Protein 6IZL (pdb70)

Radius of gyration: 31.41 Å; Cα contacts (8 Å, |Δi|>4): 1385; chains: 3; bounding box: 107×88×83 Å

B-factor: mean 23.92, std 6.85, range [1.0, 30.0]

Structure (mmCIF, N/CA/C/O backbone):
data_6IZL
#
_entry.id   6IZL
#
loop_
_atom_site.group_PDB
_atom_site.id
_atom_site.type_symbol
_atom_site.label_atom_id
_atom_site.label_alt_id
_atom_site.label_comp_id
_atom_site.label_asym_id
_atom_site.label_entity_id
_atom_site.label_seq_id
_atom_site.pdbx_PDB_ins_code
_atom_site.Cartn_x
_atom_site.Cartn_y
_atom_site.Cartn_z
_atom_site.occupancy
_atom_site.B_iso_or_equiv
_atom_site.auth_seq_id
_atom_site.auth_comp_id
_atom_site.auth_asym_id
_atom_site.auth_atom_id
_atom_site.pdbx_PDB_model_num
ATOM 1 N N . ASN A 1 51 ? 339.459 256.727 240.517 1.00 30.00 51 ASN A N 1
ATOM 2 C CA . ASN A 1 51 ? 339.992 256.603 241.867 1.00 30.00 51 ASN A CA 1
ATOM 3 C C . ASN A 1 51 ? 338.937 256.803 242.943 1.00 30.00 51 ASN A C 1
ATOM 4 O O . ASN A 1 51 ? 338.871 257.854 243.580 1.00 30.00 51 ASN A O 1
ATOM 9 N N . MET A 1 52 ? 338.110 255.785 243.140 1.00 30.00 52 MET A N 1
ATOM 10 C CA . MET A 1 52 ? 337.085 255.828 244.170 1.00 30.00 52 MET A CA 1
ATOM 11 C C . MET A 1 52 ? 337.646 255.396 245.518 1.00 30.00 52 MET A C 1
ATOM 12 O O . MET A 1 52 ? 337.298 254.335 246.030 1.00 30.00 52 MET A O 1
ATOM 17 N N . ARG A 1 53 ? 338.522 256.220 246.079 1.00 30.00 53 ARG A N 1
ATOM 18 C CA . ARG A 1 53 ? 339.036 256.001 247.423 1.00 30.00 53 ARG A CA 1
ATOM 19 C C . ARG A 1 53 ? 337.867 256.054 248.406 1.00 30.00 53 ARG A C 1
ATOM 20 O O . ARG A 1 53 ? 337.174 257.060 248.496 1.00 30.00 53 ARG A O 1
ATOM 28 N N . GLN A 1 54 ? 337.649 254.965 249.133 1.00 30.00 54 GLN A N 1
ATOM 29 C CA . GLN A 1 54 ? 336.403 254.785 249.876 1.00 30.00 54 GLN A CA 1
ATOM 30 C C . GLN A 1 54 ? 336.492 255.134 251.358 1.00 30.00 54 GLN A C 1
ATOM 31 O O . GLN A 1 54 ? 337.511 254.908 252.005 1.00 30.00 54 GLN A O 1
ATOM 37 N N . MET A 1 55 ? 335.413 255.706 251.875 1.00 30.00 55 MET A N 1
ATOM 38 C CA . MET A 1 55 ? 335.290 256.014 253.292 1.00 30.00 55 MET A CA 1
ATOM 39 C C . MET A 1 55 ? 334.799 254.800 254.082 1.00 30.00 55 MET A C 1
ATOM 40 O O . MET A 1 55 ? 334.067 253.970 253.553 1.00 30.00 55 MET A O 1
ATOM 45 N N . HIS A 1 56 ? 335.188 254.712 255.352 1.00 30.00 56 HIS A N 1
ATOM 46 C CA . HIS A 1 56 ? 334.685 253.673 256.245 1.00 30.00 56 HIS A CA 1
ATOM 47 C C . HIS A 1 56 ? 334.441 254.226 257.641 1.00 30.00 56 HIS A C 1
ATOM 48 O O . HIS A 1 56 ? 335.221 255.031 258.144 1.00 30.00 56 HIS A O 1
ATOM 55 N N . ASN A 1 57 ? 333.365 253.785 258.279 1.00 30.00 57 ASN A N 1
ATOM 56 C CA . ASN A 1 57 ? 333.013 254.324 259.582 1.00 30.00 57 ASN A CA 1
ATOM 57 C C . ASN A 1 57 ? 332.659 253.275 260.634 1.00 30.00 57 ASN A C 1
ATOM 58 O O . ASN A 1 57 ? 332.165 253.613 261.706 1.00 30.00 57 ASN A O 1
ATOM 63 N N . GLY A 1 58 ? 332.910 252.007 260.333 1.00 30.00 58 GLY A N 1
ATOM 64 C CA . GLY A 1 58 ? 332.601 250.941 261.269 1.00 30.00 58 GLY A CA 1
ATOM 65 C C . GLY A 1 58 ? 333.568 250.773 262.429 1.00 30.00 58 GLY A C 1
ATOM 66 O O . GLY A 1 58 ? 334.718 251.193 262.362 1.00 30.00 58 GLY A O 1
ATOM 67 N N . MET A 1 59 ? 333.111 250.064 263.461 1.00 30.00 59 MET A N 1
ATOM 68 C CA . MET A 1 59 ? 333.918 249.733 264.639 1.00 30.00 59 MET A CA 1
ATOM 69 C C . MET A 1 59 ? 334.543 248.344 264.436 1.00 30.00 59 MET A C 1
ATOM 70 O O . MET A 1 59 ? 333.915 247.465 263.846 1.00 30.00 59 MET A O 1
ATOM 75 N N . THR A 1 60 ? 335.776 248.145 264.907 1.00 30.00 60 THR A N 1
ATOM 76 C CA . THR A 1 60 ? 336.472 246.872 264.725 1.00 30.00 60 THR A CA 1
ATOM 77 C C . THR A 1 60 ? 336.782 246.182 266.045 1.00 30.00 60 THR A C 1
ATOM 78 O O . THR A 1 60 ? 337.613 246.645 266.813 1.00 30.00 60 THR A O 1
ATOM 82 N N . ARG A 1 61 ? 336.101 245.073 266.296 1.00 30.00 61 ARG A N 1
ATOM 83 C CA . ARG A 1 61 ? 336.337 244.250 267.476 1.00 30.00 61 ARG A CA 1
ATOM 84 C C . ARG A 1 61 ? 337.696 243.553 267.405 1.00 30.00 61 ARG A C 1
ATOM 85 O O . ARG A 1 61 ? 338.075 243.056 266.351 1.00 30.00 61 ARG A O 1
ATOM 93 N N . VAL A 1 62 ? 338.418 243.499 268.524 1.00 30.00 62 VAL A N 1
ATOM 94 C CA . VAL A 1 62 ? 339.731 242.844 268.596 1.00 30.00 62 VAL A CA 1
ATOM 95 C C . VAL A 1 62 ? 339.963 242.235 269.975 1.00 30.00 62 VAL A C 1
ATOM 96 O O . VAL A 1 62 ? 339.618 242.836 270.982 1.00 30.00 62 VAL A O 1
ATOM 100 N N . VAL A 1 63 ? 340.568 241.051 270.020 1.00 30.00 63 VAL A N 1
ATOM 101 C CA . VAL A 1 63 ? 340.800 240.345 271.274 1.00 30.00 63 VAL A CA 1
ATOM 102 C C . VAL A 1 63 ? 342.278 240.008 271.447 1.00 30.00 63 VAL A C 1
ATOM 103 O O . VAL A 1 63 ? 342.956 239.695 270.477 1.00 30.00 63 VAL A O 1
ATOM 107 N N . GLY A 1 64 ? 342.777 240.071 272.679 1.00 30.00 64 GLY A N 1
ATOM 108 C CA . GLY A 1 64 ? 344.161 239.732 272.957 1.00 30.00 64 GLY A CA 1
ATOM 109 C C . GLY A 1 64 ? 344.524 239.696 274.429 1.00 30.00 64 GLY A C 1
ATOM 110 O O . GLY A 1 64 ? 343.662 239.835 275.288 1.00 30.00 64 GLY A O 1
ATOM 111 N N . SER A 1 65 ? 345.810 239.498 274.714 1.00 30.00 65 SER A N 1
ATOM 112 C CA . SER A 1 65 ? 346.327 239.523 276.083 1.00 30.00 65 SER A CA 1
ATOM 113 C C . SER A 1 65 ? 347.839 239.736 276.111 1.00 30.00 65 SER A C 1
ATOM 114 O O . SER A 1 65 ? 348.537 239.275 275.220 1.00 30.00 65 SER A O 1
ATOM 117 N N . ASP A 1 66 ? 348.342 240.397 277.153 1.00 30.00 66 ASP A N 1
ATOM 118 C CA . ASP A 1 66 ? 349.746 240.823 277.209 1.00 30.00 66 ASP A CA 1
ATOM 119 C C . ASP A 1 66 ? 350.343 240.878 278.619 1.00 30.00 66 ASP A C 1
ATOM 120 O O . ASP A 1 66 ? 349.623 240.903 279.609 1.00 30.00 66 ASP A O 1
ATOM 125 N N . TYR A 1 67 ? 351.672 240.910 278.682 1.00 30.00 67 TYR A N 1
ATOM 126 C CA . TYR A 1 67 ? 352.439 240.842 279.930 1.00 30.00 67 TYR A CA 1
ATOM 127 C C . TYR A 1 67 ? 352.837 242.202 280.502 1.00 30.00 67 TYR A C 1
ATOM 128 O O . TYR A 1 67 ? 353.683 242.887 279.946 1.00 30.00 67 TYR A O 1
ATOM 137 N N . LEU A 1 68 ? 352.231 242.583 281.622 1.00 30.00 68 LEU A N 1
ATOM 138 C CA . LEU A 1 68 ? 352.482 243.890 282.233 1.00 30.00 68 LEU A CA 1
ATOM 139 C C . LEU A 1 68 ? 353.688 243.989 283.169 1.00 30.00 68 LEU A C 1
ATOM 140 O O . LEU A 1 68 ? 354.092 245.092 283.524 1.00 30.00 68 LEU A O 1
ATOM 145 N N . GLY A 1 69 ? 354.264 242.865 283.577 1.00 30.00 69 GLY A N 1
ATOM 146 C CA . GLY A 1 69 ? 355.465 242.916 284.395 1.00 30.00 69 GLY A CA 1
ATOM 147 C C . GLY A 1 69 ? 355.407 242.448 285.843 1.00 30.00 69 GLY A C 1
ATOM 148 O O . GLY A 1 69 ? 354.372 241.999 286.340 1.00 30.00 69 GLY A O 1
ATOM 149 N N . VAL A 1 70 ? 356.559 242.565 286.500 1.00 30.00 70 VAL A N 1
ATOM 150 C CA . VAL A 1 70 ? 356.824 242.061 287.850 1.00 30.00 70 VAL A CA 1
ATOM 151 C C . VAL A 1 70 ? 356.222 242.901 288.980 1.00 30.00 70 VAL A C 1
ATOM 152 O O . VAL A 1 70 ? 356.053 244.108 288.839 1.00 30.00 70 VAL A O 1
ATOM 156 N N . VAL A 1 71 ? 355.902 242.252 290.101 1.00 30.00 71 VAL A N 1
ATOM 157 C CA . VAL A 1 71 ? 355.428 242.937 291.297 1.00 30.00 71 VAL A CA 1
ATOM 158 C C . VAL A 1 71 ? 356.235 242.514 292.534 1.00 30.00 71 VAL A C 1
ATOM 159 O O . VAL A 1 71 ? 356.568 241.342 292.684 1.00 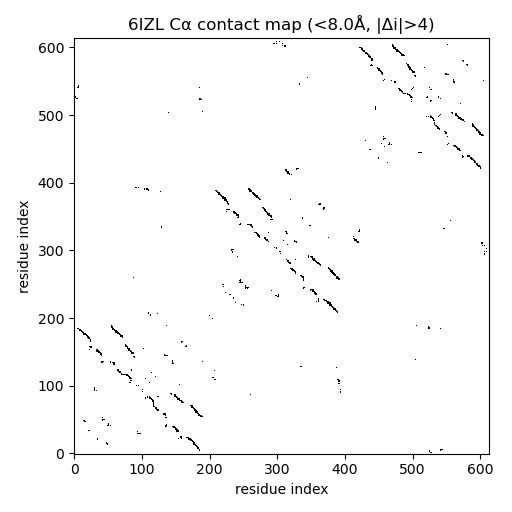30.00 71 VAL A O 1
ATOM 163 N N . SER A 1 72 ? 356.527 243.457 293.426 1.00 30.00 72 SER A N 1
ATOM 164 C CA . SER A 1 72 ? 357.377 243.188 294.591 1.00 30.00 72 SER A CA 1
ATOM 165 C C . SER A 1 72 ? 356.770 243.727 295.884 1.00 30.00 72 SER A C 1
ATOM 166 O O . SER A 1 72 ? 355.862 244.541 295.843 1.00 30.00 72 SER A O 1
ATOM 169 N N . VAL A 1 73 ? 357.260 243.261 297.033 1.00 30.00 73 VAL A N 1
ATOM 170 C CA . VAL A 1 73 ? 356.690 243.656 298.323 1.00 30.00 73 VAL A CA 1
ATOM 171 C C . VAL A 1 73 ? 357.707 243.844 299.444 1.00 30.00 73 VAL A C 1
ATOM 172 O O . VAL A 1 73 ? 358.468 242.934 299.751 1.00 30.00 73 VAL A O 1
ATOM 176 N N . ALA A 1 74 ? 357.713 245.027 300.056 1.00 30.00 74 A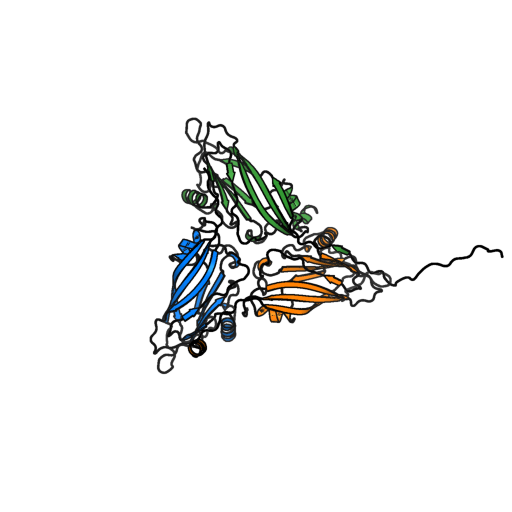LA A N 1
ATOM 177 C CA . ALA A 1 74 ? 358.508 245.285 301.259 1.00 30.00 74 ALA A CA 1
ATOM 178 C C . ALA A 1 74 ? 357.897 244.648 302.499 1.00 30.00 74 ALA A C 1
ATOM 179 O O . ALA A 1 74 ? 356.679 244.568 302.628 1.00 30.00 74 ALA A O 1
ATOM 181 N N . GLY A 1 75 ? 358.754 244.216 303.419 1.00 30.00 75 GLY A N 1
ATOM 182 C CA . GLY A 1 75 ? 358.306 243.507 304.603 1.00 30.00 75 GLY A CA 1
ATOM 183 C C . GLY A 1 75 ? 357.647 244.323 305.696 1.00 30.00 75 GLY A C 1
ATOM 184 O O . GLY A 1 75 ? 356.742 243.836 306.369 1.00 30.00 75 GLY A O 1
ATOM 185 N N . ASN A 1 76 ? 358.107 245.554 305.893 1.00 30.00 76 ASN A N 1
ATOM 186 C CA . ASN A 1 76 ? 357.528 246.428 306.910 1.00 30.00 76 ASN A CA 1
ATOM 187 C C . ASN A 1 76 ? 357.324 247.869 306.443 1.00 30.00 76 ASN A C 1
ATOM 188 O O . ASN A 1 76 ? 358.073 248.761 306.828 1.00 30.00 76 ASN A O 1
ATOM 193 N N . PRO A 1 77 ? 356.309 248.105 305.604 1.00 30.00 77 PRO A N 1
ATOM 194 C CA . PRO A 1 77 ? 356.032 249.471 305.146 1.00 30.00 77 PRO A CA 1
ATOM 195 C C . PRO A 1 77 ? 355.694 250.410 306.301 1.00 30.00 77 PRO A C 1
ATOM 196 O O . PRO A 1 77 ? 355.020 249.992 307.241 1.00 30.00 77 PRO A O 1
ATOM 200 N N . ALA A 1 78 ? 356.138 251.660 306.228 1.00 30.00 78 ALA A N 1
ATOM 201 C CA . ALA A 1 78 ? 355.878 252.609 307.309 1.00 30.00 78 ALA A CA 1
ATOM 202 C C . ALA A 1 78 ? 355.682 254.029 306.800 1.00 30.00 78 ALA A C 1
ATOM 203 O O . ALA A 1 78 ? 355.216 254.901 307.532 1.00 30.00 78 ALA A O 1
ATOM 205 N N . ASP A 1 79 ? 356.027 254.256 305.539 1.00 30.00 79 ASP A N 1
ATOM 206 C CA . ASP A 1 79 ? 355.968 255.589 304.963 1.00 30.00 79 ASP A CA 1
ATOM 207 C C . ASP A 1 79 ? 354.552 255.941 304.533 1.00 30.00 79 ASP A C 1
ATOM 208 O O . ASP A 1 79 ? 354.302 257.054 304.067 1.00 30.00 79 ASP A O 1
ATOM 213 N N . ALA A 1 80 ? 353.644 254.977 304.665 1.00 30.00 80 ALA A N 1
ATOM 214 C CA . ALA A 1 80 ? 352.237 255.127 304.290 1.00 30.00 80 ALA A CA 1
ATOM 215 C C . ALA A 1 80 ? 352.071 255.304 302.783 1.00 30.00 80 ALA A C 1
ATOM 216 O O . ALA A 1 80 ? 351.238 254.649 302.162 1.00 30.00 80 ALA A O 1
ATOM 218 N N . ALA A 1 81 ? 352.865 256.191 302.201 1.00 30.00 81 ALA A N 1
ATOM 219 C CA . ALA A 1 81 ? 352.902 256.341 300.757 1.00 30.00 81 ALA A CA 1
ATOM 220 C C . ALA A 1 81 ? 353.788 255.266 300.135 1.00 30.00 81 ALA A C 1
ATOM 221 O O . ALA A 1 81 ? 353.894 255.165 298.919 1.00 30.00 81 ALA A O 1
ATOM 223 N N . ALA A 1 82 ? 354.470 254.496 300.976 1.00 30.00 82 ALA A N 1
ATOM 224 C CA . ALA A 1 82 ? 355.236 253.358 300.490 1.00 30.00 82 ALA A CA 1
ATOM 225 C C . ALA A 1 82 ? 354.357 252.125 300.320 1.00 30.00 82 ALA A C 1
ATOM 226 O O . ALA A 1 82 ? 354.718 251.198 299.601 1.00 30.00 82 ALA A O 1
ATOM 228 N N . LYS A 1 83 ? 353.213 252.108 300.991 1.00 30.00 83 LYS A N 1
ATOM 229 C CA . LYS A 1 83 ? 352.315 250.966 300.888 1.00 30.00 83 LYS A CA 1
ATOM 230 C C . LYS A 1 83 ? 351.714 250.825 299.503 1.00 30.00 83 LYS A C 1
ATOM 231 O O . LYS A 1 83 ? 351.439 249.713 299.062 1.00 30.00 83 LYS A O 1
ATOM 237 N N . VAL A 1 84 ? 351.504 251.937 298.813 1.00 30.00 84 VAL A N 1
ATOM 238 C CA . VAL A 1 84 ? 351.151 251.842 297.410 1.00 30.00 84 VAL A CA 1
ATOM 239 C C . VAL A 1 84 ? 352.389 251.287 296.738 1.00 30.00 84 VAL A C 1
ATOM 240 O O . VAL A 1 84 ? 353.506 251.694 297.042 1.00 30.00 84 VAL A O 1
ATOM 244 N N . ARG A 1 85 ? 352.200 250.332 295.843 1.00 30.00 85 ARG A N 1
ATOM 245 C CA . ARG A 1 85 ? 353.327 249.532 295.407 1.00 30.00 85 ARG A CA 1
ATOM 246 C C . ARG A 1 85 ? 353.565 249.613 293.916 1.00 30.00 85 ARG A C 1
ATOM 247 O O . ARG A 1 85 ? 354.705 249.673 293.471 1.00 30.00 85 ARG A O 1
ATOM 255 N N . LYS A 1 86 ? 352.492 249.622 293.140 1.00 30.00 86 LYS A N 1
ATOM 256 C CA . LYS A 1 86 ? 352.661 249.694 291.699 1.00 30.00 86 LYS A CA 1
ATOM 257 C C . LYS A 1 86 ? 351.521 250.473 291.068 1.00 30.00 86 LYS A C 1
ATOM 258 O O . LYS A 1 86 ? 350.392 250.430 291.553 1.00 30.00 86 LYS A O 1
ATOM 264 N N . VAL A 1 87 ? 351.823 251.188 289.989 1.00 30.00 87 VAL A N 1
ATOM 265 C CA . VAL A 1 87 ? 350.832 252.015 289.314 1.00 30.00 87 VAL A CA 1
ATOM 266 C C . VAL A 1 87 ? 350.984 251.966 287.799 1.00 30.00 87 VAL A C 1
ATOM 267 O O . VAL A 1 87 ? 352.081 252.143 287.271 1.00 30.00 87 VAL A O 1
ATOM 271 N N . LEU A 1 88 ? 349.884 251.704 287.096 1.00 30.00 88 LEU A N 1
ATOM 272 C CA . LEU A 1 88 ? 349.933 251.578 285.640 1.00 30.00 88 LEU A CA 1
ATOM 273 C C . LEU A 1 88 ? 348.781 252.278 284.945 1.00 30.00 88 LEU A C 1
ATOM 274 O O . LEU A 1 88 ? 347.664 252.263 285.423 1.00 30.00 88 LEU A O 1
ATOM 279 N N . SER A 1 89 ? 349.056 252.897 283.806 1.00 30.00 89 SER A N 1
ATOM 280 C CA . SER A 1 89 ? 347.994 253.509 283.026 1.00 30.00 89 SER A CA 1
ATOM 281 C C . SER A 1 89 ? 347.105 252.462 282.374 1.00 30.00 89 SER A C 1
ATOM 282 O O . SER A 1 89 ? 347.587 251.445 281.899 1.00 30.00 89 SER A O 1
ATOM 285 N N . VAL A 1 90 ? 345.802 252.714 282.342 1.00 30.00 90 VAL A N 1
ATOM 286 C CA . VAL A 1 90 ? 344.901 251.885 281.558 1.00 30.00 90 VAL A CA 1
ATOM 287 C C . VAL A 1 90 ? 344.684 252.548 280.213 1.00 30.00 90 VAL A C 1
ATOM 288 O O . VAL A 1 90 ? 343.782 253.366 280.047 1.00 30.00 90 VAL A O 1
ATOM 292 N N . SER A 1 91 ? 345.546 252.218 279.261 1.00 30.00 91 SER A N 1
ATOM 293 C CA . SER A 1 91 ? 345.456 252.770 277.923 1.00 30.00 91 SER A CA 1
ATOM 294 C C . SER A 1 91 ? 346.279 251.961 276.952 1.00 30.00 91 SER A C 1
ATOM 295 O O . SER A 1 91 ? 347.337 251.452 277.302 1.00 30.00 91 SER A O 1
ATOM 298 N N . PRO A 1 92 ? 345.800 251.848 275.715 1.00 30.00 92 PRO A N 1
ATOM 299 C CA . PRO A 1 92 ? 346.632 251.358 274.630 1.00 30.00 92 PRO A CA 1
ATOM 300 C C . PRO A 1 92 ? 347.753 252.340 274.389 1.00 30.00 92 PRO A C 1
ATOM 301 O O . PRO A 1 92 ? 347.565 253.519 274.671 1.00 30.00 92 PRO A O 1
ATOM 305 N N . SER A 1 93 ? 348.894 251.863 273.909 1.00 30.00 93 SER A N 1
ATOM 306 C CA . SER A 1 93 ? 350.047 252.719 273.669 1.00 30.00 93 SER A CA 1
ATOM 307 C C . SER A 1 93 ? 350.583 253.333 274.947 1.00 30.00 93 SER A C 1
ATOM 308 O O . SER A 1 93 ? 350.837 254.531 275.008 1.00 30.00 93 SER A O 1
ATOM 311 N N . SER A 1 94 ? 350.750 252.501 275.964 1.00 30.00 94 SER A N 1
ATOM 312 C CA . SER A 1 94 ? 351.395 252.929 277.192 1.00 30.00 94 SER A CA 1
ATOM 313 C C . SER A 1 94 ? 352.410 251.900 277.679 1.00 30.00 94 SER A C 1
ATOM 314 O O . SER A 1 94 ? 352.887 251.984 278.808 1.00 30.00 94 SER A O 1
ATOM 317 N N . PHE A 1 95 ? 352.742 250.939 276.822 1.00 30.00 95 PHE A N 1
ATOM 318 C CA . PHE A 1 95 ? 353.671 249.869 277.181 1.00 30.00 95 PHE A CA 1
ATOM 319 C C . PHE A 1 95 ? 354.730 249.635 276.106 1.00 30.00 95 PHE A C 1
ATOM 320 O O . PHE A 1 95 ? 354.523 249.955 274.940 1.00 30.00 95 PHE A O 1
ATOM 328 N N . PRO A 1 96 ? 355.886 249.092 276.501 1.00 30.00 96 PRO A N 1
ATOM 329 C CA . PRO A 1 96 ? 356.907 248.718 275.517 1.00 30.00 96 PRO A CA 1
ATOM 330 C C . PRO A 1 96 ? 356.748 247.305 274.958 1.00 30.00 96 PRO A C 1
ATOM 331 O O . PRO A 1 96 ? 356.754 246.339 275.714 1.00 30.00 96 PRO A O 1
ATOM 335 N N . GLY A 1 97 ? 356.590 247.192 273.644 1.00 30.00 97 GLY A N 1
ATOM 336 C CA . GLY A 1 97 ? 356.760 245.920 272.966 1.00 30.00 97 GLY A CA 1
ATOM 337 C C . GLY A 1 97 ? 355.586 244.964 272.957 1.00 30.00 97 GLY A C 1
ATOM 338 O O . GLY A 1 97 ? 355.673 243.884 272.378 1.00 30.00 97 GLY A O 1
ATOM 339 N N . THR A 1 98 ? 354.485 245.345 273.588 1.00 30.00 98 THR A N 1
ATOM 340 C CA . THR A 1 98 ? 353.299 244.501 273.582 1.00 30.00 98 THR A CA 1
ATOM 341 C C . THR A 1 98 ? 352.590 244.553 272.242 1.00 30.00 98 THR A C 1
ATOM 342 O O . THR A 1 98 ? 352.764 245.492 271.470 1.00 30.00 98 THR A O 1
ATOM 346 N N . ARG A 1 99 ? 351.812 243.517 271.956 1.00 1.00 99 ARG A N 1
ATOM 347 C CA . ARG A 1 99 ? 350.986 243.469 270.761 1.00 1.00 99 ARG A CA 1
ATOM 348 C C . ARG A 1 99 ? 349.971 244.609 270.757 1.00 1.00 99 ARG A C 1
ATOM 349 O O . ARG A 1 99 ? 349.632 245.173 269.713 1.00 1.00 99 ARG A O 1
ATOM 357 N N . LEU A 1 100 ? 349.515 244.971 271.949 1.00 1.00 100 LEU A N 1
ATOM 358 C CA . LEU A 1 100 ? 348.471 245.970 272.087 1.00 1.00 100 LEU A CA 1
ATOM 359 C C . LEU A 1 100 ? 348.921 247.380 271.743 1.00 1.00 100 LEU A C 1
ATOM 360 O O . LEU A 1 100 ? 348.183 248.122 271.099 1.00 1.00 100 LEU A O 1
ATOM 365 N N . THR A 1 101 ? 350.117 247.767 272.172 1.00 1.00 101 THR A N 1
ATOM 366 C CA . THR A 1 101 ? 350.591 249.104 271.856 1.00 1.00 101 THR A CA 1
ATOM 367 C C . THR A 1 101 ? 350.837 249.247 270.371 1.00 1.00 101 THR A C 1
ATOM 368 O O . THR A 1 101 ? 350.646 250.318 269.805 1.00 1.00 101 THR A O 1
ATOM 372 N N . GLN A 1 102 ? 351.262 248.165 269.735 1.00 1.00 102 GLN A N 1
ATOM 373 C CA . GLN A 1 102 ? 351.444 248.205 268.300 1.00 1.00 102 GLN A CA 1
ATOM 374 C C . GLN A 1 102 ? 350.103 248.340 267.614 1.00 1.00 102 GLN A C 1
ATOM 375 O O . GLN A 1 102 ? 349.976 249.075 266.641 1.00 1.00 102 GLN A O 1
ATOM 381 N N . MET A 1 103 ? 349.090 247.659 268.137 1.00 1.00 103 MET A N 1
ATOM 382 C CA . MET A 1 103 ? 347.753 247.785 267.567 1.00 1.00 103 MET A CA 1
ATOM 383 C C . MET A 1 103 ? 347.216 249.198 267.740 1.00 1.00 103 MET A C 1
ATOM 384 O O . MET A 1 103 ? 346.468 249.696 266.909 1.00 1.00 103 MET A O 1
ATOM 389 N N . SER A 1 104 ? 347.628 249.843 268.822 1.00 1.00 104 SER A N 1
ATOM 390 C CA . SER A 1 104 ? 347.038 251.101 269.254 1.00 1.00 104 SER A CA 1
ATOM 391 C C . SER A 1 104 ? 347.199 252.257 268.285 1.00 1.00 104 SER A C 1
ATOM 392 O O . SER A 1 104 ? 346.326 253.109 268.184 1.00 1.00 104 SER A O 1
ATOM 395 N N . ASP A 1 105 ? 348.308 252.289 267.563 1.00 1.00 105 ASP A N 1
ATOM 396 C CA . ASP A 1 105 ? 348.655 253.469 266.786 1.00 1.00 105 ASP A CA 1
ATOM 397 C C . ASP A 1 105 ? 347.895 253.573 265.479 1.00 1.00 105 ASP A C 1
ATOM 398 O O . ASP A 1 105 ? 347.980 254.576 264.787 1.00 1.00 105 ASP A O 1
ATOM 403 N N . LEU A 1 106 ? 347.146 252.536 265.150 1.00 1.00 106 LEU A N 1
ATOM 404 C CA . LEU A 1 106 ? 346.609 252.394 263.815 1.00 1.00 106 LEU A CA 1
ATOM 405 C C . LEU A 1 106 ? 345.143 252.806 263.721 1.00 1.00 106 LEU A C 1
ATOM 406 O O . LEU A 1 106 ? 344.491 252.557 262.716 1.00 1.00 106 LEU A O 1
ATOM 411 N N . TRP A 1 107 ? 344.630 253.440 264.772 1.00 30.00 107 TRP A N 1
ATOM 412 C CA . TRP A 1 107 ? 343.259 253.949 264.777 1.00 30.00 107 TRP A CA 1
ATOM 413 C C . TRP A 1 107 ? 343.150 255.252 265.570 1.00 30.00 107 TRP A C 1
ATOM 414 O O . TRP A 1 107 ? 344.040 255.573 266.348 1.00 30.00 107 TRP A O 1
ATOM 425 N N . GLU A 1 108 ? 342.085 256.018 265.359 1.00 30.00 108 GLU A N 1
ATOM 426 C CA . GLU A 1 108 ? 341.870 257.244 266.133 1.00 30.00 108 GLU A CA 1
ATOM 427 C C . GLU A 1 108 ? 341.416 257.073 267.569 1.00 30.00 108 GLU A C 1
ATOM 428 O O . GLU A 1 108 ? 341.945 257.719 268.463 1.00 30.00 108 GLU A O 1
ATOM 434 N N . ARG A 1 109 ? 340.431 256.214 267.790 1.00 30.00 109 ARG A N 1
ATOM 435 C CA . ARG A 1 109 ? 339.786 256.129 269.092 1.00 30.00 109 ARG A CA 1
ATOM 436 C C . ARG A 1 109 ? 339.544 254.695 269.518 1.00 30.00 109 ARG A C 1
ATOM 437 O O . ARG A 1 109 ? 339.582 253.795 268.696 1.00 30.00 109 ARG A O 1
ATOM 445 N N . TYR A 1 110 ? 339.303 254.480 270.807 1.00 30.00 110 TYR A N 1
ATOM 446 C CA . TYR A 1 110 ? 339.126 253.130 271.325 1.00 30.00 110 TYR A CA 1
ATOM 447 C C . TYR A 1 110 ? 338.194 253.081 272.510 1.00 30.00 110 TYR A C 1
ATOM 448 O O . TYR A 1 110 ? 338.007 254.080 273.194 1.00 30.00 110 TYR A O 1
ATOM 457 N N . VAL A 1 111 ? 337.629 251.906 272.766 1.00 30.00 111 VAL A N 1
ATOM 458 C CA . VAL A 1 111 ? 336.952 251.622 274.033 1.00 30.00 111 VAL A CA 1
ATOM 459 C C . VAL A 1 111 ? 337.162 250.177 274.447 1.00 30.00 111 VAL A C 1
ATOM 460 O O . VAL A 1 111 ? 336.872 249.275 273.673 1.00 30.00 111 VAL A O 1
ATOM 464 N N . PHE A 1 112 ? 337.662 249.947 275.657 1.00 30.00 112 PHE A N 1
ATOM 465 C CA . PHE A 1 112 ? 337.683 248.597 276.203 1.00 30.00 112 PHE A CA 1
ATOM 466 C C . PHE A 1 112 ? 336.288 248.081 276.530 1.00 30.00 112 PHE A C 1
ATOM 467 O O . PHE A 1 112 ? 335.471 248.792 277.097 1.00 30.00 112 PHE A O 1
ATOM 475 N N . ARG A 1 113 ? 336.028 246.826 276.186 1.00 30.00 113 ARG A N 1
ATOM 476 C CA . ARG A 1 113 ? 334.777 246.177 276.542 1.00 30.00 113 ARG A CA 1
ATOM 477 C C . ARG A 1 113 ? 334.938 245.300 277.768 1.00 30.00 113 ARG A C 1
ATOM 478 O O . ARG A 1 113 ? 333.985 245.079 278.508 1.00 30.00 113 ARG A O 1
ATOM 486 N N . GLN A 1 114 ? 336.147 244.790 277.966 1.00 30.00 114 GLN A N 1
ATOM 487 C CA . GLN A 1 114 ? 336.546 244.240 279.248 1.00 30.00 114 GLN A CA 1
ATOM 488 C C . GLN A 1 114 ? 338.051 244.355 279.326 1.00 30.00 114 GLN A C 1
ATOM 489 O O . GLN A 1 114 ? 338.721 244.422 278.309 1.00 30.00 114 GLN A O 1
ATOM 495 N N . PHE A 1 115 ? 338.579 244.379 280.540 1.00 30.00 115 PHE A N 1
ATOM 496 C CA . PHE A 1 115 ? 339.997 244.609 280.745 1.00 30.00 115 PHE A CA 1
ATOM 497 C C . PHE A 1 115 ? 340.379 243.998 282.082 1.00 30.00 115 PHE A C 1
ATOM 498 O O . PHE A 1 115 ? 340.614 244.719 283.043 1.00 30.00 115 PHE A O 1
ATOM 506 N N . ARG A 1 116 ? 340.404 242.674 282.173 1.00 30.00 116 ARG A N 1
ATOM 507 C CA . ARG A 1 116 ? 340.598 242.061 283.480 1.00 30.00 116 ARG A CA 1
ATOM 508 C C . ARG A 1 116 ? 342.061 241.780 283.809 1.00 30.00 116 ARG A C 1
ATOM 509 O O . ARG A 1 116 ? 342.731 241.009 283.133 1.00 30.00 116 ARG A O 1
ATOM 517 N N . VAL A 1 117 ? 342.559 242.450 284.842 1.00 30.00 117 VAL A N 1
ATOM 518 C CA . VAL A 1 117 ? 343.898 242.196 285.350 1.00 30.00 117 VAL A CA 1
ATOM 519 C C . VAL A 1 117 ? 343.943 240.849 286.054 1.00 30.00 117 VAL A C 1
ATOM 520 O O . VAL A 1 117 ? 343.010 240.486 286.763 1.00 30.00 117 VAL A O 1
ATOM 524 N N . ARG A 1 118 ? 345.035 240.114 285.874 1.00 30.00 118 ARG A N 1
ATOM 525 C CA . ARG A 1 118 ? 345.152 238.777 286.435 1.00 30.00 118 ARG A CA 1
ATOM 526 C C . ARG A 1 118 ? 346.477 238.574 287.146 1.00 30.00 118 ARG A C 1
ATOM 527 O O . ARG A 1 118 ? 347.535 238.716 286.551 1.00 30.00 118 ARG A O 1
ATOM 535 N N . TYR A 1 119 ? 346.409 238.247 288.430 1.00 30.00 119 TYR A N 1
ATOM 536 C CA . TYR A 1 119 ? 347.599 238.059 289.246 1.00 30.00 119 TYR A CA 1
ATOM 537 C C . TYR A 1 119 ? 347.976 236.600 289.386 1.00 30.00 119 TYR A C 1
ATOM 538 O O . TYR A 1 119 ? 347.153 235.777 289.797 1.00 30.00 119 TYR A O 1
ATOM 547 N N . VAL A 1 120 ? 349.234 236.314 289.067 1.00 30.00 120 VAL A N 1
ATOM 548 C CA . VAL A 1 120 ? 349.825 234.987 289.191 1.00 30.00 120 VAL A CA 1
ATOM 549 C C . VAL A 1 120 ? 350.953 234.964 290.221 1.00 30.00 120 VAL A C 1
ATOM 550 O O . VAL A 1 120 ? 351.982 235.590 290.023 1.00 30.00 120 VAL A O 1
ATOM 554 N N . PRO A 1 121 ? 350.749 234.249 291.336 1.00 30.00 121 PRO A N 1
ATOM 555 C CA . PRO A 1 121 ? 351.708 234.124 292.436 1.00 30.00 121 PRO A CA 1
ATOM 556 C C . PRO A 1 121 ? 353.009 233.446 292.043 1.00 30.00 121 PRO A C 1
ATOM 557 O O . PRO A 1 121 ? 353.014 232.573 291.182 1.00 30.00 121 PRO A O 1
ATOM 561 N N . SER A 1 122 ? 354.103 233.858 292.665 1.00 30.00 122 SER A N 1
ATOM 562 C CA . SER A 1 122 ? 355.384 233.195 292.474 1.00 30.00 122 SER A CA 1
ATOM 563 C C . SER A 1 122 ? 356.092 232.985 293.801 1.00 30.00 122 SER A C 1
ATOM 564 O O . SER A 1 122 ? 357.299 233.175 293.905 1.00 30.00 122 SER A O 1
ATOM 567 N N . VAL A 1 123 ? 355.326 232.600 294.815 1.00 30.00 123 VAL A N 1
ATOM 568 C CA . VAL A 1 123 ? 355.842 232.458 296.165 1.00 30.00 123 VAL A CA 1
ATOM 569 C C . VAL A 1 123 ? 355.369 231.150 296.807 1.00 30.00 123 VAL A C 1
ATOM 570 O O . VAL A 1 123 ? 354.245 230.719 296.571 1.00 30.00 123 VAL A O 1
ATOM 574 N N . PRO A 1 124 ? 356.228 230.512 297.622 1.00 30.00 124 PRO A N 1
ATOM 575 C CA . PRO A 1 124 ? 355.881 229.325 298.411 1.00 30.00 124 PRO A CA 1
ATOM 576 C C . PRO A 1 124 ? 354.797 229.574 299.453 1.00 30.00 124 PRO A C 1
ATOM 577 O O . PRO A 1 124 ? 354.692 230.676 299.975 1.00 30.00 124 PRO A O 1
ATOM 581 N N . ASN A 1 125 ? 354.001 228.551 299.741 1.00 30.00 125 ASN A N 1
ATOM 582 C CA . ASN A 1 125 ? 352.896 228.675 300.684 1.00 30.00 125 ASN A CA 1
ATOM 583 C C . ASN A 1 125 ? 353.321 229.055 302.096 1.00 30.00 125 ASN A C 1
ATOM 584 O O . ASN A 1 125 ? 352.516 229.571 302.865 1.00 30.00 125 ASN A O 1
ATOM 589 N N . THR A 1 126 ? 354.572 228.790 302.447 1.00 30.00 126 THR A N 1
ATOM 590 C CA . THR A 1 126 ? 355.066 229.128 303.776 1.00 30.00 126 THR A CA 1
ATOM 591 C C . THR A 1 126 ? 355.053 230.631 304.059 1.00 30.00 126 THR A C 1
ATOM 592 O O . THR A 1 126 ? 354.845 231.045 305.193 1.00 30.00 126 THR A O 1
ATOM 596 N N . LEU A 1 127 ? 355.277 231.439 303.029 1.00 30.00 127 LEU A N 1
ATOM 597 C CA . LEU A 1 127 ? 355.206 232.895 303.146 1.00 30.00 127 LEU A CA 1
ATOM 598 C C . LEU A 1 127 ? 353.772 233.412 303.051 1.00 30.00 127 LEU A C 1
ATOM 599 O O . LEU A 1 127 ? 352.929 232.768 302.436 1.00 30.00 127 LEU A O 1
ATOM 604 N N . ALA A 1 128 ? 353.499 234.574 303.639 1.00 30.00 128 ALA A N 1
ATOM 605 C CA . ALA A 1 128 ? 352.167 235.167 303.533 1.00 30.00 128 ALA A CA 1
ATOM 606 C C . ALA A 1 128 ? 352.126 236.681 303.750 1.00 30.00 128 ALA A C 1
ATOM 607 O O . ALA A 1 128 ? 352.920 237.242 304.502 1.00 30.00 128 ALA A O 1
ATOM 609 N N . CYS A 1 129 ? 351.183 237.321 303.068 1.00 30.00 129 CYS A N 1
ATOM 610 C CA . CYS A 1 129 ? 350.870 238.739 303.217 1.00 30.00 129 CYS A CA 1
ATOM 611 C C . CYS A 1 129 ? 349.560 239.055 302.514 1.00 30.00 129 CYS A C 1
ATOM 612 O O . CYS A 1 129 ? 349.192 238.387 301.555 1.00 30.00 129 CYS A O 1
ATOM 615 N N . GLN A 1 130 ? 348.864 240.077 302.983 1.00 30.00 130 GLN A N 1
ATOM 616 C CA . GLN A 1 130 ? 347.625 240.497 302.350 1.00 30.00 130 GLN A CA 1
ATOM 617 C C . GLN A 1 130 ? 347.863 241.679 301.426 1.00 30.00 130 GLN A C 1
ATOM 618 O O . GLN A 1 130 ? 348.619 242.588 301.754 1.00 30.00 130 GLN A O 1
ATOM 624 N N . VAL A 1 131 ? 347.200 241.673 300.273 1.00 30.00 131 VAL A N 1
ATOM 625 C CA . VAL A 1 131 ? 347.350 242.746 299.302 1.00 30.00 131 VAL A CA 1
ATOM 626 C C . VAL A 1 131 ? 346.038 243.085 298.629 1.00 30.00 131 VAL A C 1
ATOM 627 O O . VAL A 1 131 ? 345.072 242.325 298.698 1.00 30.00 131 VAL A O 1
ATOM 631 N N . MET A 1 132 ? 346.018 244.237 297.971 1.00 30.00 132 MET A N 1
ATOM 632 C CA . MET A 1 132 ? 344.812 244.785 297.374 1.00 30.00 132 MET A CA 1
ATOM 633 C C . MET A 1 132 ? 345.111 245.333 295.992 1.00 30.00 132 MET A C 1
ATOM 634 O O . MET A 1 132 ? 346.206 245.828 295.748 1.00 30.00 132 MET A O 1
ATOM 639 N N . VAL A 1 133 ? 344.145 245.250 295.084 1.00 30.00 133 VAL A N 1
ATOM 640 C CA . VAL A 1 133 ? 344.299 245.886 293.778 1.00 30.00 133 VAL A CA 1
ATOM 641 C C . VAL A 1 133 ? 343.012 246.550 293.345 1.00 30.00 133 VAL A C 1
ATOM 642 O O . VAL A 1 133 ? 341.922 246.004 293.565 1.00 30.00 133 VAL A O 1
ATOM 646 N N . TYR A 1 134 ? 343.127 247.727 292.727 1.00 30.00 134 TYR A N 1
ATOM 647 C CA . TYR A 1 134 ? 341.924 248.369 292.204 1.00 30.00 134 TYR A CA 1
ATOM 648 C C . TYR A 1 134 ? 342.198 249.233 290.982 1.00 30.00 134 TYR A C 1
ATOM 649 O O . TYR A 1 134 ? 343.323 249.657 290.737 1.00 30.00 134 TYR A O 1
ATOM 658 N N . GLN A 1 135 ? 341.141 249.480 290.222 1.00 30.00 135 GLN A N 1
ATOM 659 C CA . GLN A 1 135 ? 341.226 250.204 288.965 1.00 30.00 135 GLN A CA 1
ATOM 660 C C . GLN A 1 135 ? 340.397 251.478 288.993 1.00 30.00 135 GLN A C 1
ATOM 661 O O . GLN A 1 135 ? 339.215 251.441 288.689 1.00 30.00 135 GLN A O 1
ATOM 667 N N . ASP A 1 136 ? 341.006 252.600 289.356 1.00 30.00 136 ASP A N 1
ATOM 668 C CA . ASP A 1 136 ? 340.275 253.862 289.377 1.00 30.00 136 ASP A CA 1
ATOM 669 C C . ASP A 1 136 ? 339.944 254.284 287.954 1.00 30.00 136 ASP A C 1
ATOM 670 O O . ASP A 1 136 ? 340.776 254.170 287.073 1.00 30.00 136 ASP A O 1
ATOM 675 N N . THR A 1 137 ? 338.729 254.764 287.723 1.00 30.00 137 THR A N 1
ATOM 676 C CA . THR A 1 137 ? 338.345 255.188 286.382 1.00 30.00 137 THR A CA 1
ATOM 677 C C . THR A 1 137 ? 338.625 256.666 286.122 1.00 30.00 137 THR A C 1
ATOM 678 O O . THR A 1 137 ? 338.364 257.162 285.034 1.00 30.00 137 THR A O 1
ATOM 682 N N . ASP A 1 138 ? 339.144 257.370 287.121 1.00 30.00 138 ASP A N 1
ATOM 683 C CA . ASP A 1 138 ? 339.517 258.771 286.958 1.00 30.00 138 ASP A CA 1
ATOM 684 C C . ASP A 1 138 ? 341.022 258.923 287.112 1.00 30.00 138 ASP A C 1
ATOM 685 O O . ASP A 1 138 ? 341.550 258.793 288.208 1.00 30.00 138 ASP A O 1
ATOM 690 N N . PRO A 1 139 ? 341.716 259.211 286.008 1.00 30.00 139 PRO A N 1
ATOM 691 C CA . PRO A 1 139 ? 343.174 259.315 285.958 1.00 30.00 139 PRO A CA 1
ATOM 692 C C . PRO A 1 139 ? 343.765 260.371 286.889 1.00 30.00 139 PRO A C 1
ATOM 693 O O . PRO A 1 139 ? 344.892 260.202 287.346 1.00 30.00 139 PRO A O 1
ATOM 697 N N . GLN A 1 140 ? 343.042 261.450 287.150 1.00 30.00 140 GLN A N 1
ATOM 698 C CA . GLN A 1 140 ? 343.603 262.536 287.942 1.00 30.00 140 GLN A CA 1
ATOM 699 C C . GLN A 1 140 ? 343.413 262.477 289.459 1.00 30.00 140 GLN A C 1
ATOM 700 O O . GLN A 1 140 ? 343.844 263.390 290.158 1.00 30.00 140 GLN A O 1
ATOM 706 N N . ASP A 1 141 ? 342.767 261.437 289.979 1.00 30.00 141 ASP A N 1
ATOM 707 C CA . ASP A 1 141 ? 342.520 261.379 291.421 1.00 30.00 141 ASP A CA 1
ATOM 708 C C . ASP A 1 141 ? 343.768 261.253 292.315 1.00 30.00 141 ASP A C 1
ATOM 709 O O . ASP A 1 141 ? 343.791 261.818 293.403 1.00 30.00 141 ASP A O 1
ATOM 714 N N . ASP A 1 142 ? 344.794 260.535 291.861 1.00 30.00 142 ASP A N 1
ATOM 715 C CA . ASP A 1 142 ? 346.098 260.478 292.547 1.00 30.00 142 ASP A CA 1
ATOM 716 C C . ASP A 1 142 ? 346.078 260.199 294.060 1.00 30.00 142 ASP A C 1
ATOM 717 O O . ASP A 1 142 ? 346.073 261.124 294.865 1.00 30.00 142 ASP A O 1
ATOM 722 N N . PRO A 1 143 ? 346.104 258.917 294.444 1.00 30.00 143 PRO A N 1
ATOM 723 C CA . PRO A 1 143 ? 346.055 258.404 295.819 1.00 30.00 143 PRO A CA 1
ATOM 724 C C . PRO A 1 143 ? 347.182 258.878 296.732 1.00 30.00 143 PRO A C 1
ATOM 725 O O . PRO A 1 143 ? 346.974 258.991 297.939 1.00 30.00 143 PRO A O 1
ATOM 729 N N . THR A 1 144 ? 348.358 259.129 296.173 1.00 30.00 144 THR A N 1
ATOM 730 C CA . THR A 1 144 ? 349.567 259.348 296.965 1.00 30.00 144 THR A CA 1
ATOM 731 C C . THR A 1 144 ? 349.488 260.552 297.902 1.00 30.00 144 THR A C 1
ATOM 732 O O . THR A 1 144 ? 350.219 260.623 298.889 1.00 30.00 144 THR A O 1
ATOM 736 N N . ALA A 1 145 ? 348.612 261.498 297.586 1.00 30.00 145 ALA A N 1
ATOM 737 C CA . ALA A 1 145 ? 348.512 262.740 298.345 1.00 30.00 145 ALA A CA 1
ATOM 738 C C . ALA A 1 145 ? 348.103 262.515 299.802 1.00 30.00 145 ALA A C 1
ATOM 739 O O . ALA A 1 145 ? 348.398 263.335 300.669 1.00 30.00 145 ALA A O 1
ATOM 741 N N . ILE A 1 146 ? 347.420 261.405 300.061 1.00 30.00 146 ILE A N 1
ATOM 742 C CA . ILE A 1 146 ? 346.965 261.076 301.406 1.00 30.00 146 ILE A CA 1
ATOM 743 C C . ILE A 1 146 ? 348.126 260.864 302.373 1.00 30.00 146 ILE A C 1
ATOM 744 O O . ILE A 1 146 ? 349.099 260.191 302.045 1.00 30.00 146 ILE A O 1
ATOM 749 N N . LYS A 1 147 ? 348.017 261.437 303.567 1.00 30.00 147 LYS A N 1
ATOM 750 C CA . LYS A 1 147 ? 349.071 261.322 304.568 1.00 30.00 147 LYS A CA 1
ATOM 751 C C . LYS A 1 147 ? 348.936 260.106 305.480 1.00 30.00 147 LYS A C 1
ATOM 752 O O . LYS A 1 147 ? 349.810 259.857 306.309 1.00 30.00 147 LYS A O 1
ATOM 758 N N . ASP A 1 148 ? 347.847 259.353 305.346 1.00 30.00 148 ASP A N 1
ATOM 759 C CA . ASP A 1 148 ? 347.572 258.260 306.280 1.00 30.00 148 ASP A CA 1
ATOM 760 C C . ASP A 1 148 ? 347.314 256.928 305.586 1.00 30.00 148 ASP A C 1
ATOM 761 O O . ASP A 1 148 ? 346.654 256.875 304.549 1.00 30.00 148 ASP A O 1
ATOM 766 N N . ALA A 1 149 ? 347.832 255.850 306.165 1.00 30.00 149 ALA A N 1
ATOM 767 C CA . ALA A 1 149 ? 347.658 254.518 305.593 1.00 30.00 149 ALA A CA 1
ATOM 768 C C . ALA A 1 149 ? 346.198 254.088 305.605 1.00 30.00 149 ALA A C 1
ATOM 769 O O . ALA A 1 149 ? 345.716 253.408 304.691 1.00 30.00 149 ALA A O 1
ATOM 771 N N . ASP A 1 150 ? 345.489 254.524 306.638 1.00 30.00 150 ASP A N 1
ATOM 772 C CA . ASP A 1 150 ? 344.143 254.047 306.891 1.00 30.00 150 ASP A CA 1
ATOM 773 C C . ASP A 1 150 ? 343.166 254.580 305.857 1.00 30.00 150 ASP A C 1
ATOM 774 O O . ASP A 1 150 ? 342.381 253.830 305.277 1.00 30.00 150 ASP A O 1
ATOM 779 N N . ALA A 1 151 ? 343.249 255.881 305.608 1.00 30.00 151 ALA A N 1
ATOM 780 C CA . ALA A 1 151 ? 342.387 256.526 304.633 1.00 30.00 151 ALA A CA 1
ATOM 781 C C . ALA A 1 151 ? 342.663 255.952 303.260 1.00 30.00 151 ALA A C 1
ATOM 782 O O . ALA A 1 151 ? 341.775 255.865 302.410 1.00 30.00 151 ALA A O 1
ATOM 784 N N . LEU A 1 152 ? 343.910 255.550 303.062 1.00 1.00 152 LEU A N 1
ATOM 785 C CA . LEU A 1 152 ? 344.322 254.952 301.811 1.00 1.00 152 LEU A CA 1
ATOM 786 C C . LEU A 1 152 ? 343.626 253.618 301.623 1.00 1.00 152 LEU A C 1
ATOM 787 O O . LEU A 1 152 ? 343.061 253.352 300.563 1.00 1.00 152 LEU A O 1
ATOM 792 N N . LEU A 1 153 ? 343.659 252.785 302.656 1.00 1.00 153 LEU A N 1
ATOM 793 C CA . LEU A 1 153 ? 343.023 251.479 302.559 1.00 1.00 153 LEU A CA 1
ATOM 794 C C . LEU A 1 153 ? 341.514 251.594 302.399 1.00 1.00 153 LEU A C 1
ATOM 795 O O . LEU A 1 153 ? 340.893 250.806 301.688 1.00 1.00 153 LEU A O 1
ATOM 800 N N . ARG A 1 154 ? 340.926 252.591 303.045 1.00 1.00 154 ARG A N 1
ATOM 801 C CA . ARG A 1 154 ? 339.482 252.755 302.985 1.00 1.00 154 ARG A CA 1
ATOM 802 C C . ARG A 1 154 ? 339.059 253.220 301.604 1.00 1.00 154 ARG A C 1
ATOM 803 O O . ARG A 1 154 ? 338.108 252.692 301.015 1.00 1.00 154 ARG A O 1
ATOM 811 N N . GLN A 1 155 ? 339.786 254.200 301.081 1.00 1.00 155 GLN A N 1
ATOM 812 C CA . GLN A 1 155 ? 339.506 254.697 299.749 1.00 1.00 155 GLN A CA 1
ATOM 813 C C . GLN A 1 155 ? 339.662 253.608 298.721 1.00 1.00 155 GLN A C 1
ATOM 814 O O . GLN A 1 155 ? 338.818 253.449 297.843 1.00 1.00 155 GLN A O 1
ATOM 820 N N . ALA A 1 156 ? 340.740 252.848 298.845 1.00 1.00 156 ALA A N 1
ATOM 821 C CA . ALA A 1 156 ? 341.013 251.785 297.898 1.00 1.00 156 ALA A CA 1
ATOM 822 C C . ALA A 1 156 ? 339.955 250.705 297.981 1.00 1.00 156 ALA A C 1
ATOM 823 O O . ALA A 1 156 ? 339.633 250.070 296.984 1.00 1.00 156 ALA A O 1
ATOM 825 N N . THR A 1 157 ? 339.410 250.489 299.170 1.00 1.00 157 THR A N 1
ATOM 826 C CA . THR A 1 157 ? 338.397 249.458 299.332 1.00 1.00 157 THR A CA 1
ATOM 827 C C . THR A 1 157 ? 337.051 249.893 298.769 1.00 1.00 157 THR A C 1
ATOM 828 O O . THR A 1 157 ? 336.290 249.076 298.259 1.00 1.00 157 THR A O 1
ATOM 832 N N . ALA A 1 158 ? 336.759 251.187 298.851 1.00 30.00 158 ALA A N 1
ATOM 833 C CA . ALA A 1 158 ? 335.437 251.685 298.470 1.00 30.00 158 ALA A CA 1
ATOM 834 C C . ALA A 1 158 ? 335.112 251.519 296.981 1.00 30.00 158 ALA A C 1
ATOM 835 O O . ALA A 1 158 ? 333.953 251.393 296.613 1.00 30.00 158 ALA A O 1
ATOM 837 N N . GLN A 1 159 ? 336.135 251.523 296.133 1.00 30.00 159 GLN A N 1
ATOM 838 C CA . GLN A 1 159 ? 335.975 251.360 294.686 1.00 30.00 159 GLN A CA 1
ATOM 839 C C . GLN A 1 159 ? 335.343 250.027 294.312 1.00 30.00 159 GLN A C 1
ATOM 840 O O . GLN A 1 159 ? 335.686 249.004 294.891 1.00 30.00 159 GLN A O 1
ATOM 846 N N . THR A 1 160 ? 334.434 250.027 293.342 1.00 1.00 160 THR A N 1
ATOM 847 C CA . THR A 1 160 ? 333.864 248.769 292.868 1.00 1.00 160 THR A CA 1
ATOM 848 C C . THR A 1 160 ? 334.892 247.906 292.181 1.00 1.00 160 THR A C 1
ATOM 849 O O . THR A 1 160 ? 335.739 248.401 291.450 1.00 1.00 160 THR A O 1
ATOM 853 N N . GLY A 1 161 ? 334.813 246.607 292.429 1.00 30.00 161 GLY A N 1
ATOM 854 C CA . GLY A 1 161 ? 335.621 245.639 291.721 1.00 30.00 161 GLY A CA 1
ATOM 855 C C . GLY A 1 161 ? 337.012 245.483 292.291 1.00 30.00 161 GLY A C 1
ATOM 856 O O . GLY A 1 161 ? 337.794 244.672 291.811 1.00 30.00 161 GLY A O 1
ATOM 857 N N . SER A 1 162 ? 337.325 246.262 293.318 1.00 30.00 162 SER A N 1
ATOM 858 C CA . SER A 1 162 ? 338.613 246.173 293.987 1.00 30.00 162 SER A CA 1
ATOM 859 C C . SER A 1 162 ? 338.688 244.893 294.780 1.00 30.00 162 SER A C 1
ATOM 860 O O . SER A 1 162 ? 337.680 244.448 295.298 1.00 30.00 162 SER A O 1
ATOM 863 N N . GLN A 1 163 ? 339.862 244.286 294.900 1.00 30.00 163 GLN A N 1
ATOM 864 C CA . GLN A 1 163 ? 339.903 243.016 295.620 1.00 30.00 163 GLN A CA 1
ATOM 865 C C . GLN A 1 163 ? 341.120 242.804 296.502 1.00 30.00 163 GLN A C 1
ATOM 866 O O . GLN A 1 163 ? 342.151 243.458 296.339 1.00 30.00 163 GLN A O 1
ATOM 872 N N . GLN A 1 164 ? 340.962 241.876 297.446 1.00 30.00 164 GLN A N 1
ATOM 873 C CA . GLN A 1 164 ? 341.907 241.654 298.535 1.00 30.00 164 GLN A CA 1
ATOM 874 C C . GLN A 1 164 ? 342.231 240.178 298.671 1.00 30.00 164 GLN A C 1
ATOM 875 O O . GLN A 1 164 ? 341.324 239.357 298.722 1.00 30.00 164 GLN A O 1
ATOM 881 N N . TRP A 1 165 ? 343.513 239.831 298.760 1.00 30.00 165 TRP A N 1
ATOM 882 C CA . TRP A 1 165 ? 343.864 238.421 298.892 1.00 30.00 165 TRP A CA 1
ATOM 883 C C . TRP A 1 165 ? 345.297 238.198 299.367 1.00 30.00 165 TRP A C 1
ATOM 884 O O . TRP A 1 165 ? 346.096 239.126 299.391 1.00 30.00 165 TRP A O 1
ATOM 895 N N . ASN A 1 166 ? 345.600 236.972 299.794 1.00 30.00 166 ASN A N 1
ATOM 896 C CA . ASN A 1 166 ? 346.982 236.557 300.023 1.00 30.00 166 ASN A CA 1
ATOM 897 C C . ASN A 1 166 ? 347.730 236.402 298.717 1.00 30.00 166 ASN A C 1
ATOM 898 O O . ASN A 1 166 ? 347.204 235.837 297.770 1.00 30.00 166 ASN A O 1
ATOM 903 N N . PHE A 1 167 ? 348.989 236.808 298.679 1.00 30.00 167 PHE A N 1
ATOM 904 C CA . PHE A 1 167 ? 349.700 236.804 297.417 1.00 30.00 167 PHE A CA 1
ATOM 905 C C . PHE A 1 167 ? 350.226 235.401 297.131 1.00 30.00 167 PHE A C 1
ATOM 906 O O . PHE A 1 167 ? 350.992 235.193 296.194 1.00 30.00 167 PHE A O 1
ATOM 914 N N . ASN A 1 168 ? 349.813 234.445 297.953 1.00 30.00 168 ASN A N 1
ATOM 915 C CA . ASN A 1 168 ? 350.077 233.036 297.701 1.00 30.00 168 ASN A CA 1
ATOM 916 C C . ASN A 1 168 ? 349.382 232.499 296.463 1.00 30.00 168 ASN A C 1
ATOM 917 O O . ASN A 1 168 ? 349.834 231.521 295.879 1.00 30.00 168 ASN A O 1
ATOM 922 N N . SER A 1 169 ? 348.281 233.129 296.067 1.00 30.00 169 SER A N 1
ATOM 923 C CA . SER A 1 169 ? 347.405 232.548 295.055 1.00 30.00 169 SER A CA 1
ATOM 924 C C . SER A 1 169 ? 346.934 233.536 293.988 1.00 30.00 169 SER A C 1
ATOM 925 O O . SER A 1 169 ? 347.113 234.742 294.115 1.00 30.00 169 SER A O 1
ATOM 928 N N . ALA A 1 170 ? 346.352 232.996 292.921 1.00 30.00 170 ALA A N 1
ATOM 929 C CA . ALA A 1 170 ? 345.915 233.775 291.763 1.00 30.00 170 ALA A CA 1
ATOM 930 C C . ALA A 1 170 ? 344.642 234.587 291.980 1.00 30.00 170 ALA A C 1
ATOM 931 O O . ALA A 1 170 ? 343.806 234.212 292.790 1.00 30.00 170 ALA A O 1
ATOM 933 N N . LYS A 1 171 ? 344.497 235.688 291.238 1.00 30.00 171 LYS A N 1
ATOM 934 C CA . LYS A 1 171 ? 343.235 236.460 291.215 1.00 30.00 171 LYS A CA 1
ATOM 935 C C . LYS A 1 171 ? 342.913 237.132 289.884 1.00 30.00 171 LYS A C 1
ATOM 936 O O . LYS A 1 171 ? 343.760 237.229 289.007 1.00 30.00 171 LYS A O 1
ATOM 942 N N . VAL A 1 172 ? 341.674 237.600 289.757 1.00 30.00 172 VAL A N 1
ATOM 943 C CA . VAL A 1 172 ? 341.190 238.272 288.552 1.00 30.00 172 VAL A CA 1
ATOM 944 C C . VAL A 1 172 ? 340.333 239.485 288.921 1.00 30.00 172 VAL A C 1
ATOM 945 O O . VAL A 1 172 ? 339.542 239.416 289.852 1.00 30.00 172 VAL A O 1
ATOM 949 N N . ILE A 1 173 ? 340.480 240.592 288.191 1.00 30.00 173 ILE A N 1
ATOM 950 C CA . ILE A 1 173 ? 339.828 241.850 288.552 1.00 30.00 173 ILE A CA 1
ATOM 951 C C . ILE A 1 173 ? 339.345 242.644 287.335 1.00 30.00 173 ILE A C 1
ATOM 952 O O . ILE A 1 173 ? 340.084 242.791 286.374 1.00 30.00 173 ILE A O 1
ATOM 957 N N . HIS A 1 174 ? 338.126 243.183 287.397 1.00 30.00 174 HIS A N 1
ATOM 958 C CA . HIS A 1 174 ? 337.496 243.871 286.262 1.00 30.00 174 HIS A CA 1
ATOM 959 C C . HIS A 1 174 ? 337.410 245.397 286.332 1.00 30.00 174 HIS A C 1
ATOM 960 O O . HIS A 1 174 ? 337.479 245.980 287.409 1.00 30.00 174 HIS A O 1
ATOM 967 N N . LEU A 1 175 ? 337.264 246.037 285.171 1.00 30.00 175 LEU A N 1
ATOM 968 C CA . LEU A 1 175 ? 336.821 247.435 285.074 1.00 30.00 175 LEU A CA 1
ATOM 969 C C . LEU A 1 175 ? 335.329 247.680 285.213 1.00 30.00 175 LEU A C 1
ATOM 970 O O . LEU A 1 175 ? 334.511 246.813 284.925 1.00 30.00 175 LEU A O 1
ATOM 975 N N . ALA A 1 176 ? 334.990 248.889 285.646 1.00 30.00 176 ALA A N 1
ATOM 976 C CA . ALA A 1 176 ? 333.621 249.371 285.595 1.00 30.00 176 ALA A CA 1
ATOM 977 C C . ALA A 1 176 ? 333.242 249.822 284.192 1.00 30.00 176 ALA A C 1
ATOM 978 O O . ALA A 1 176 ? 334.094 250.235 283.412 1.00 30.00 176 ALA A O 1
ATOM 980 N N . LYS A 1 177 ? 331.957 249.738 283.874 1.00 30.00 177 LYS A N 1
ATOM 981 C CA . LYS A 1 177 ? 331.443 250.223 282.600 1.00 30.00 177 LYS A CA 1
ATOM 982 C C . LYS A 1 177 ? 330.856 251.622 282.710 1.00 30.00 177 LYS A C 1
ATOM 983 O O . LYS A 1 177 ? 330.652 252.141 283.798 1.00 30.00 177 LYS A O 1
ATOM 989 N N . ARG A 1 178 ? 330.576 252.226 281.561 1.00 30.00 178 ARG A N 1
ATOM 990 C CA . ARG A 1 178 ? 330.109 253.602 281.500 1.00 30.00 178 ARG A CA 1
ATOM 991 C C . ARG A 1 178 ? 328.971 253.722 280.489 1.00 30.00 178 ARG A C 1
ATOM 992 O O . ARG A 1 178 ? 329.008 253.087 279.441 1.00 30.00 178 ARG A O 1
ATOM 1000 N N . SER A 1 179 ? 327.950 254.514 280.802 1.00 30.00 179 SER A N 1
ATOM 1001 C CA . SER A 1 179 ? 326.777 254.608 279.932 1.00 30.00 179 SER A CA 1
ATOM 1002 C C . SER A 1 179 ? 326.907 255.610 278.785 1.00 30.00 179 SER A C 1
ATOM 1003 O O . SER A 1 179 ? 326.069 255.631 277.889 1.00 30.00 179 SER A O 1
ATOM 1006 N N . ASP A 1 180 ? 327.940 256.446 278.807 1.00 30.00 180 ASP A N 1
ATOM 1007 C CA . ASP A 1 180 ? 328.137 257.411 277.726 1.00 30.00 180 ASP A CA 1
ATOM 1008 C C . ASP A 1 180 ? 328.423 256.760 276.391 1.00 30.00 180 ASP A C 1
ATOM 1009 O O . ASP A 1 180 ? 328.094 257.311 275.344 1.00 30.00 180 ASP A O 1
ATOM 1014 N N . ASN A 1 181 ? 329.048 255.593 276.445 1.00 30.00 181 ASN A N 1
ATOM 1015 C CA . ASN A 1 181 ? 329.666 254.989 275.277 1.00 30.00 181 ASN A CA 1
ATOM 1016 C C . ASN A 1 181 ? 330.680 255.956 274.673 1.00 30.00 181 ASN A C 1
ATOM 1017 O O . ASN A 1 181 ? 330.886 255.984 273.464 1.00 30.00 181 ASN A O 1
ATOM 1022 N N . GLN A 1 182 ? 331.314 256.745 275.538 1.00 30.00 182 GLN A N 1
ATOM 1023 C CA . GLN A 1 182 ? 332.289 257.745 275.132 1.00 30.00 182 GLN A CA 1
ATOM 1024 C C . GLN A 1 182 ? 333.522 257.085 274.538 1.00 30.00 182 GLN A C 1
ATOM 1025 O O . GLN A 1 182 ? 333.935 256.031 274.996 1.00 30.00 182 GLN A O 1
ATOM 1031 N N . LEU A 1 183 ? 334.101 257.699 273.513 1.00 30.00 183 LEU A N 1
ATOM 1032 C CA . LEU A 1 183 ? 335.314 257.182 272.899 1.00 30.00 183 LEU A CA 1
ATOM 1033 C C . LEU A 1 183 ? 336.543 257.925 273.399 1.00 30.00 183 LEU A C 1
ATOM 1034 O O . LEU A 1 183 ? 336.482 259.112 273.693 1.00 30.00 183 LEU A O 1
ATOM 1039 N N . TYR A 1 184 ? 337.661 257.224 273.486 1.00 30.00 184 TYR A N 1
ATOM 1040 C CA . TYR A 1 184 ? 338.893 257.809 273.983 1.00 30.00 184 TYR A CA 1
ATOM 1041 C C . TYR A 1 184 ? 339.948 257.896 272.900 1.00 30.00 184 TYR A C 1
ATOM 1042 O O . TYR A 1 184 ? 340.072 256.995 272.086 1.00 30.00 184 TYR A O 1
ATOM 1051 N N . TYR A 1 185 ? 340.719 258.975 272.893 1.00 30.00 185 TYR A N 1
ATOM 1052 C CA . TYR A 1 185 ? 341.831 259.096 271.962 1.00 30.00 185 TYR A CA 1
ATOM 1053 C C . TYR A 1 185 ? 342.989 258.172 272.289 1.00 30.00 185 TYR A C 1
ATOM 1054 O O . TYR A 1 185 ? 343.354 258.009 273.442 1.00 30.00 185 TYR A O 1
ATOM 1063 N N . THR A 1 186 ? 343.577 257.585 271.255 1.00 30.00 186 THR A N 1
ATOM 1064 C CA . THR A 1 186 ? 344.736 256.714 271.405 1.00 30.00 186 THR A CA 1
ATOM 1065 C C . THR A 1 186 ? 346.028 257.509 271.540 1.00 30.00 186 THR A C 1
ATOM 1066 O O . THR A 1 186 ? 346.094 258.667 271.144 1.00 30.00 186 THR A O 1
ATOM 1070 N N . GLY A 1 187 ? 347.052 256.882 272.101 1.00 30.00 187 GLY A N 1
ATOM 1071 C CA . GLY A 1 187 ? 348.361 257.502 272.196 1.00 30.00 187 GLY A CA 1
ATOM 1072 C C . GLY A 1 187 ? 348.620 258.298 273.458 1.00 30.00 187 GLY A C 1
ATOM 1073 O O . GLY A 1 187 ? 347.752 258.419 274.313 1.00 30.00 187 GLY A O 1
ATOM 1074 N N . PRO A 1 188 ? 349.834 258.850 273.572 1.00 30.00 188 PRO A N 1
ATOM 1075 C CA . PRO A 1 188 ? 350.407 259.554 274.723 1.00 30.00 188 PRO A CA 1
ATOM 1076 C C . PRO A 1 188 ? 349.674 260.836 275.100 1.00 30.00 188 PRO A C 1
ATOM 1077 O O . PRO A 1 188 ? 349.106 261.486 274.232 1.00 30.00 188 PRO A O 1
ATOM 1081 N N . VAL A 1 189 ? 349.680 261.171 276.387 1.00 30.00 189 VAL A N 1
ATOM 1082 C CA . VAL A 1 189 ? 349.068 262.399 276.879 1.00 30.00 189 VAL A CA 1
ATOM 1083 C C . VAL A 1 189 ? 349.678 263.628 276.227 1.00 30.00 189 VAL A C 1
ATOM 1084 O O . VAL A 1 189 ? 350.889 263.710 276.066 1.00 30.00 189 VAL A O 1
ATOM 1088 N N . LYS A 1 190 ? 348.834 264.577 275.847 1.00 30.00 190 LYS A N 1
ATOM 1089 C CA . LYS A 1 190 ? 349.304 265.830 275.279 1.00 30.00 190 LYS A CA 1
ATOM 1090 C C . LYS A 1 190 ? 348.860 266.973 276.182 1.00 30.00 190 LYS A C 1
ATOM 1091 O O . LYS A 1 190 ? 349.668 267.799 276.594 1.00 30.00 190 LYS A O 1
ATOM 1097 N N . GLU A 1 191 ? 347.569 266.997 276.490 1.00 30.00 191 GLU A N 1
ATOM 1098 C CA . GLU A 1 191 ? 347.027 267.775 277.602 1.00 30.00 191 GLU A CA 1
ATOM 1099 C C . GLU A 1 191 ? 345.877 266.975 278.192 1.00 30.00 191 GLU A C 1
ATOM 1100 O O . GLU A 1 191 ? 345.064 266.433 277.446 1.00 30.00 191 GLU A O 1
ATOM 1106 N N . ASN A 1 192 ? 345.801 266.916 279.517 1.00 30.00 192 ASN A N 1
ATOM 1107 C CA . ASN A 1 192 ? 344.837 266.066 280.216 1.00 30.00 192 ASN A CA 1
ATOM 1108 C C . ASN A 1 192 ? 344.907 264.587 279.909 1.00 30.00 192 ASN A C 1
ATOM 1109 O O . ASN A 1 192 ? 344.723 264.164 278.772 1.00 30.00 192 ASN A O 1
ATOM 1114 N N . PRO A 1 193 ? 345.146 263.788 280.947 1.00 30.00 193 PRO A N 1
ATOM 1115 C CA . PRO A 1 193 ? 344.946 262.348 280.886 1.00 30.00 193 PRO A CA 1
ATOM 1116 C C . PRO A 1 193 ? 343.506 261.988 280.547 1.00 30.00 193 PRO A C 1
ATOM 1117 O O . PRO A 1 193 ? 343.284 260.970 279.905 1.00 30.00 193 PRO A O 1
ATOM 1121 N N . ARG A 1 194 ? 342.547 262.811 280.948 1.00 30.00 194 ARG A N 1
ATOM 1122 C CA . ARG A 1 194 ? 341.138 262.447 280.826 1.00 30.00 194 ARG A CA 1
ATOM 1123 C C . ARG A 1 194 ? 340.640 262.247 279.398 1.00 30.00 194 ARG A C 1
ATOM 1124 O O 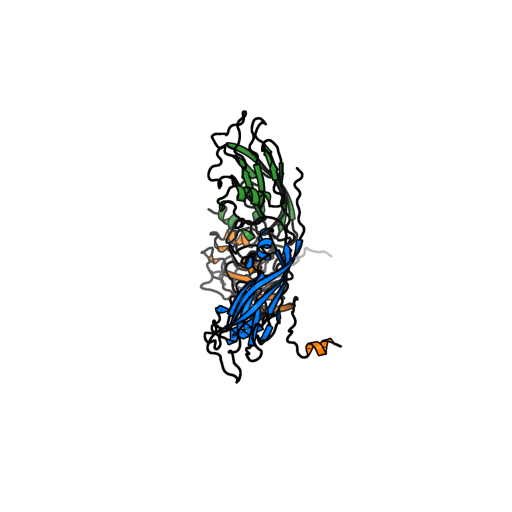. ARG A 1 194 ? 339.621 261.602 279.200 1.00 30.00 194 ARG A O 1
ATOM 1132 N N . PHE A 1 195 ? 341.318 262.808 278.404 1.00 30.00 195 PHE A N 1
ATOM 1133 C CA . PHE A 1 195 ? 340.982 262.471 277.020 1.00 30.00 195 PHE A CA 1
ATOM 1134 C C . PHE A 1 195 ? 341.544 261.140 276.550 1.00 30.00 195 PHE A C 1
ATOM 1135 O O . PHE A 1 195 ? 341.172 260.659 275.488 1.00 30.00 195 PHE A O 1
ATOM 1143 N N . ASN A 1 196 ? 342.437 260.541 277.324 1.00 30.00 196 ASN A N 1
ATOM 1144 C CA . ASN A 1 196 ? 343.107 259.330 276.874 1.00 30.00 196 ASN A CA 1
ATOM 1145 C C . ASN A 1 196 ? 342.730 258.103 277.663 1.00 30.00 196 ASN A C 1
ATOM 1146 O O . ASN A 1 196 ? 341.988 257.245 277.204 1.00 30.00 196 ASN A O 1
ATOM 1151 N N . GLN A 1 197 ? 343.279 258.039 278.863 1.00 30.00 197 GLN A N 1
ATOM 1152 C CA . GLN A 1 197 ? 343.179 256.891 279.732 1.00 30.00 197 GLN A CA 1
ATOM 1153 C C . GLN A 1 197 ? 341.756 256.626 280.184 1.00 30.00 197 GLN A C 1
ATOM 1154 O O . GLN A 1 197 ? 341.026 257.562 280.484 1.00 30.00 197 GLN A O 1
ATOM 1160 N N . GLN A 1 198 ? 341.349 255.362 280.233 1.00 30.00 198 GLN A N 1
ATOM 1161 C CA . GLN A 1 198 ? 340.090 255.042 280.884 1.00 30.00 198 GLN A CA 1
ATOM 1162 C C . GLN A 1 198 ? 340.275 254.974 282.382 1.00 30.00 198 GLN A C 1
ATOM 1163 O O . GLN A 1 198 ? 339.306 254.917 283.124 1.00 30.00 198 GLN A O 1
ATOM 1169 N N . GLY A 1 199 ? 341.523 254.975 282.831 1.00 30.00 199 GLY A N 1
ATOM 1170 C CA . GLY A 1 199 ? 341.789 254.910 284.251 1.00 30.00 199 GLY A CA 1
ATOM 1171 C C . GLY A 1 199 ? 343.199 254.505 284.606 1.00 30.00 199 GLY A C 1
ATOM 1172 O O . GLY A 1 199 ? 344.100 254.555 283.781 1.00 30.00 199 GLY A O 1
ATOM 1173 N N . VAL A 1 200 ? 343.383 254.117 285.862 1.00 30.00 200 VAL A N 1
ATOM 1174 C CA . VAL A 1 200 ? 344.686 253.769 286.393 1.00 30.00 200 VAL A CA 1
ATOM 1175 C C . VAL A 1 200 ? 344.548 252.529 287.273 1.00 30.00 200 VAL A C 1
ATOM 1176 O O . VAL A 1 200 ? 343.529 252.346 287.933 1.00 30.00 200 VAL A O 1
ATOM 1180 N N . VAL A 1 201 ? 345.564 251.674 287.257 1.00 30.00 201 VAL A N 1
ATOM 1181 C CA . VAL A 1 201 ? 345.610 250.483 288.090 1.00 30.00 201 VAL A CA 1
ATOM 1182 C C . VAL A 1 201 ? 346.604 250.623 289.232 1.00 30.00 201 VAL A C 1
ATOM 1183 O O . VAL A 1 201 ? 347.760 250.987 289.018 1.00 30.00 201 VAL A O 1
ATOM 1187 N N . TYR A 1 202 ? 346.145 250.301 290.438 1.00 30.00 202 TYR A N 1
ATOM 1188 C CA . TYR A 1 202 ? 346.987 250.358 291.625 1.00 30.00 202 TYR A CA 1
ATOM 1189 C C . TYR A 1 202 ? 347.093 249.023 292.342 1.00 30.00 202 TYR A C 1
ATOM 1190 O O . TYR A 1 202 ? 346.076 248.388 292.666 1.00 30.00 202 TYR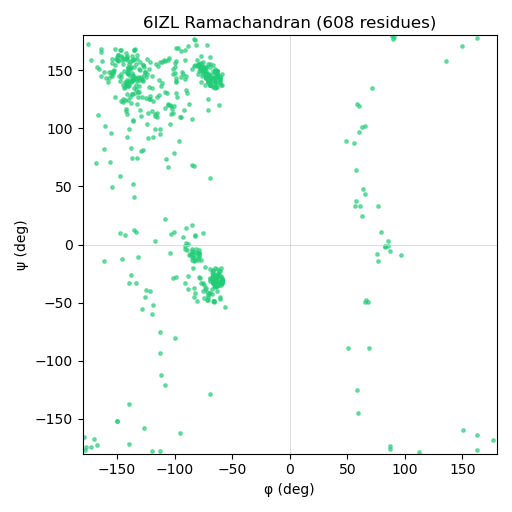 A O 1
ATOM 1199 N N . PHE A 1 203 ? 348.341 248.626 292.582 1.00 30.00 203 PHE A N 1
ATOM 1200 C CA . PHE A 1 203 ? 348.686 247.479 293.411 1.00 30.00 203 PHE A CA 1
ATOM 1201 C C . PHE A 1 203 ? 349.167 248.012 294.749 1.00 30.00 203 PHE A C 1
ATOM 1202 O O . PHE A 1 203 ? 350.174 248.724 294.801 1.00 30.00 203 PHE A O 1
ATOM 1210 N N . ILE A 1 204 ? 348.468 247.648 295.821 1.00 30.00 204 ILE A N 1
ATOM 1211 C CA . ILE A 1 204 ? 348.711 248.224 297.140 1.00 30.00 204 ILE A CA 1
ATOM 1212 C C . ILE A 1 204 ? 348.829 247.173 298.242 1.00 30.00 204 ILE A C 1
ATOM 1213 O O . ILE A 1 204 ? 347.952 246.337 298.401 1.00 30.00 204 ILE A O 1
ATOM 1218 N N . GLN A 1 205 ? 349.919 247.225 298.996 1.00 30.00 205 GLN A N 1
ATOM 1219 C CA . GLN A 1 205 ? 350.123 246.322 300.121 1.00 30.00 205 GLN A CA 1
ATOM 1220 C C . GLN A 1 205 ? 349.263 246.715 301.317 1.00 30.00 205 GLN A C 1
ATOM 1221 O O . GLN A 1 205 ? 348.955 247.889 301.502 1.00 30.00 205 GLN A O 1
ATOM 1227 N N . VAL A 1 206 ? 348.881 245.737 302.130 1.00 30.00 206 VAL A N 1
ATOM 1228 C CA . VAL A 1 206 ? 348.103 246.009 303.331 1.00 30.00 206 VAL A CA 1
ATOM 1229 C C . VAL A 1 206 ? 348.829 245.571 304.597 1.00 30.00 206 VAL A C 1
ATOM 1230 O O . VAL A 1 206 ? 349.104 246.376 305.477 1.00 30.00 206 VAL A O 1
ATOM 1234 N N . SER A 1 207 ? 349.129 244.282 304.675 1.00 30.00 207 SER A N 1
ATOM 1235 C CA . SER A 1 207 ? 349.782 243.698 305.838 1.00 30.00 207 SER A CA 1
ATOM 1236 C C . SER A 1 207 ? 351.286 243.892 305.773 1.00 30.00 207 SER A C 1
ATOM 1237 O O . SER A 1 207 ? 351.800 244.447 304.807 1.00 30.00 207 SER A O 1
ATOM 1240 N N . GLN A 1 208 ? 351.991 243.456 306.811 1.00 30.00 208 GLN A N 1
ATOM 1241 C CA . GLN A 1 208 ? 353.449 243.417 306.758 1.00 30.00 208 GLN A CA 1
ATOM 1242 C C . GLN A 1 208 ? 353.904 242.335 305.782 1.00 30.00 208 GLN A C 1
ATOM 1243 O O . GLN A 1 208 ? 353.466 242.310 304.642 1.00 30.00 208 GLN A O 1
ATOM 1249 N N . ALA A 1 209 ? 354.793 241.450 306.220 1.00 30.00 209 ALA A N 1
ATOM 1250 C CA . ALA A 1 209 ? 355.198 240.318 305.389 1.00 30.00 209 ALA A CA 1
ATOM 1251 C C . ALA A 1 209 ? 355.835 239.241 306.242 1.00 30.00 209 ALA A C 1
ATOM 1252 O O . ALA A 1 209 ? 357.056 239.145 306.345 1.00 30.00 209 ALA A O 1
ATOM 1254 N N . LEU A 1 210 ? 354.987 238.432 306.857 1.00 30.00 210 LEU A N 1
ATOM 1255 C CA . LEU A 1 210 ? 355.431 237.421 307.791 1.00 30.00 210 LEU A CA 1
ATOM 1256 C C . LEU A 1 210 ? 356.063 236.226 307.091 1.00 30.00 210 LEU A C 1
ATOM 1257 O O . LEU A 1 210 ? 355.729 235.912 305.951 1.00 30.00 210 LEU A O 1
ATOM 1262 N N . ASP A 1 211 ? 356.991 235.574 307.782 1.00 30.00 211 ASP A N 1
ATOM 1263 C CA . ASP A 1 211 ? 357.565 234.322 307.319 1.00 30.00 211 ASP A CA 1
ATOM 1264 C C . ASP A 1 211 ? 356.811 233.174 307.961 1.00 30.00 211 ASP A C 1
ATOM 1265 O O . ASP A 1 211 ? 355.704 233.358 308.459 1.00 30.00 211 ASP A O 1
ATOM 1270 N N . MET A 1 212 ? 357.404 231.988 307.950 1.00 30.00 212 MET A N 1
ATOM 1271 C CA . MET A 1 212 ? 356.936 230.935 308.834 1.00 30.00 212 MET A CA 1
ATOM 1272 C C . MET A 1 212 ? 357.318 231.375 310.237 1.00 30.00 212 MET A C 1
ATOM 1273 O O . MET A 1 212 ? 358.252 232.164 310.407 1.00 30.00 212 MET A O 1
ATOM 1278 N N . ASN A 1 213 ? 356.586 230.881 311.228 1.00 30.00 213 ASN A N 1
ATOM 1279 C CA . ASN A 1 213 ? 356.705 231.327 312.612 1.00 30.00 213 ASN A CA 1
ATOM 1280 C C . ASN A 1 213 ? 356.335 232.796 312.778 1.00 30.00 213 ASN A C 1
ATOM 1281 O O . ASN A 1 213 ? 356.792 233.458 313.708 1.00 30.00 213 ASN A O 1
ATOM 1286 N N . GLY A 1 214 ? 355.515 233.303 311.864 1.00 30.00 214 GLY A N 1
ATOM 1287 C CA . GLY A 1 214 ? 354.872 234.594 312.030 1.00 30.00 214 GLY A CA 1
ATOM 1288 C C . GLY A 1 214 ? 355.768 235.810 312.158 1.00 30.00 214 GLY A C 1
ATOM 1289 O O . GLY A 1 214 ? 355.417 236.755 312.858 1.00 30.00 214 GLY A O 1
ATOM 1290 N N . LYS A 1 215 ? 356.915 235.815 311.487 1.00 30.00 215 LYS A N 1
ATOM 1291 C CA . LYS A 1 215 ? 357.820 236.951 311.618 1.00 30.00 215 LYS A CA 1
ATOM 1292 C C . LYS A 1 215 ? 358.165 237.603 310.279 1.00 30.00 215 LYS A C 1
ATOM 1293 O O . LYS A 1 215 ? 358.268 236.926 309.263 1.00 30.00 215 LYS A O 1
ATOM 1299 N N . PRO A 1 216 ? 358.360 238.931 310.292 1.00 30.00 216 PRO A N 1
ATOM 1300 C CA . PRO A 1 216 ? 358.668 239.763 309.123 1.00 30.00 216 PRO A CA 1
ATOM 1301 C C . PRO A 1 216 ? 359.994 239.406 308.466 1.00 30.00 216 PRO A C 1
ATOM 1302 O O . PRO A 1 216 ? 360.932 239.035 309.167 1.00 30.00 216 PRO A O 1
ATOM 1306 N N . LEU A 1 217 ? 360.069 239.513 307.144 1.00 30.00 217 LEU A N 1
ATOM 1307 C CA . LEU A 1 217 ? 361.315 239.218 306.454 1.00 30.00 217 LEU A CA 1
ATOM 1308 C C . LEU A 1 217 ? 362.141 240.489 306.250 1.00 30.00 217 LEU A C 1
ATOM 1309 O O . LEU A 1 217 ? 361.594 241.576 306.082 1.00 30.00 217 LEU A O 1
ATOM 1314 N N . THR A 1 218 ? 363.460 240.334 306.256 1.00 30.00 218 THR A N 1
ATOM 1315 C CA . THR A 1 218 ? 364.382 241.468 306.265 1.00 30.00 218 THR A CA 1
ATOM 1316 C C . THR A 1 218 ? 364.347 242.345 305.013 1.00 30.00 218 THR A C 1
ATOM 1317 O O . THR A 1 218 ? 364.622 243.543 305.089 1.00 30.00 218 THR A O 1
ATOM 1321 N N . ALA A 1 219 ? 364.006 241.768 303.866 1.00 30.00 219 ALA A N 1
ATOM 1322 C CA . ALA A 1 219 ? 364.114 242.503 302.611 1.00 30.00 219 ALA A CA 1
ATOM 1323 C C . ALA A 1 219 ? 362.940 242.267 301.663 1.00 30.00 219 ALA A C 1
ATOM 1324 O O . ALA A 1 219 ? 362.306 241.215 301.686 1.00 30.00 219 ALA A O 1
ATOM 1326 N N . ASP A 1 220 ? 362.660 243.260 300.827 1.00 30.00 220 ASP A N 1
ATOM 1327 C CA . ASP A 1 220 ? 361.600 243.156 299.834 1.00 30.00 220 ASP A CA 1
ATOM 1328 C C . ASP A 1 220 ? 361.956 242.170 298.732 1.00 30.00 220 ASP A C 1
ATOM 1329 O O . ASP A 1 220 ? 363.132 241.938 298.452 1.00 30.00 220 ASP A O 1
ATOM 1334 N N . MET A 1 221 ? 360.940 241.580 298.115 1.00 30.00 221 MET A N 1
ATOM 1335 C CA . MET A 1 221 ? 361.172 240.530 297.136 1.00 30.00 221 MET A CA 1
ATOM 1336 C C . MET A 1 221 ? 360.097 240.483 296.063 1.00 30.00 221 MET A C 1
ATOM 1337 O O . MET A 1 221 ? 359.000 241.005 296.238 1.00 30.00 221 MET A O 1
ATOM 1342 N N . GLU A 1 222 ? 360.433 239.839 294.951 1.00 30.00 222 GLU A N 1
ATOM 1343 C CA . GLU A 1 222 ? 359.485 239.554 293.885 1.00 30.00 222 GLU A CA 1
ATOM 1344 C C . GLU A 1 222 ? 358.401 238.595 294.365 1.00 30.00 222 GLU A C 1
ATOM 1345 O O . GLU A 1 222 ? 358.670 237.684 295.142 1.00 30.00 222 GLU A O 1
ATOM 1351 N N . CYS A 1 223 ? 357.175 238.804 293.902 1.00 30.00 223 CYS A N 1
ATOM 1352 C CA . CYS A 1 223 ? 356.051 237.976 294.318 1.00 30.00 223 CYS A CA 1
ATOM 1353 C C . CYS A 1 223 ? 355.022 237.810 293.210 1.00 30.00 223 CYS A C 1
ATOM 1354 O O . CYS A 1 223 ? 353.857 238.153 293.381 1.00 30.00 223 CYS A O 1
ATOM 1357 N N . GLY A 1 224 ? 355.449 237.257 292.083 1.00 30.00 224 GLY A N 1
ATOM 1358 C CA . GLY A 1 224 ? 354.556 237.059 290.960 1.00 30.00 224 GLY A CA 1
ATOM 1359 C C . GLY A 1 224 ? 354.467 238.246 290.032 1.00 30.00 224 GLY A C 1
ATOM 1360 O O . GLY A 1 224 ? 355.191 239.224 290.182 1.00 30.00 224 GLY A O 1
ATOM 1361 N N . SER A 1 225 ? 353.562 238.163 289.064 1.00 30.00 225 SER A N 1
ATOM 1362 C CA . SER A 1 225 ? 353.523 239.133 287.984 1.00 30.00 225 SER A CA 1
ATOM 1363 C C . SER A 1 225 ? 352.115 239.350 287.462 1.00 30.00 225 SER A C 1
ATOM 1364 O O . SER A 1 225 ? 351.222 238.550 287.716 1.00 30.00 225 SER A O 1
ATOM 1367 N N . LEU A 1 226 ? 351.925 240.444 286.736 1.00 30.00 226 LEU A N 1
ATOM 1368 C CA . LEU A 1 226 ? 350.607 240.817 286.242 1.00 30.00 226 LEU A CA 1
ATOM 1369 C C . LEU A 1 226 ? 350.394 240.476 284.770 1.00 30.00 226 LEU A C 1
ATOM 1370 O O . LEU A 1 226 ? 351.335 240.464 283.985 1.00 30.00 226 LEU A O 1
ATOM 1375 N N . TYR A 1 227 ? 349.145 240.217 284.400 1.00 30.00 227 TYR A N 1
ATOM 1376 C CA . TYR A 1 227 ? 348.781 239.952 283.014 1.00 30.00 227 TYR A CA 1
ATOM 1377 C C . TYR A 1 227 ? 347.446 240.615 282.734 1.00 30.00 227 TYR A C 1
ATOM 1378 O O . TYR A 1 227 ? 346.734 240.964 283.664 1.00 30.00 227 TYR A O 1
ATOM 1387 N N . VAL A 1 228 ? 347.104 240.801 281.464 1.00 30.00 228 VAL A N 1
ATOM 1388 C CA . VAL A 1 228 ? 345.834 241.423 281.110 1.00 30.00 228 VAL A CA 1
ATOM 1389 C C . VAL A 1 228 ? 345.156 240.809 279.902 1.00 30.00 228 VAL A C 1
ATOM 1390 O O . VAL A 1 228 ? 345.660 240.905 278.794 1.00 30.00 228 VAL A O 1
ATOM 1394 N N . ASP A 1 229 ? 344.021 240.160 280.120 1.00 30.00 229 ASP A N 1
ATOM 1395 C CA . ASP A 1 229 ? 343.115 239.841 279.032 1.00 30.00 229 ASP A CA 1
ATOM 1396 C C . ASP A 1 229 ? 342.356 241.097 278.623 1.00 30.00 229 ASP A C 1
ATOM 1397 O O . ASP A 1 229 ? 342.009 241.899 279.479 1.00 30.00 229 ASP A O 1
ATOM 1402 N N . TRP A 1 230 ? 342.059 241.263 277.338 1.00 30.00 230 TRP A N 1
ATOM 1403 C CA . TRP A 1 230 ? 341.366 242.472 276.899 1.00 30.00 230 TRP A CA 1
ATOM 1404 C C . TRP A 1 230 ? 340.546 242.348 275.621 1.00 30.00 230 TRP A C 1
ATOM 1405 O O . TRP A 1 230 ? 340.740 241.436 274.823 1.00 30.00 230 TRP A O 1
ATOM 1416 N N . VAL A 1 231 ? 339.603 243.275 275.465 1.00 30.00 231 VAL A N 1
ATOM 1417 C CA . VAL A 1 231 ? 338.749 243.376 274.286 1.00 30.00 231 VAL A CA 1
ATOM 1418 C C . VAL A 1 231 ? 338.541 244.857 273.968 1.00 30.00 231 VAL A C 1
ATOM 1419 O O . VAL A 1 231 ? 338.302 245.643 274.870 1.00 30.00 231 VAL A O 1
ATOM 1423 N N . ILE A 1 232 ? 338.613 245.244 272.698 1.00 30.00 232 ILE A N 1
ATOM 1424 C CA . ILE A 1 232 ? 338.620 246.665 272.339 1.00 30.00 232 ILE A CA 1
ATOM 1425 C C . ILE A 1 232 ? 337.801 246.952 271.089 1.00 30.00 232 ILE A C 1
ATOM 1426 O O . ILE A 1 232 ? 337.691 246.106 270.215 1.00 30.00 232 ILE A O 1
ATOM 1431 N N . ASP A 1 233 ? 337.217 248.141 271.010 1.00 30.00 233 ASP A N 1
ATOM 1432 C CA . ASP A 1 233 ? 336.702 248.640 269.746 1.00 30.00 233 ASP A CA 1
ATOM 1433 C C . ASP A 1 233 ? 337.520 249.829 269.276 1.00 30.00 233 ASP A C 1
ATOM 1434 O O . ASP A 1 233 ? 337.847 250.697 270.075 1.00 30.00 233 ASP A O 1
ATOM 1439 N N . PHE A 1 234 ? 337.843 249.866 267.986 1.00 30.00 234 PHE A N 1
ATOM 1440 C CA . PHE A 1 234 ? 338.530 250.997 267.377 1.00 30.00 234 PHE A CA 1
ATOM 1441 C C . PHE A 1 234 ? 337.658 251.683 266.328 1.00 30.00 234 PHE A C 1
ATOM 1442 O O . PHE A 1 234 ? 336.782 251.050 265.756 1.00 30.00 234 PHE A O 1
ATOM 1450 N N . GLN A 1 235 ? 337.898 252.965 266.062 1.00 30.00 235 GLN A N 1
ATOM 1451 C CA . GLN A 1 235 ? 337.315 253.580 264.866 1.00 30.00 235 GLN A CA 1
ATOM 1452 C C . GLN A 1 235 ? 338.289 253.885 263.749 1.00 30.00 235 GLN A C 1
ATOM 1453 O O . GLN A 1 235 ? 338.900 252.988 263.202 1.00 30.00 235 GLN A O 1
ATOM 1459 N N . THR A 1 236 ? 338.393 255.148 263.365 1.00 30.00 236 THR A N 1
ATOM 1460 C CA . THR A 1 236 ? 338.987 255.474 262.077 1.00 30.00 236 THR A CA 1
ATOM 1461 C C . THR A 1 236 ? 340.490 255.246 262.009 1.00 30.00 236 THR A C 1
ATOM 1462 O O . THR A 1 236 ? 341.239 255.788 262.816 1.00 30.00 236 THR A O 1
ATOM 1466 N N . PRO A 1 237 ? 340.929 254.449 261.023 1.00 30.00 237 PRO A N 1
ATOM 1467 C CA . PRO A 1 237 ? 342.325 254.086 260.790 1.00 30.00 237 PRO A CA 1
ATOM 1468 C C . PRO A 1 237 ? 343.216 255.268 260.453 1.00 30.00 237 PRO A C 1
ATOM 1469 O O . PRO A 1 237 ? 342.790 256.219 259.814 1.00 30.00 237 PRO A O 1
ATOM 1473 N N . GLN A 1 238 ? 344.453 255.190 260.921 1.00 30.00 238 GLN A N 1
ATOM 1474 C CA . GLN A 1 238 ? 345.441 256.225 260.723 1.00 30.00 238 GLN A CA 1
ATOM 1475 C C . GLN A 1 238 ? 346.797 255.723 261.151 1.00 30.00 238 GLN A C 1
ATOM 1476 O O . GLN A 1 238 ? 346.984 254.538 261.383 1.00 30.00 238 GLN A O 1
ATOM 1482 N N . VAL A 1 239 ? 347.735 256.656 261.271 1.00 30.00 239 VAL A N 1
ATOM 1483 C CA . VAL A 1 239 ? 348.988 256.430 261.969 1.00 30.00 239 VAL A CA 1
ATOM 1484 C C . VAL A 1 239 ? 349.357 257.678 262.757 1.00 30.00 239 VAL A C 1
ATOM 1485 O O . VAL A 1 239 ? 349.451 258.761 262.192 1.00 30.00 239 VAL A O 1
ATOM 1489 N N . ASN A 1 240 ? 349.566 257.533 264.060 1.00 30.00 240 ASN A N 1
ATOM 1490 C CA . ASN A 1 240 ? 349.928 258.673 264.895 1.00 30.00 240 ASN A CA 1
ATOM 1491 C C . ASN A 1 240 ? 351.322 259.199 264.588 1.00 30.00 240 ASN A C 1
ATOM 1492 O O . ASN A 1 240 ? 352.229 258.426 264.294 1.00 30.00 240 ASN A O 1
ATOM 1497 N N . PRO A 1 241 ? 351.493 260.524 264.649 1.00 30.00 241 PRO A N 1
ATOM 1498 C CA . PRO A 1 241 ? 352.747 261.189 264.288 1.00 30.00 241 PRO A CA 1
ATOM 1499 C C . PRO A 1 241 ? 353.954 260.735 265.099 1.00 30.00 241 PRO A C 1
ATOM 1500 O O . PRO A 1 241 ? 355.063 260.713 264.572 1.00 30.00 241 PRO A O 1
ATOM 1504 N N . SER A 1 242 ? 353.744 260.389 266.362 1.00 30.00 242 SER A N 1
ATOM 1505 C CA . SER A 1 242 ? 354.839 259.938 267.208 1.00 30.00 242 SER A CA 1
ATOM 1506 C C . SER A 1 242 ? 355.378 258.604 266.720 1.00 30.00 242 SER A C 1
ATOM 1507 O O . SER A 1 242 ? 356.540 258.273 266.937 1.00 30.00 242 SER A O 1
ATOM 1510 N N . ALA A 1 243 ? 354.516 257.838 266.064 1.00 30.00 243 ALA A N 1
ATOM 1511 C CA . ALA A 1 243 ? 354.903 256.537 265.544 1.00 30.00 243 ALA A CA 1
ATOM 1512 C C . ALA A 1 243 ? 355.703 256.695 264.257 1.00 30.00 243 ALA A C 1
ATOM 1513 O O . ALA A 1 243 ? 356.865 257.094 264.288 1.00 30.00 243 ALA A O 1
ATOM 1515 N N . GLY B 1 41 ? 320.868 225.878 295.206 1.00 30.00 41 GLY B N 1
ATOM 1516 C CA . GLY B 1 41 ? 321.550 225.648 293.948 1.00 30.00 41 GLY B CA 1
ATOM 1517 C C . GLY B 1 41 ? 323.048 225.628 294.142 1.00 30.00 41 GLY B C 1
ATOM 1518 O O . GLY B 1 41 ? 323.527 225.714 295.269 1.00 30.00 41 GLY B O 1
ATOM 1519 N N . PRO B 1 42 ? 323.799 225.455 293.053 1.00 1.00 42 PRO B N 1
ATOM 1520 C CA . PRO B 1 42 ? 325.259 225.512 293.129 1.00 1.00 42 PRO B CA 1
ATOM 1521 C C . PRO B 1 42 ? 325.771 226.846 293.649 1.00 1.00 42 PRO B C 1
ATOM 1522 O O . PRO B 1 42 ? 326.779 226.895 294.358 1.00 1.00 42 PRO B O 1
ATOM 1526 N N . VAL B 1 43 ? 325.074 227.919 293.299 1.00 1.00 43 VAL B N 1
ATOM 1527 C CA . VAL B 1 43 ? 325.597 229.256 293.555 1.00 1.00 43 VAL B CA 1
ATOM 1528 C C . VAL B 1 43 ? 325.849 229.603 295.038 1.00 1.00 43 VAL B C 1
ATOM 1529 O O . VAL B 1 43 ? 326.902 230.150 295.337 1.00 1.00 43 VAL B O 1
ATOM 1533 N N . PRO B 1 44 ? 324.910 229.320 295.968 1.00 1.00 44 PRO B N 1
ATOM 1534 C CA . PRO B 1 44 ? 325.304 229.623 297.348 1.00 1.00 44 PRO B CA 1
ATOM 1535 C C . PRO B 1 44 ? 326.552 228.875 297.800 1.00 1.00 44 PRO B C 1
ATOM 1536 O O . PRO B 1 44 ? 327.326 229.406 298.587 1.00 1.00 44 PRO B O 1
ATOM 1540 N N . LEU B 1 45 ? 326.738 227.657 297.302 1.00 1.00 45 LEU B N 1
ATOM 1541 C CA . LEU B 1 45 ? 327.882 226.848 297.697 1.00 1.00 45 LEU B CA 1
ATOM 1542 C C . LEU B 1 45 ? 329.173 227.391 297.123 1.00 1.00 45 LEU B C 1
ATOM 1543 O O . LEU B 1 45 ? 330.187 227.451 297.813 1.00 1.00 45 LEU B O 1
ATOM 1548 N N . LEU B 1 46 ? 329.147 227.780 295.855 1.00 1.00 46 LEU B N 1
ATOM 1549 C CA . LEU B 1 46 ? 330.322 228.385 295.249 1.00 1.00 46 LEU B CA 1
ATOM 1550 C C . LEU B 1 46 ? 330.641 229.722 295.901 1.00 1.00 46 LEU B C 1
ATOM 1551 O O . LEU B 1 46 ? 331.797 230.118 295.998 1.00 1.00 46 LEU B O 1
ATOM 1556 N N . GLU B 1 47 ? 329.604 230.406 296.364 1.00 1.00 47 GLU B N 1
ATOM 1557 C CA . GLU B 1 47 ? 329.754 231.680 297.053 1.00 1.00 47 GLU B CA 1
ATOM 1558 C C . GLU B 1 47 ? 330.452 231.537 298.394 1.00 1.00 47 GLU B C 1
ATOM 1559 O O . GLU B 1 47 ? 331.115 232.459 298.859 1.00 1.00 47 GLU B O 1
ATOM 1565 N N . SER B 1 48 ? 330.324 230.364 299.001 1.00 30.00 48 SER B N 1
ATOM 1566 C CA . SER B 1 48 ? 330.590 230.204 300.425 1.00 30.00 48 SER B CA 1
ATOM 1567 C C . SER B 1 48 ? 332.025 230.484 300.864 1.00 30.00 48 SER B C 1
ATOM 1568 O O . SER B 1 48 ? 332.257 230.866 302.003 1.00 30.00 48 SER B O 1
ATOM 1571 N N . ASN B 1 49 ? 332.986 230.296 299.974 1.00 30.00 49 ASN B N 1
ATOM 1572 C CA . ASN B 1 49 ? 334.375 230.523 300.347 1.00 30.00 49 ASN B CA 1
ATOM 1573 C C . ASN B 1 49 ? 335.259 230.866 299.165 1.00 30.00 49 ASN B C 1
ATOM 1574 O O . ASN B 1 49 ? 336.327 230.294 298.977 1.00 30.00 49 ASN B O 1
ATOM 1579 N N . SER B 1 50 ? 334.791 231.823 298.376 1.00 30.00 50 SER B N 1
ATOM 1580 C CA . SER B 1 50 ? 335.578 232.447 297.330 1.00 30.00 50 SER B CA 1
ATOM 1581 C C . SER B 1 50 ? 335.425 233.955 297.485 1.00 30.00 50 SER B C 1
ATOM 1582 O O . SER B 1 50 ? 334.323 234.443 297.719 1.00 30.00 50 SER B O 1
ATOM 1585 N N . ASN B 1 51 ? 336.517 234.700 297.377 1.00 30.00 51 ASN B N 1
ATOM 1586 C CA . ASN B 1 51 ? 336.454 236.139 297.584 1.00 30.00 51 ASN B CA 1
ATOM 1587 C C . ASN B 1 51 ? 336.006 236.914 296.366 1.00 30.00 51 ASN B C 1
ATOM 1588 O O . ASN B 1 51 ? 336.790 237.672 295.805 1.00 30.00 51 ASN B O 1
ATOM 1593 N N . MET B 1 52 ? 334.759 236.760 295.951 1.00 15.95 52 MET B N 1
ATOM 1594 C CA . MET B 1 52 ? 334.322 237.527 294.799 1.00 16.77 52 MET B CA 1
ATOM 1595 C C . MET B 1 52 ? 333.277 238.558 295.165 1.00 17.33 52 MET B C 1
ATOM 1596 O O . MET B 1 52 ? 332.094 238.240 295.242 1.00 18.06 52 MET B O 1
ATOM 1601 N N . ARG B 1 53 ? 333.702 239.790 295.413 1.00 30.00 53 ARG B N 1
ATOM 1602 C CA . ARG B 1 53 ? 332.732 240.866 295.517 1.00 30.00 53 ARG B CA 1
ATOM 1603 C C . ARG B 1 53 ? 332.195 241.189 294.133 1.00 30.00 53 ARG B C 1
ATOM 1604 O O . ARG B 1 53 ? 332.923 241.152 293.149 1.00 30.00 53 ARG B O 1
ATOM 1612 N N . GLN B 1 54 ? 330.911 241.509 294.067 1.00 30.00 54 GLN B N 1
ATOM 1613 C CA . GLN B 1 54 ? 330.261 241.770 292.795 1.00 30.00 54 GLN B CA 1
ATOM 1614 C C . GLN B 1 54 ? 330.581 243.144 292.226 1.00 30.00 54 GLN B C 1
ATOM 1615 O O . GLN B 1 54 ? 330.819 244.095 292.964 1.00 30.00 54 GLN B O 1
ATOM 1621 N N . MET B 1 55 ? 330.594 243.233 290.902 1.00 30.00 55 MET B N 1
ATOM 1622 C CA . MET B 1 55 ? 330.622 244.507 290.203 1.00 30.00 55 MET B CA 1
ATOM 1623 C C . MET B 1 55 ? 329.242 245.139 290.269 1.00 30.00 55 MET B C 1
ATOM 1624 O O . MET B 1 55 ? 328.244 244.428 290.311 1.00 30.00 55 MET B O 1
ATOM 1629 N N . HIS B 1 56 ? 329.166 246.464 290.274 1.00 30.00 56 HIS B N 1
ATOM 1630 C CA . HIS B 1 56 ? 327.864 247.119 290.280 1.00 30.00 56 HIS B CA 1
ATOM 1631 C C . HIS B 1 56 ? 327.775 248.308 289.350 1.00 30.00 56 HIS B C 1
ATOM 1632 O O . HIS B 1 56 ? 327.923 249.453 289.763 1.00 30.00 56 HIS B O 1
ATOM 1639 N N . ASN B 1 57 ? 327.522 248.010 288.083 1.00 30.00 57 ASN B N 1
ATOM 1640 C CA . ASN B 1 57 ? 327.190 249.017 287.095 1.00 30.00 57 ASN B CA 1
ATOM 1641 C C . ASN B 1 57 ? 325.764 249.488 287.305 1.00 30.00 57 ASN B C 1
ATOM 1642 O O . ASN B 1 57 ? 324.939 248.745 287.828 1.00 30.00 57 ASN B O 1
ATOM 1647 N N . GLY B 1 58 ? 325.462 250.712 286.901 1.00 30.00 58 GLY B N 1
ATOM 1648 C CA . GLY B 1 58 ? 324.082 251.157 286.912 1.00 30.00 58 GLY B CA 1
ATOM 1649 C C . GLY B 1 58 ? 323.846 252.546 287.456 1.00 30.00 58 GLY B C 1
ATOM 1650 O O . GLY B 1 58 ? 324.650 253.076 288.219 1.00 30.00 58 GLY B O 1
ATOM 1651 N N . MET B 1 59 ? 322.716 253.122 287.064 1.00 30.00 59 MET B N 1
ATOM 1652 C CA . MET B 1 59 ? 322.353 254.480 287.431 1.00 30.00 59 MET B CA 1
ATOM 1653 C C . MET B 1 59 ? 321.750 254.523 288.821 1.00 30.00 59 MET B C 1
ATOM 1654 O O . MET B 1 59 ? 321.495 253.485 289.421 1.00 30.00 59 MET B O 1
ATOM 1659 N N . THR B 1 60 ? 321.530 255.729 289.330 1.00 30.00 60 THR B N 1
ATOM 1660 C CA . THR B 1 60 ? 320.901 255.913 290.630 1.00 30.00 60 THR B CA 1
ATOM 1661 C C . THR B 1 60 ? 320.331 257.315 290.788 1.00 30.00 60 THR B C 1
ATOM 1662 O O . THR B 1 60 ? 321.083 258.254 291.019 1.00 30.00 60 THR B O 1
ATOM 1666 N N . ARG B 1 61 ? 319.016 257.472 290.651 1.00 30.00 61 ARG B N 1
ATOM 1667 C CA . ARG B 1 61 ? 318.398 258.764 290.945 1.00 30.00 61 ARG B CA 1
ATOM 1668 C C . ARG B 1 61 ? 318.334 259.073 292.423 1.00 30.00 61 ARG B C 1
ATOM 1669 O O . ARG B 1 61 ? 318.089 258.198 293.242 1.00 30.00 61 ARG B O 1
ATOM 1677 N N . VAL B 1 62 ? 318.534 260.344 292.741 1.00 30.00 62 VAL B N 1
ATOM 1678 C CA . VAL B 1 62 ? 318.385 260.859 294.090 1.00 30.00 62 VAL B CA 1
ATOM 1679 C C . VAL B 1 62 ? 317.722 262.226 293.969 1.00 30.00 62 VAL B C 1
ATOM 1680 O O . VAL B 1 62 ? 317.945 262.936 292.999 1.00 30.00 62 VAL B O 1
ATOM 1684 N N . VAL B 1 63 ? 316.897 262.590 294.944 1.00 30.00 63 VAL B N 1
ATOM 1685 C CA . VAL B 1 63 ? 316.146 263.832 294.883 1.00 30.00 63 VAL B CA 1
ATOM 1686 C C . VAL B 1 63 ? 316.394 264.638 296.155 1.00 30.00 63 VAL B C 1
ATOM 1687 O O . VAL B 1 63 ? 316.579 264.058 297.219 1.00 30.00 63 VAL B O 1
ATOM 1691 N N . GLY B 1 64 ? 316.417 265.964 296.057 1.00 30.00 64 GLY B N 1
ATOM 1692 C CA . GLY B 1 64 ? 316.630 266.793 297.231 1.00 30.00 64 GLY B CA 1
ATOM 1693 C C . GLY B 1 64 ? 316.555 268.286 296.988 1.00 30.00 64 GLY B C 1
ATOM 1694 O O . GLY B 1 64 ? 316.218 268.724 295.895 1.00 30.00 64 GLY B O 1
ATOM 1695 N N . SER B 1 65 ? 316.866 269.068 298.017 1.00 30.00 65 SER B N 1
ATOM 1696 C CA . SER B 1 65 ? 316.879 270.525 297.924 1.00 30.00 65 SER B CA 1
ATOM 1697 C C . SER B 1 65 ? 317.837 271.114 298.948 1.00 30.00 65 SER B C 1
ATOM 1698 O O . SER B 1 65 ? 317.983 270.555 300.022 1.00 30.00 65 SER B O 1
ATOM 1701 N N . ASP B 1 66 ? 318.462 272.246 298.633 1.00 30.00 66 ASP B N 1
ATOM 1702 C CA . ASP B 1 66 ? 319.498 272.810 299.499 1.00 30.00 66 ASP B CA 1
ATOM 1703 C C . ASP B 1 66 ? 319.544 274.335 299.547 1.00 30.00 66 ASP B C 1
ATOM 1704 O O . ASP B 1 66 ? 319.114 275.014 298.625 1.00 30.00 66 ASP B O 1
ATOM 1709 N N . TYR B 1 67 ? 320.077 274.849 300.651 1.00 30.00 67 TYR B N 1
ATOM 1710 C CA . TYR B 1 67 ? 320.228 276.274 300.911 1.00 30.00 67 TYR B CA 1
ATOM 1711 C C . TYR B 1 67 ? 321.608 276.756 300.499 1.00 30.00 67 TYR B C 1
ATOM 1712 O O . TYR B 1 67 ? 322.597 276.419 301.140 1.00 30.00 67 TYR B O 1
ATOM 1721 N N . LEU B 1 68 ? 321.683 277.550 299.436 1.00 30.00 68 LEU B N 1
ATOM 1722 C CA . LEU B 1 68 ? 322.978 277.915 298.878 1.00 30.00 68 LEU B CA 1
ATOM 1723 C C . LEU B 1 68 ? 323.656 279.081 299.581 1.00 30.00 68 LEU B C 1
ATOM 1724 O O . LEU B 1 68 ? 324.853 279.032 299.847 1.00 30.00 68 LEU B O 1
ATOM 1729 N N . GLY B 1 69 ? 322.902 280.138 299.864 1.00 30.00 69 GLY B N 1
ATOM 1730 C CA . GLY B 1 69 ? 323.480 281.304 300.505 1.00 30.00 69 GLY B CA 1
ATOM 1731 C C . GLY B 1 69 ? 322.675 282.584 300.425 1.00 30.00 69 GLY B C 1
ATOM 1732 O O . GLY B 1 69 ? 321.606 282.639 299.819 1.00 30.00 69 GLY B O 1
ATOM 1733 N N . VAL B 1 70 ? 323.209 283.616 301.071 1.00 30.00 70 VAL B N 1
ATOM 1734 C CA . VAL B 1 70 ? 322.605 284.942 301.131 1.00 30.00 70 VAL B CA 1
ATOM 1735 C C . VAL B 1 70 ? 323.137 285.787 299.972 1.00 30.00 70 VAL B C 1
ATOM 1736 O O . VAL B 1 70 ? 324.187 285.473 299.421 1.00 30.00 70 VAL B O 1
ATOM 1740 N N . VAL B 1 71 ? 322.413 286.839 299.592 1.00 30.00 71 VAL B N 1
ATOM 1741 C CA . VAL B 1 71 ? 322.802 287.681 298.460 1.00 30.00 71 VAL B CA 1
ATOM 1742 C C . VAL B 1 71 ? 322.705 289.180 298.767 1.00 30.00 71 VAL B C 1
ATOM 1743 O O . VAL B 1 71 ? 321.706 289.637 299.308 1.00 30.00 71 VAL B O 1
ATOM 1747 N N . SER B 1 72 ? 323.733 289.946 298.412 1.00 30.00 72 SER B N 1
ATOM 1748 C CA . SER B 1 72 ? 323.771 291.374 298.734 1.00 30.00 72 SER B CA 1
ATOM 1749 C C . SER B 1 72 ? 323.495 292.267 297.535 1.00 30.00 72 SER B C 1
ATOM 1750 O O . SER B 1 72 ? 323.622 291.832 296.401 1.00 30.00 72 SER B O 1
ATOM 1753 N N . VAL B 1 73 ? 323.121 293.519 297.791 1.00 30.00 73 VAL B N 1
ATOM 1754 C CA . VAL B 1 73 ? 322.921 294.506 296.728 1.00 30.00 73 VAL B CA 1
ATOM 1755 C C . VAL B 1 73 ? 323.388 295.912 297.118 1.00 30.00 73 VAL B C 1
ATOM 1756 O O . VAL B 1 73 ? 322.861 296.511 298.048 1.00 30.00 73 VAL B O 1
ATOM 1760 N N . ALA B 1 74 ? 324.387 296.419 296.401 1.00 30.00 74 ALA B N 1
ATOM 1761 C CA . ALA B 1 74 ? 324.948 297.745 296.655 1.00 30.00 74 ALA B CA 1
ATOM 1762 C C . ALA B 1 74 ? 324.068 298.882 296.151 1.00 30.00 74 ALA B C 1
ATOM 1763 O O . ALA B 1 74 ? 323.336 298.734 295.178 1.00 30.00 74 ALA B O 1
ATOM 1765 N N . GLY B 1 75 ? 324.157 300.026 296.819 1.00 30.00 75 GLY B N 1
ATOM 1766 C CA . GLY B 1 75 ? 323.374 301.187 296.449 1.00 30.00 75 GLY B CA 1
ATOM 1767 C C . GLY B 1 75 ? 323.867 301.953 295.238 1.00 30.00 75 GLY B C 1
ATOM 1768 O O . GLY B 1 75 ? 323.070 302.515 294.494 1.00 30.00 75 GLY B O 1
ATOM 1769 N N . ASN B 1 76 ? 325.177 301.988 295.036 1.00 30.00 76 ASN B N 1
ATOM 1770 C CA . ASN B 1 76 ? 325.726 302.733 293.908 1.00 30.00 76 ASN B CA 1
ATOM 1771 C C . ASN B 1 76 ? 326.773 301.967 293.094 1.00 30.00 76 ASN B C 1
ATOM 1772 O O . ASN B 1 76 ? 327.966 302.244 293.181 1.00 30.00 76 ASN B O 1
ATOM 1777 N N . PRO B 1 77 ? 326.317 301.004 292.283 1.00 30.00 77 PRO B N 1
ATOM 1778 C CA . PRO B 1 77 ? 327.203 300.293 291.357 1.00 30.00 77 PRO B CA 1
ATOM 1779 C C . PRO B 1 77 ? 327.789 301.251 290.330 1.00 30.00 77 PRO B C 1
ATOM 1780 O O . PRO B 1 77 ? 327.088 302.171 289.907 1.00 30.00 77 PRO B O 1
ATOM 1784 N N . ALA B 1 78 ? 329.031 301.028 289.916 1.00 30.00 78 ALA B N 1
ATOM 1785 C CA . ALA B 1 78 ? 329.683 301.941 288.986 1.00 30.00 78 ALA B CA 1
ATOM 1786 C C . ALA B 1 78 ? 330.880 301.293 288.310 1.00 30.00 78 ALA B C 1
ATOM 1787 O O . ALA B 1 78 ? 331.393 301.795 287.313 1.00 30.00 78 ALA B O 1
ATOM 1789 N N . ASP B 1 79 ? 331.318 300.170 288.861 1.00 30.00 79 ASP B N 1
ATOM 1790 C CA . ASP B 1 79 ? 332.499 299.487 288.361 1.00 30.00 79 ASP B CA 1
ATOM 1791 C C . ASP B 1 79 ? 332.185 298.679 287.111 1.00 30.00 79 ASP B C 1
ATOM 1792 O O . ASP B 1 79 ? 333.090 298.129 286.486 1.00 30.00 79 ASP B O 1
ATOM 1797 N N . ALA B 1 80 ? 330.897 298.596 286.777 1.00 30.00 80 ALA B N 1
ATOM 1798 C CA . ALA B 1 80 ? 330.394 297.814 285.647 1.00 30.00 80 ALA B CA 1
ATOM 1799 C C . ALA B 1 80 ? 330.615 296.318 285.860 1.00 30.00 80 ALA B C 1
ATOM 1800 O O . ALA B 1 80 ? 329.698 295.518 285.698 1.00 30.00 80 ALA B O 1
ATOM 1802 N N . ALA B 1 81 ? 331.835 295.943 286.226 1.00 30.00 81 ALA B N 1
ATOM 1803 C CA . ALA B 1 81 ? 332.112 294.582 286.654 1.00 30.00 81 ALA B CA 1
ATOM 1804 C C . ALA B 1 81 ? 331.409 294.288 287.970 1.00 30.00 81 ALA B C 1
ATOM 1805 O O . ALA B 1 81 ? 331.190 293.135 288.317 1.00 30.00 81 ALA B O 1
ATOM 1807 N N . ALA B 1 82 ? 331.072 295.337 288.712 1.00 30.00 82 ALA B N 1
ATOM 1808 C CA . ALA B 1 82 ? 330.413 295.170 289.999 1.00 30.00 82 ALA B CA 1
ATOM 1809 C C . ALA B 1 82 ? 328.939 294.838 289.840 1.00 30.00 82 ALA B C 1
ATOM 1810 O O . ALA B 1 82 ? 328.285 294.444 290.799 1.00 30.00 82 ALA B O 1
ATOM 1812 N N . LYS B 1 83 ? 328.413 295.010 288.630 1.00 30.00 83 LYS B N 1
ATOM 1813 C CA . LYS B 1 83 ? 327.016 294.699 288.373 1.00 30.00 83 LYS B CA 1
ATOM 1814 C C . LYS B 1 83 ? 326.747 293.223 288.582 1.00 30.00 83 LYS B C 1
ATOM 1815 O O . LYS B 1 83 ? 325.658 292.840 289.000 1.00 30.00 83 LYS B O 1
ATOM 1821 N N . VAL B 1 84 ? 327.736 292.385 288.284 1.00 30.00 84 VAL B N 1
ATOM 1822 C CA . VAL B 1 84 ? 327.604 290.971 288.589 1.00 30.00 84 VAL B CA 1
ATOM 1823 C C . VAL B 1 84 ? 327.683 290.886 290.096 1.00 30.00 84 VAL B C 1
ATOM 1824 O O . VAL B 1 84 ? 328.383 291.668 290.733 1.00 30.00 84 VAL B O 1
ATOM 1828 N N . ARG B 1 85 ? 326.948 289.958 290.680 1.00 30.00 85 ARG B N 1
ATOM 1829 C CA . ARG B 1 85 ? 326.769 289.990 292.117 1.00 30.00 85 ARG B CA 1
ATOM 1830 C C . ARG B 1 85 ? 326.979 288.640 292.761 1.00 30.00 85 ARG B C 1
ATOM 1831 O O . ARG B 1 85 ? 327.468 288.554 293.885 1.00 30.00 85 ARG B O 1
ATOM 1839 N N . LYS B 1 86 ? 326.619 287.579 292.054 1.00 30.00 86 LYS B N 1
ATOM 1840 C CA . LYS B 1 86 ? 326.797 286.257 292.631 1.00 30.00 86 LYS B CA 1
ATOM 1841 C C . LYS B 1 86 ? 326.927 285.167 291.580 1.00 30.00 86 LYS B C 1
ATOM 1842 O O . LYS B 1 86 ? 325.932 284.678 291.047 1.00 30.00 86 LYS B O 1
ATOM 1848 N N . VAL B 1 87 ? 328.169 284.827 291.258 1.00 30.00 87 VAL B N 1
ATOM 1849 C CA . VAL B 1 87 ? 328.470 283.684 290.407 1.00 30.00 87 VAL B CA 1
ATOM 1850 C C . VAL B 1 87 ? 328.400 282.375 291.196 1.00 30.00 87 VAL B C 1
ATOM 1851 O O . VAL B 1 87 ? 328.722 282.340 292.381 1.00 30.00 87 VAL B O 1
ATOM 1855 N N . LEU B 1 88 ? 327.986 281.299 290.536 1.00 30.00 88 LEU B N 1
ATOM 1856 C CA . LEU B 1 88 ? 327.971 279.971 291.139 1.00 30.00 88 LEU B CA 1
ATOM 1857 C C . LEU B 1 88 ? 328.350 278.914 290.123 1.00 30.00 88 LEU B C 1
ATOM 1858 O O . LEU B 1 88 ? 327.918 278.968 288.984 1.00 30.00 88 LEU B O 1
ATOM 1863 N N . SER B 1 89 ? 329.130 277.930 290.540 1.00 30.00 89 SER B N 1
ATOM 1864 C CA . SER B 1 89 ? 329.314 276.745 289.723 1.00 30.00 89 SER B CA 1
ATOM 1865 C C . SER B 1 89 ? 328.075 275.868 289.794 1.00 30.00 89 SER B C 1
ATOM 1866 O O . SER B 1 89 ? 327.398 275.846 290.809 1.00 30.00 89 SER B O 1
ATOM 1869 N N . VAL B 1 90 ? 327.771 275.140 288.731 1.00 30.00 90 VAL B N 1
ATOM 1870 C CA . VAL B 1 90 ? 326.642 274.224 288.788 1.00 30.00 90 VAL B CA 1
ATOM 1871 C C . VAL B 1 90 ? 327.188 272.809 288.887 1.00 30.00 90 VAL B C 1
ATOM 1872 O O . VAL B 1 90 ? 327.075 272.009 287.965 1.00 30.00 90 VAL B O 1
ATOM 1876 N N . SER B 1 91 ? 327.825 272.525 290.014 1.00 30.00 91 SER B N 1
ATOM 1877 C CA . SER B 1 91 ? 328.303 271.188 290.305 1.00 30.00 91 SER B CA 1
ATOM 1878 C C . SER B 1 91 ? 327.862 270.814 291.701 1.00 30.00 91 SER B C 1
ATOM 1879 O O . SER B 1 91 ? 327.704 271.682 292.550 1.00 30.00 91 SER B O 1
ATOM 1882 N N . PRO B 1 92 ? 327.660 269.521 291.946 1.00 30.00 92 PRO B N 1
ATOM 1883 C CA . PRO B 1 92 ? 327.255 269.056 293.266 1.00 30.00 92 PRO B CA 1
ATOM 1884 C C . PRO B 1 92 ? 328.258 269.430 294.348 1.00 30.00 92 PRO B C 1
ATOM 1885 O O . PRO B 1 92 ? 327.869 269.640 295.489 1.00 30.00 92 PRO B O 1
ATOM 1889 N N . SER B 1 93 ? 329.530 269.503 293.989 1.00 30.00 93 SER B N 1
ATOM 1890 C CA . SER B 1 93 ? 330.602 269.631 294.967 1.00 30.00 93 SER B CA 1
ATOM 1891 C C . SER B 1 93 ? 330.929 271.045 295.439 1.00 30.00 93 SER B C 1
ATOM 1892 O O . SER B 1 93 ? 331.762 271.219 296.324 1.00 30.00 93 SER B O 1
ATOM 1895 N N . SER B 1 94 ? 330.298 272.055 294.858 1.00 30.00 94 SER B N 1
ATOM 1896 C CA . SER B 1 94 ? 330.747 273.427 295.073 1.00 30.00 94 SER B CA 1
ATOM 1897 C C . SER B 1 94 ? 330.072 274.194 296.218 1.00 30.00 94 SER B C 1
ATOM 1898 O O . SER B 1 94 ? 330.320 275.386 296.384 1.00 30.00 94 SER B O 1
ATOM 1901 N N . PHE B 1 95 ? 329.242 273.529 297.013 1.00 30.00 95 PHE B N 1
ATOM 1902 C CA . PHE B 1 95 ? 328.460 274.233 298.034 1.00 30.00 95 PHE B CA 1
ATOM 1903 C C . PHE B 1 95 ? 328.598 273.591 299.408 1.00 30.00 95 PHE B C 1
ATOM 1904 O O . PHE B 1 95 ? 327.719 272.854 299.837 1.00 30.00 95 PHE B O 1
ATOM 1912 N N . PRO B 1 96 ? 329.696 273.894 300.115 1.00 30.00 96 PRO B N 1
ATOM 1913 C CA . PRO B 1 96 ? 330.117 273.129 301.295 1.00 30.00 96 PRO B CA 1
ATOM 1914 C C . PRO B 1 96 ? 329.105 273.122 302.431 1.00 30.00 96 PRO B C 1
ATOM 1915 O O . PRO B 1 96 ? 328.448 274.126 302.693 1.00 30.00 96 PRO B O 1
ATOM 1919 N N . GLY B 1 97 ? 329.005 271.984 303.104 1.00 30.00 97 GLY B N 1
ATOM 1920 C CA . GLY B 1 97 ? 328.119 271.829 304.240 1.00 30.00 97 GLY B CA 1
ATOM 1921 C C . GLY B 1 97 ? 326.695 271.456 303.889 1.00 30.00 97 GLY B C 1
ATOM 1922 O O . GLY B 1 97 ? 325.870 271.283 304.774 1.00 30.00 97 GLY B O 1
ATOM 1923 N N . THR B 1 98 ? 326.405 271.331 302.600 1.00 30.00 98 THR B N 1
ATOM 1924 C CA . THR B 1 98 ? 325.073 270.942 302.152 1.00 30.00 98 THR B CA 1
ATOM 1925 C C . THR B 1 98 ? 324.996 269.447 301.917 1.00 30.00 98 THR B C 1
ATOM 1926 O O . THR B 1 98 ? 326.016 268.772 301.870 1.00 30.00 98 THR B O 1
ATOM 1930 N N . ARG B 1 99 ? 323.782 268.930 301.782 1.00 1.00 99 ARG B N 1
ATOM 1931 C CA . ARG B 1 99 ? 323.591 267.512 301.516 1.00 1.00 99 ARG B CA 1
ATOM 1932 C C . ARG B 1 99 ? 324.196 267.103 300.174 1.00 1.00 99 ARG B C 1
ATOM 1933 O O . ARG B 1 99 ? 324.743 266.004 300.036 1.00 1.00 99 ARG B O 1
ATOM 1941 N N . LEU B 1 100 ? 324.129 268.004 299.198 1.00 1.00 100 LEU B N 1
ATOM 1942 C CA . LEU B 1 100 ? 324.700 267.742 297.885 1.00 1.00 100 LEU B CA 1
ATOM 1943 C C . LEU B 1 100 ? 326.165 267.399 297.920 1.00 1.00 100 LEU B C 1
ATOM 1944 O O . LEU B 1 100 ? 326.563 266.380 297.392 1.00 1.00 100 LEU B O 1
ATOM 1949 N N . THR B 1 101 ? 326.966 268.254 298.536 1.00 1.00 101 THR B N 1
ATOM 1950 C CA . THR B 1 101 ? 328.398 268.039 298.542 1.00 1.00 101 THR B CA 1
ATOM 1951 C C . THR B 1 101 ? 328.771 266.787 299.300 1.00 1.00 101 THR B C 1
ATOM 1952 O O . THR B 1 101 ? 329.752 266.127 298.976 1.00 1.00 101 THR B O 1
ATOM 1956 N N . GLN B 1 102 ? 327.984 266.463 300.316 1.00 1.00 102 GLN B N 1
ATOM 1957 C CA . GLN B 1 102 ? 328.246 265.283 301.114 1.00 1.00 102 GLN B CA 1
ATOM 1958 C C . GLN B 1 102 ? 328.035 264.051 300.274 1.00 1.00 102 GLN B C 1
ATOM 1959 O O . GLN B 1 102 ? 328.870 263.157 300.237 1.00 1.00 102 GLN B O 1
ATOM 1965 N N . MET B 1 103 ? 326.901 264.015 299.595 1.00 1.00 103 MET B N 1
ATOM 1966 C CA . MET B 1 103 ? 326.559 262.876 298.766 1.00 1.00 103 MET B CA 1
ATOM 1967 C C . MET B 1 103 ? 327.446 262.753 297.532 1.00 1.00 103 MET B C 1
ATOM 1968 O O . MET B 1 103 ? 327.720 261.658 297.052 1.00 1.00 103 MET B O 1
ATOM 1973 N N . SER B 1 104 ? 327.901 263.892 297.034 1.00 1.00 104 SER B N 1
ATOM 1974 C CA . SER B 1 104 ? 328.571 263.974 295.745 1.00 1.00 104 SER B CA 1
ATOM 1975 C C . SER B 1 104 ? 329.911 263.279 295.710 1.00 1.00 104 SER B C 1
ATOM 1976 O O . SER B 1 104 ? 330.352 262.842 294.658 1.00 1.00 104 SER B O 1
ATOM 1979 N N . ASP B 1 105 ? 330.567 263.190 296.858 1.00 1.00 105 ASP B N 1
ATOM 1980 C CA . ASP B 1 105 ? 331.922 262.659 296.911 1.00 1.00 105 ASP B CA 1
ATOM 1981 C C . ASP B 1 105 ? 331.943 261.148 296.861 1.00 1.00 105 ASP B C 1
ATOM 1982 O O . ASP B 1 105 ? 332.998 260.540 296.747 1.00 1.00 105 ASP B O 1
ATOM 1987 N N . LEU B 1 106 ? 330.771 260.545 296.964 1.00 1.00 106 LEU B N 1
ATOM 1988 C CA . LEU B 1 106 ? 330.672 259.104 297.105 1.00 1.00 106 LEU B CA 1
ATOM 1989 C C . LEU B 1 106 ? 330.554 258.370 295.774 1.00 1.00 106 LEU B C 1
ATOM 1990 O O . LEU B 1 106 ? 330.513 257.145 295.746 1.00 1.00 106 LEU B O 1
ATOM 1995 N N . TRP B 1 107 ? 330.479 259.111 294.677 1.00 30.00 107 TRP B N 1
ATOM 1996 C CA . TRP B 1 107 ? 330.469 258.507 293.346 1.00 30.00 107 TRP B CA 1
ATOM 1997 C C . TRP B 1 107 ? 331.529 259.091 292.436 1.00 30.00 107 TRP B C 1
ATOM 1998 O O . TRP B 1 107 ? 332.503 259.676 292.889 1.00 30.00 107 TRP B O 1
ATOM 2009 N N . GLU B 1 108 ? 331.301 258.953 291.139 1.00 30.00 108 GLU B N 1
ATOM 2010 C CA . GLU B 1 108 ? 332.304 259.258 290.134 1.00 30.00 108 GLU B CA 1
ATOM 2011 C C . GLU B 1 108 ? 331.840 260.239 289.084 1.00 30.00 108 GLU B C 1
ATOM 2012 O O . GLU B 1 108 ? 332.562 261.158 288.724 1.00 30.00 108 GLU B O 1
ATOM 2018 N N . ARG B 1 109 ? 330.635 260.030 288.579 1.00 30.00 109 ARG B N 1
ATOM 2019 C CA . ARG B 1 109 ? 330.097 260.884 287.539 1.00 30.00 109 ARG B CA 1
ATOM 2020 C C . ARG B 1 109 ? 328.665 261.248 287.844 1.00 30.00 109 ARG B C 1
ATOM 2021 O O . ARG B 1 109 ? 328.012 260.563 288.620 1.00 30.00 109 ARG B O 1
ATOM 2029 N N . TYR B 1 110 ? 328.167 262.319 287.238 1.00 30.00 110 TYR B N 1
ATOM 2030 C CA . TYR B 1 110 ? 326.811 262.748 287.532 1.00 30.00 110 TYR B CA 1
ATOM 2031 C C . TYR B 1 110 ? 326.150 263.427 286.346 1.00 30.00 110 TYR B C 1
ATOM 2032 O O . TYR B 1 110 ? 326.833 263.934 285.468 1.00 30.00 110 TYR B O 1
ATOM 2041 N N . VAL B 1 111 ? 324.820 263.442 286.333 1.00 30.00 111 VAL B N 1
ATOM 2042 C CA . VAL B 1 111 ? 324.057 264.274 285.393 1.00 30.00 111 VAL B CA 1
ATOM 2043 C C . VAL B 1 111 ? 322.790 264.804 286.044 1.00 30.00 111 VAL B C 1
ATOM 2044 O O . VAL B 1 111 ? 321.981 264.019 286.518 1.00 30.00 111 VAL B O 1
ATOM 2048 N N . PHE B 1 112 ? 322.610 266.119 286.087 1.00 30.00 112 PHE B N 1
ATOM 2049 C CA . PHE B 1 112 ? 321.346 266.667 286.563 1.00 30.00 112 PHE B CA 1
ATOM 2050 C C . PHE B 1 112 ? 320.211 266.396 285.600 1.00 30.00 112 PHE B C 1
ATOM 2051 O O . PHE B 1 112 ? 320.368 266.515 284.392 1.00 30.00 112 PHE B O 1
ATOM 2059 N N . ARG B 1 113 ? 319.058 266.036 286.145 1.00 30.00 113 ARG B N 1
ATOM 2060 C CA . ARG B 1 113 ? 317.884 265.804 285.333 1.00 30.00 113 ARG B CA 1
ATOM 2061 C C . ARG B 1 113 ? 316.986 267.027 285.425 1.00 30.00 113 ARG B C 1
ATOM 2062 O O . ARG B 1 113 ? 316.243 267.337 284.502 1.00 30.00 113 ARG B O 1
ATOM 2070 N N . GLN B 1 114 ? 317.063 267.717 286.557 1.00 30.00 114 GLN B N 1
ATOM 2071 C CA . GLN B 1 114 ? 316.592 269.089 286.647 1.00 30.00 114 GLN B CA 1
ATOM 2072 C C . GLN B 1 114 ? 317.359 269.800 287.742 1.00 30.00 114 GLN B C 1
ATOM 2073 O O . GLN B 1 114 ? 317.741 269.196 288.738 1.00 30.00 114 GLN B O 1
ATOM 2079 N N . PHE B 1 115 ? 317.581 271.091 287.552 1.00 30.00 115 PHE B N 1
ATOM 2080 C CA . PHE B 1 115 ? 318.350 271.898 288.484 1.00 30.00 115 PHE B CA 1
ATOM 2081 C C . PHE B 1 115 ? 317.677 273.249 288.566 1.00 30.00 115 PHE B C 1
ATOM 2082 O O . PHE B 1 115 ? 317.958 274.143 287.778 1.00 30.00 115 PHE B O 1
ATOM 2090 N N . ARG B 1 116 ? 316.775 273.390 289.525 1.00 30.00 116 ARG B N 1
ATOM 2091 C CA . ARG B 1 116 ? 315.816 274.476 289.487 1.00 30.00 116 ARG B CA 1
ATOM 2092 C C . ARG B 1 116 ? 316.045 275.479 290.608 1.00 30.00 116 ARG B C 1
ATOM 2093 O O . ARG B 1 116 ? 315.638 275.258 291.737 1.00 30.00 116 ARG B O 1
ATOM 2101 N N . VAL B 1 117 ? 316.706 276.582 290.286 1.00 30.00 117 VAL B N 1
ATOM 2102 C CA . VAL B 1 117 ? 317.026 277.608 291.271 1.00 30.00 117 VAL B CA 1
ATOM 2103 C C . VAL B 1 117 ? 315.778 278.349 291.733 1.00 30.00 117 VAL B C 1
ATOM 2104 O O . VAL B 1 117 ? 314.898 278.632 290.937 1.00 30.00 117 VAL B O 1
ATOM 2108 N N . ARG B 1 118 ? 315.708 278.673 293.021 1.00 30.00 118 ARG B N 1
ATOM 2109 C CA . ARG B 1 118 ? 314.552 279.371 293.561 1.00 30.00 118 ARG B CA 1
ATOM 2110 C C . ARG B 1 118 ? 314.976 280.495 294.492 1.00 30.00 118 ARG B C 1
ATOM 2111 O O . ARG B 1 118 ? 315.931 280.351 295.247 1.00 30.00 118 ARG B O 1
ATOM 2119 N N . TYR B 1 119 ? 314.256 281.612 294.445 1.00 30.00 119 TYR B N 1
ATOM 2120 C CA . TYR B 1 119 ? 314.662 282.814 295.169 1.00 30.00 119 TYR B CA 1
ATOM 2121 C C . TYR B 1 119 ? 313.631 283.303 296.175 1.00 30.00 119 TYR B C 1
ATOM 2122 O O . TYR B 1 119 ? 312.488 283.537 295.820 1.00 30.00 119 TYR B O 1
ATOM 2131 N N . VAL B 1 120 ? 314.042 283.470 297.427 1.00 30.00 120 VAL B N 1
ATOM 2132 C CA . VAL B 1 120 ? 313.145 283.946 298.475 1.00 30.00 120 VAL B CA 1
ATOM 2133 C C . VAL B 1 120 ? 313.565 285.287 299.073 1.00 30.00 120 VAL B C 1
ATOM 2134 O O . VAL B 1 120 ? 314.595 285.381 299.732 1.00 30.00 120 VAL B O 1
ATOM 2138 N N . PRO B 1 121 ? 312.767 286.332 298.832 1.00 30.00 121 PRO B N 1
ATOM 2139 C CA . PRO B 1 121 ? 312.984 287.710 299.273 1.00 30.00 121 PRO B CA 1
ATOM 2140 C C . PRO B 1 121 ? 312.934 287.884 300.785 1.00 30.00 121 PRO B C 1
ATOM 2141 O O . PRO B 1 121 ? 312.213 287.162 301.458 1.00 30.00 121 PRO B O 1
ATOM 2145 N N . SER B 1 122 ? 313.694 288.835 301.311 1.00 30.00 122 SER B N 1
ATOM 2146 C CA . SER B 1 122 ? 313.543 289.234 302.700 1.00 30.00 122 SER B CA 1
ATOM 2147 C C . SER B 1 122 ? 313.577 290.749 302.808 1.00 30.00 122 SER B C 1
ATOM 2148 O O . SER B 1 122 ? 314.355 291.305 303.581 1.00 30.00 122 SER B O 1
ATOM 2151 N N . VAL B 1 123 ? 312.745 291.416 302.015 1.00 30.00 123 VAL B N 1
ATOM 2152 C CA . VAL B 1 123 ? 312.755 292.872 301.936 1.00 30.00 123 VAL B CA 1
ATOM 2153 C C . VAL B 1 123 ? 311.335 293.438 301.949 1.00 30.00 123 VAL B C 1
ATOM 2154 O O . VAL B 1 123 ? 310.439 292.867 301.332 1.00 30.00 123 VAL B O 1
ATOM 2158 N N . PRO B 1 124 ? 311.128 294.571 302.635 1.00 30.00 124 PRO B N 1
ATOM 2159 C CA . PRO B 1 124 ? 309.845 295.276 302.579 1.00 30.00 124 PRO B CA 1
ATOM 2160 C C . PRO B 1 124 ? 309.505 295.782 301.182 1.00 30.00 124 PRO B C 1
ATOM 2161 O O . PRO B 1 124 ? 310.391 296.180 300.434 1.00 30.00 124 PRO B O 1
ATOM 2165 N N . ASN B 1 125 ? 308.222 295.776 300.852 1.00 30.00 125 ASN B N 1
ATOM 2166 C CA . ASN B 1 125 ? 307.765 296.173 299.530 1.00 30.00 125 ASN B CA 1
ATOM 2167 C C . ASN B 1 125 ? 308.021 297.633 299.211 1.00 30.00 125 ASN B C 1
ATOM 2168 O O . ASN B 1 125 ? 308.006 298.026 298.050 1.00 30.00 125 ASN B O 1
ATOM 2173 N N . THR B 1 126 ? 308.220 298.444 300.243 1.00 30.00 126 THR B N 1
ATOM 2174 C CA . THR B 1 126 ? 308.497 299.863 300.059 1.00 30.00 126 THR B CA 1
ATOM 2175 C C . THR B 1 126 ? 309.826 300.131 299.349 1.00 30.00 126 THR B C 1
ATOM 2176 O O . THR B 1 126 ? 309.960 301.122 298.639 1.00 30.00 126 THR B O 1
ATOM 2180 N N . LEU B 1 127 ? 310.803 299.250 299.545 1.00 30.00 127 LEU B N 1
ATOM 2181 C CA . LEU B 1 127 ? 312.122 299.413 298.927 1.00 30.00 127 LEU B CA 1
ATOM 2182 C C . LEU B 1 127 ? 312.113 299.029 297.454 1.00 30.00 127 LEU B C 1
ATOM 2183 O O . LEU B 1 127 ? 311.268 298.253 297.020 1.00 30.00 127 LEU B O 1
ATOM 2188 N N . ALA B 1 128 ? 313.056 299.563 296.683 1.00 30.00 128 ALA B N 1
ATOM 2189 C CA . ALA B 1 128 ? 313.062 299.313 295.248 1.00 30.00 128 ALA B CA 1
ATOM 2190 C C . ALA B 1 128 ? 314.428 298.967 294.656 1.00 30.00 128 ALA B C 1
ATOM 2191 O O . ALA B 1 128 ? 315.433 299.621 294.933 1.00 30.00 128 ALA B O 1
ATOM 2193 N N . CYS B 1 129 ? 314.427 297.937 293.818 1.00 30.00 129 CYS B N 1
ATOM 2194 C CA . CYS B 1 129 ? 315.589 297.499 293.054 1.00 30.00 129 CYS B CA 1
ATOM 2195 C C . CYS B 1 129 ? 315.163 296.420 292.066 1.00 30.00 129 CYS B C 1
ATOM 2196 O O . CYS B 1 129 ? 314.130 295.788 292.251 1.00 30.00 129 CYS B O 1
ATOM 2199 N N . GLN B 1 130 ? 315.950 296.202 291.020 1.00 30.00 130 GLN B N 1
ATOM 2200 C CA . GLN B 1 130 ? 315.570 295.235 289.996 1.00 30.00 130 GLN B CA 1
ATOM 2201 C C . GLN B 1 130 ? 316.707 294.282 289.677 1.00 30.00 130 GLN B C 1
ATOM 2202 O O . GLN B 1 130 ? 317.862 294.679 289.647 1.00 30.00 130 GLN B O 1
ATOM 2208 N N . VAL B 1 131 ? 316.377 293.022 289.422 1.00 30.00 131 VAL B N 1
ATOM 2209 C CA . VAL B 1 131 ? 317.381 291.963 289.433 1.00 30.00 131 VAL B CA 1
ATOM 2210 C C . VAL B 1 131 ? 317.157 290.945 288.329 1.00 30.00 131 VAL B C 1
ATOM 2211 O O . VAL B 1 131 ? 316.023 290.697 287.957 1.00 30.00 131 VAL B O 1
ATOM 2215 N N . MET B 1 132 ? 318.226 290.358 287.790 1.00 30.00 132 MET B N 1
ATOM 2216 C CA . MET B 1 132 ? 318.025 289.217 286.908 1.00 30.00 132 MET B CA 1
ATOM 2217 C C . MET B 1 132 ? 319.048 288.114 287.106 1.00 30.00 132 MET B C 1
ATOM 2218 O O . MET B 1 132 ? 320.163 288.347 287.559 1.00 30.00 132 MET B O 1
ATOM 2223 N N . VAL B 1 133 ? 318.645 286.903 286.744 1.00 30.00 133 VAL B N 1
ATOM 2224 C CA . VAL B 1 133 ? 319.482 285.725 286.873 1.00 30.00 133 VAL B CA 1
ATOM 2225 C C . VAL B 1 133 ? 319.464 284.935 285.577 1.00 30.00 133 VAL B C 1
ATOM 2226 O O . VAL B 1 133 ? 318.426 284.882 284.885 1.00 30.00 133 VAL B O 1
ATOM 2230 N N . TYR B 1 134 ? 320.602 284.331 285.233 1.00 30.00 134 TYR B N 1
ATOM 2231 C CA . TYR B 1 134 ? 320.595 283.401 284.111 1.00 30.00 134 TYR B CA 1
ATOM 2232 C C . TYR B 1 134 ? 321.617 282.292 284.296 1.00 30.00 134 TYR B C 1
ATOM 2233 O O . TYR B 1 134 ? 322.683 282.505 284.869 1.00 30.00 134 TYR B O 1
ATOM 2242 N N . GLN B 1 135 ? 321.274 281.103 283.823 1.00 30.00 135 GLN B N 1
ATOM 2243 C CA . GLN B 1 135 ? 322.196 279.978 283.816 1.00 30.00 135 GLN B CA 1
ATOM 2244 C C . GLN B 1 135 ? 322.833 279.816 282.451 1.00 30.00 135 GLN B C 1
ATOM 2245 O O . GLN B 1 135 ? 322.171 279.968 281.433 1.00 30.00 135 GLN B O 1
ATOM 2251 N N . ASP B 1 136 ? 324.117 279.485 282.435 1.00 30.00 136 ASP B N 1
ATOM 2252 C CA . ASP B 1 136 ? 324.846 279.358 281.186 1.00 30.00 136 ASP B CA 1
ATOM 2253 C C . ASP B 1 136 ? 325.476 277.987 281.099 1.00 30.00 136 ASP B C 1
ATOM 2254 O O . ASP B 1 136 ? 326.189 277.570 282.002 1.00 30.00 136 ASP B O 1
ATOM 2259 N N . THR B 1 137 ? 325.200 277.288 280.008 1.00 30.00 137 THR B N 1
ATOM 2260 C CA . THR B 1 137 ? 325.669 275.924 279.815 1.00 30.00 137 THR B CA 1
ATOM 2261 C C . THR B 1 137 ? 327.173 275.790 279.653 1.00 30.00 137 THR B C 1
ATOM 2262 O O . THR B 1 137 ? 327.727 274.727 279.902 1.00 30.00 137 THR B O 1
ATOM 2266 N N . ASP B 1 138 ? 327.831 276.850 279.209 1.00 30.00 138 ASP B N 1
ATOM 2267 C CA . ASP B 1 138 ? 329.270 276.803 279.001 1.00 30.00 138 ASP B CA 1
ATOM 2268 C C . ASP B 1 138 ? 329.987 277.471 280.156 1.00 30.00 138 ASP B C 1
ATOM 2269 O O . ASP B 1 138 ? 329.880 278.676 280.337 1.00 30.00 138 ASP B O 1
ATOM 2274 N N . PRO B 1 139 ? 330.733 276.680 280.938 1.00 30.00 139 PRO B N 1
ATOM 2275 C CA . PRO B 1 139 ? 331.529 277.148 282.073 1.00 30.00 139 PRO B CA 1
ATOM 2276 C C . PRO B 1 139 ? 332.591 278.181 281.705 1.00 30.00 139 PRO B C 1
ATOM 2277 O O . PRO B 1 139 ? 332.913 279.013 282.550 1.00 30.00 139 PRO B O 1
ATOM 2281 N N . GLN B 1 140 ? 333.145 278.126 280.499 1.00 30.00 140 GLN B N 1
ATOM 2282 C CA . GLN B 1 140 ? 334.154 279.104 280.104 1.00 30.00 140 GLN B CA 1
ATOM 2283 C C . GLN B 1 140 ? 333.650 280.237 279.227 1.00 30.00 140 GLN B C 1
ATOM 2284 O O . GLN B 1 140 ? 333.868 280.232 278.022 1.00 30.00 140 GLN B O 1
ATOM 2290 N N . ASP B 1 141 ? 333.004 281.221 279.839 1.00 30.00 141 ASP B N 1
ATOM 2291 C CA . ASP B 1 141 ? 332.664 282.452 279.146 1.00 30.00 141 ASP B CA 1
ATOM 2292 C C . ASP B 1 141 ? 333.128 283.675 279.935 1.00 30.00 141 ASP B C 1
ATOM 2293 O O . ASP B 1 141 ? 333.870 284.506 279.410 1.00 30.00 141 ASP B O 1
ATOM 2298 N N . ASP B 1 142 ? 332.701 283.771 281.192 1.00 30.00 142 ASP B N 1
ATOM 2299 C CA . ASP B 1 142 ? 333.072 284.880 282.074 1.00 30.00 142 ASP B CA 1
ATOM 2300 C C . ASP B 1 142 ? 332.720 286.247 281.498 1.00 30.00 142 ASP B C 1
ATOM 2301 O O . ASP B 1 142 ? 333.548 286.890 280.859 1.00 30.00 142 ASP B O 1
ATOM 2306 N N . PRO B 1 143 ? 331.486 286.697 281.745 1.00 30.00 143 PRO B N 1
ATOM 2307 C CA . PRO B 1 143 ? 330.907 287.957 281.275 1.00 30.00 143 PRO B CA 1
ATOM 2308 C C . PRO B 1 143 ? 331.692 289.175 281.739 1.00 30.00 143 PRO B C 1
ATOM 2309 O O . PRO B 1 143 ? 331.728 290.180 281.038 1.00 30.00 143 PRO B O 1
ATOM 2313 N N . THR B 1 144 ? 332.321 289.067 282.901 1.00 30.00 144 THR B N 1
ATOM 2314 C CA . THR B 1 144 ? 332.865 290.220 283.613 1.00 30.00 144 THR B CA 1
ATOM 2315 C C . THR B 1 144 ? 333.918 290.988 282.829 1.00 30.00 144 THR B C 1
ATOM 2316 O O . THR B 1 144 ? 334.197 292.142 283.136 1.00 30.00 144 THR B O 1
ATOM 2320 N N . ALA B 1 145 ? 334.519 290.345 281.835 1.00 30.00 145 ALA B N 1
ATOM 2321 C CA . ALA B 1 145 ? 335.560 290.977 281.038 1.00 30.00 145 ALA B CA 1
ATOM 2322 C C . ALA B 1 145 ? 335.063 292.220 280.298 1.00 30.00 145 ALA B C 1
ATOM 2323 O O . ALA B 1 145 ? 335.843 293.129 280.018 1.00 30.00 145 ALA B O 1
ATOM 2325 N N . ILE B 1 146 ? 333.774 292.257 279.985 1.00 30.00 146 ILE B N 1
ATOM 2326 C CA . ILE B 1 146 ? 333.174 293.406 279.310 1.00 30.00 146 ILE B CA 1
ATOM 2327 C C . ILE B 1 146 ? 333.230 294.670 280.165 1.00 30.00 146 ILE B C 1
ATOM 2328 O O . ILE B 1 146 ? 332.946 294.631 281.360 1.00 30.00 146 ILE B O 1
ATOM 2333 N N . LYS B 1 147 ? 333.606 295.785 279.545 1.00 30.00 147 LYS B N 1
ATOM 2334 C CA . LYS B 1 147 ? 333.739 297.059 280.249 1.00 30.00 147 LYS B CA 1
ATOM 2335 C C . LYS B 1 147 ? 332.461 297.891 280.341 1.00 30.00 147 LYS B C 1
ATOM 2336 O O . LYS B 1 147 ? 332.435 298.895 281.053 1.00 30.00 147 LYS B O 1
ATOM 2342 N N . ASP B 1 148 ? 331.408 297.494 279.633 1.00 30.00 148 ASP B N 1
ATOM 2343 C CA . ASP B 1 148 ? 330.175 298.283 279.623 1.00 30.00 148 ASP B CA 1
ATOM 2344 C C . ASP B 1 148 ? 328.960 297.498 280.090 1.00 30.00 148 ASP B C 1
ATOM 2345 O O . ASP B 1 148 ? 328.754 296.354 279.693 1.00 30.00 148 ASP B O 1
ATOM 2350 N N . ALA B 1 149 ? 328.149 298.130 280.933 1.00 30.00 149 ALA B N 1
ATOM 2351 C CA . ALA B 1 149 ? 327.043 297.451 281.597 1.00 30.00 149 ALA B CA 1
ATOM 2352 C C . ALA B 1 149 ? 325.961 296.967 280.643 1.00 30.00 149 ALA B C 1
ATOM 2353 O O . ALA B 1 149 ? 325.368 295.897 280.850 1.00 30.00 149 ALA B O 1
ATOM 2355 N N . ASP B 1 150 ? 325.724 297.735 279.589 1.00 30.00 150 ASP B N 1
ATOM 2356 C CA . ASP B 1 150 ? 324.636 297.434 278.672 1.00 30.00 150 ASP B CA 1
ATOM 2357 C C . ASP B 1 150 ? 324.851 296.101 277.987 1.00 30.00 150 ASP B C 1
ATOM 2358 O O . ASP B 1 150 ? 323.915 295.331 277.811 1.00 30.00 150 ASP B O 1
ATOM 2363 N N . ALA B 1 151 ? 326.095 295.827 277.620 1.00 30.00 151 ALA B N 1
ATOM 2364 C CA . ALA B 1 151 ? 326.423 294.578 276.963 1.00 30.00 151 ALA B CA 1
ATOM 2365 C C . ALA B 1 151 ? 326.237 293.397 277.899 1.00 30.00 151 ALA B C 1
ATOM 2366 O O . ALA B 1 151 ? 325.847 292.312 277.469 1.00 30.00 151 ALA B O 1
ATOM 2368 N N . LEU B 1 152 ? 326.492 293.613 279.184 1.00 1.00 152 LEU B N 1
ATOM 2369 C CA . LEU B 1 152 ? 326.283 292.564 280.162 1.00 1.00 152 LEU B CA 1
ATOM 2370 C C . LEU B 1 152 ? 324.815 292.243 280.243 1.00 1.00 152 LEU B C 1
ATOM 2371 O O . LEU B 1 152 ? 324.411 291.077 280.178 1.00 1.00 152 LEU B O 1
ATOM 2376 N N . LEU B 1 153 ? 324.013 293.288 280.379 1.00 1.00 153 LEU B N 1
ATOM 2377 C CA . LEU B 1 153 ? 322.589 293.087 280.553 1.00 1.00 153 LEU B CA 1
ATOM 2378 C C . LEU B 1 153 ? 321.962 292.457 279.316 1.00 1.00 153 LEU B C 1
ATOM 2379 O O . LEU B 1 153 ? 321.051 291.631 279.417 1.00 1.00 153 LEU B O 1
ATOM 2384 N N . ARG B 1 154 ? 322.472 292.823 278.147 1.00 1.00 154 ARG B N 1
ATOM 2385 C CA . ARG B 1 154 ? 321.963 292.270 276.903 1.00 1.00 154 ARG B CA 1
ATOM 2386 C C . ARG B 1 154 ? 322.390 290.828 276.698 1.00 1.00 154 ARG B C 1
ATOM 2387 O O . ARG B 1 154 ? 321.622 290.032 276.173 1.00 1.00 154 ARG B O 1
ATOM 2395 N N . GLN B 1 155 ? 323.610 290.483 277.093 1.00 1.00 155 GLN B N 1
ATOM 2396 C CA . GLN B 1 155 ? 324.012 289.083 277.032 1.00 1.00 155 GLN B CA 1
ATOM 2397 C C . GLN B 1 155 ? 323.196 288.241 277.978 1.00 1.00 155 GLN B C 1
ATOM 2398 O O . GLN B 1 155 ? 322.931 287.075 277.713 1.00 1.00 155 GLN B O 1
ATOM 2404 N N . ALA B 1 156 ? 322.833 288.830 279.106 1.00 1.00 156 ALA B N 1
ATOM 2405 C CA . ALA B 1 156 ? 322.030 288.116 280.068 1.00 1.00 156 ALA B CA 1
ATOM 2406 C C . ALA B 1 156 ? 320.634 287.892 279.526 1.00 1.00 156 ALA B C 1
ATOM 2407 O O . ALA B 1 156 ? 320.071 286.817 279.692 1.00 1.00 156 ALA B O 1
ATOM 2409 N N . THR B 1 157 ? 320.067 288.908 278.886 1.00 1.00 157 THR B N 1
ATOM 2410 C CA . THR B 1 157 ? 318.713 288.787 278.365 1.00 1.00 157 THR B CA 1
ATOM 2411 C C . THR B 1 157 ? 318.656 287.778 277.233 1.00 1.00 157 THR B C 1
ATOM 2412 O O . THR B 1 157 ? 317.663 287.082 277.055 1.00 1.00 157 THR B O 1
ATOM 2416 N N . ALA B 1 158 ? 319.746 287.673 276.488 1.00 30.00 158 ALA B N 1
ATOM 2417 C CA . ALA B 1 158 ? 319.866 286.640 275.477 1.00 30.00 158 ALA B CA 1
ATOM 2418 C C . ALA B 1 158 ? 320.042 285.323 276.190 1.00 30.00 158 ALA B C 1
ATOM 2419 O O . ALA B 1 158 ? 320.194 285.302 277.403 1.00 30.00 158 ALA B O 1
ATOM 2421 N N . GLN B 1 159 ? 320.000 284.233 275.435 1.00 30.00 159 GLN B N 1
ATOM 2422 C CA . GLN B 1 159 ? 319.987 282.879 275.983 1.00 30.00 159 GLN B CA 1
ATOM 2423 C C . GLN B 1 159 ? 318.669 282.536 276.638 1.00 30.00 159 GLN B C 1
ATOM 2424 O O . GLN B 1 159 ? 318.109 283.314 277.397 1.00 30.00 159 GLN B O 1
ATOM 2430 N N . THR B 1 160 ? 318.188 281.344 276.324 1.00 1.00 160 THR B N 1
ATOM 2431 C CA . THR B 1 160 ? 316.903 280.869 276.786 1.00 1.00 160 THR B CA 1
ATOM 2432 C C . THR B 1 160 ? 316.873 280.649 278.286 1.00 1.00 160 THR B C 1
ATOM 2433 O O . THR B 1 160 ? 317.883 280.324 278.891 1.00 1.00 160 THR B O 1
ATOM 2437 N N . GLY B 1 161 ? 315.703 280.836 278.879 1.00 30.00 161 GLY B N 1
ATOM 2438 C CA . GLY B 1 161 ? 315.517 280.558 280.286 1.00 30.00 161 GLY B CA 1
ATOM 2439 C C . GLY B 1 161 ? 315.904 281.680 281.220 1.00 30.00 161 GLY B C 1
ATOM 2440 O O . GLY B 1 161 ? 315.830 281.520 282.433 1.00 30.00 161 GLY B O 1
ATOM 2441 N N . SER B 1 162 ? 316.306 282.818 280.670 1.00 30.00 162 SER B N 1
ATOM 2442 C CA . SER B 1 162 ? 316.709 283.964 281.479 1.00 30.00 162 SER B CA 1
ATOM 2443 C C . SER B 1 162 ? 315.541 284.549 282.249 1.00 30.00 162 SER B C 1
ATOM 2444 O O . SER B 1 162 ? 314.396 284.384 281.851 1.00 30.00 162 SER B O 1
ATOM 2447 N N . GLN B 1 163 ? 315.818 285.213 283.367 1.00 30.00 163 GLN B N 1
ATOM 2448 C CA . GLN B 1 163 ? 314.720 285.781 284.139 1.00 30.00 163 GLN B CA 1
ATOM 2449 C C . GLN B 1 163 ? 315.068 287.119 284.773 1.00 30.00 163 GLN B C 1
ATOM 2450 O O . GLN B 1 163 ? 316.126 287.255 285.357 1.00 30.00 163 GLN B O 1
ATOM 2456 N N . GLN B 1 164 ? 314.172 288.098 284.675 1.00 30.00 164 GLN B N 1
ATOM 2457 C CA . GLN B 1 164 ? 314.348 289.359 285.394 1.00 30.00 164 GLN B CA 1
ATOM 2458 C C . GLN B 1 164 ? 313.081 289.746 286.147 1.00 30.00 164 GLN B C 1
ATOM 2459 O O . GLN B 1 164 ? 311.976 289.549 285.652 1.00 30.00 164 GLN B O 1
ATOM 2465 N N . TRP B 1 165 ? 313.245 290.295 287.346 1.00 30.00 165 TRP B N 1
ATOM 2466 C CA . TRP B 1 165 ? 312.105 290.618 288.189 1.00 30.00 165 TRP B CA 1
ATOM 2467 C C . TRP B 1 165 ? 312.498 291.570 289.316 1.00 30.00 165 TRP B C 1
ATOM 2468 O O . TRP B 1 165 ? 313.685 291.834 289.546 1.00 30.00 165 TRP B O 1
ATOM 2479 N N . ASN B 1 166 ? 311.488 292.107 289.986 1.00 30.00 166 ASN B N 1
ATOM 2480 C CA . ASN B 1 166 ? 311.688 292.972 291.140 1.00 30.00 166 ASN B CA 1
ATOM 2481 C C . ASN B 1 166 ? 312.197 292.172 292.316 1.00 30.00 166 ASN B C 1
ATOM 2482 O O . ASN B 1 166 ? 311.740 291.065 292.549 1.00 30.00 166 ASN B O 1
ATOM 2487 N N . PHE B 1 167 ? 313.091 292.741 293.109 1.00 30.00 167 PHE B N 1
ATOM 2488 C CA . PHE B 1 167 ? 313.817 291.919 294.061 1.00 30.00 167 PHE B CA 1
ATOM 2489 C C . PHE B 1 167 ? 312.965 291.718 295.306 1.00 30.00 167 PHE B C 1
ATOM 2490 O O . PHE B 1 167 ? 313.425 291.181 296.304 1.00 30.00 167 PHE B O 1
ATOM 2498 N N . ASN B 1 168 ? 311.722 292.175 295.229 1.00 30.00 168 ASN B N 1
ATOM 2499 C CA . ASN B 1 168 ? 310.749 292.039 296.305 1.00 30.00 168 ASN B CA 1
ATOM 2500 C C . ASN B 1 168 ? 310.005 290.711 296.334 1.00 30.00 168 ASN B C 1
ATOM 2501 O O . ASN B 1 168 ? 309.310 290.420 297.299 1.00 30.00 168 ASN B O 1
ATOM 2506 N N . SER B 1 169 ? 310.132 289.910 295.282 1.00 30.00 169 SER B N 1
ATOM 2507 C CA . SER B 1 169 ? 309.282 288.734 295.141 1.00 30.00 169 SER B CA 1
ATOM 2508 C C . SER B 1 169 ? 310.013 287.474 294.703 1.00 30.00 169 SER B C 1
ATOM 2509 O O . SER B 1 169 ? 311.098 287.534 294.136 1.00 30.00 169 SER B O 1
ATOM 2512 N N . ALA B 1 170 ? 309.398 286.331 294.990 1.00 30.00 170 ALA B N 1
ATOM 2513 C CA . ALA B 1 170 ? 309.956 285.027 294.650 1.00 30.00 170 ALA B CA 1
ATOM 2514 C C . ALA B 1 170 ? 309.884 284.723 293.164 1.00 30.00 170 ALA B C 1
ATOM 2515 O O . ALA B 1 170 ? 308.928 285.109 292.504 1.00 30.00 170 ALA B O 1
ATOM 2517 N N . LYS B 1 171 ? 310.893 284.011 292.663 1.00 30.00 171 LYS B N 1
ATOM 2518 C CA . LYS B 1 171 ? 310.916 283.472 291.305 1.00 30.00 171 LYS B CA 1
ATOM 2519 C C . LYS B 1 171 ? 311.659 282.146 291.236 1.00 30.00 171 LYS B C 1
ATOM 2520 O O . LYS B 1 171 ? 312.439 281.801 292.126 1.00 30.00 171 LYS B O 1
ATOM 2526 N N . VAL B 1 172 ? 311.416 281.425 290.149 1.00 30.00 172 VAL B N 1
ATOM 2527 C CA . VAL B 1 172 ? 311.982 280.104 289.911 1.00 30.00 172 VAL B CA 1
ATOM 2528 C C . VAL B 1 172 ? 312.626 280.059 288.526 1.00 30.00 172 VAL B C 1
ATOM 2529 O O . VAL B 1 172 ? 312.129 280.672 287.590 1.00 30.00 172 VAL B O 1
ATOM 2533 N N . ILE B 1 173 ? 313.738 279.340 288.396 1.00 30.00 173 ILE B N 1
ATOM 2534 C CA . ILE B 1 173 ? 314.579 279.406 287.202 1.00 30.00 173 ILE B CA 1
ATOM 2535 C C . ILE B 1 173 ? 315.122 278.027 286.818 1.00 30.00 173 ILE B C 1
ATOM 2536 O O . ILE B 1 173 ? 315.525 277.256 287.685 1.00 30.00 173 ILE B O 1
ATOM 2541 N N . HIS B 1 174 ? 315.136 277.732 285.517 1.00 30.00 174 HIS B N 1
ATOM 2542 C CA . HIS B 1 174 ? 315.484 276.407 284.989 1.00 30.00 174 HIS B CA 1
ATOM 2543 C C . HIS B 1 174 ? 316.790 276.332 284.192 1.00 30.00 174 HIS B C 1
ATOM 2544 O O . HIS B 1 174 ? 317.260 277.338 283.676 1.00 30.00 174 HIS B O 1
ATOM 2551 N N . LEU B 1 175 ? 317.368 275.134 284.115 1.00 30.00 175 LEU B N 1
ATOM 2552 C CA . LEU B 1 175 ? 318.376 274.782 283.099 1.00 30.00 175 LEU B CA 1
ATOM 2553 C C . LEU B 1 175 ? 317.832 274.450 281.723 1.00 30.00 175 LEU B C 1
ATOM 2554 O O . LEU B 1 175 ? 316.691 274.027 281.582 1.00 30.00 175 LEU B O 1
ATOM 2559 N N . ALA B 1 176 ? 318.674 274.641 280.714 1.00 30.00 176 ALA B N 1
ATOM 2560 C CA . ALA B 1 176 ? 318.412 274.122 279.381 1.00 30.00 176 ALA B CA 1
ATOM 2561 C C . ALA B 1 176 ? 318.983 272.718 279.214 1.00 30.00 176 ALA B C 1
ATOM 2562 O O . ALA B 1 176 ? 320.031 272.396 279.765 1.00 30.00 176 ALA B O 1
ATOM 2564 N N . LYS B 1 177 ? 318.290 271.887 278.445 1.00 30.00 177 LYS B N 1
ATOM 2565 C CA . LYS B 1 177 ? 318.728 270.519 278.177 1.00 30.00 177 LYS B CA 1
ATOM 2566 C C . LYS B 1 177 ? 319.822 270.425 277.118 1.00 30.00 177 LYS B C 1
ATOM 2567 O O . LYS B 1 177 ? 319.956 271.295 276.265 1.00 30.00 177 LYS B O 1
ATOM 2573 N N . ARG B 1 178 ? 320.601 269.352 277.194 1.00 30.00 178 ARG B N 1
ATOM 2574 C CA . ARG B 1 178 ? 321.605 269.028 276.188 1.00 30.00 178 ARG B CA 1
ATOM 2575 C C . ARG B 1 178 ? 321.314 267.643 275.611 1.00 30.00 178 ARG B C 1
ATOM 2576 O O . ARG B 1 178 ? 321.198 266.676 276.356 1.00 30.00 178 ARG B O 1
ATOM 2584 N N . SER B 1 179 ? 321.189 267.547 274.292 1.00 30.00 179 SER B N 1
ATOM 2585 C CA . SER B 1 179 ? 320.721 266.314 273.654 1.00 30.00 179 SER B CA 1
ATOM 2586 C C . SER B 1 179 ? 321.635 265.097 273.802 1.00 30.00 179 SER B C 1
ATOM 2587 O O . SER B 1 179 ? 321.154 263.966 273.858 1.00 30.00 179 SER B O 1
ATOM 2590 N N . ASP B 1 180 ? 322.943 265.317 273.850 1.00 30.00 180 ASP B N 1
ATOM 2591 C CA . ASP B 1 180 ? 323.888 264.205 273.898 1.00 30.00 180 ASP B CA 1
ATOM 2592 C C . ASP B 1 180 ? 323.820 263.345 275.159 1.00 30.00 180 ASP B C 1
ATOM 2593 O O . ASP B 1 180 ? 324.023 262.137 275.092 1.00 30.00 180 ASP B O 1
ATOM 2598 N N . ASN B 1 181 ? 323.503 263.970 276.288 1.00 30.00 181 ASN B N 1
ATOM 2599 C CA . ASN B 1 181 ? 323.584 263.325 277.597 1.00 30.00 181 ASN B CA 1
ATOM 2600 C C . ASN B 1 181 ? 324.973 262.790 277.942 1.00 30.00 181 ASN B C 1
ATOM 2601 O O . ASN B 1 181 ? 325.154 261.583 278.061 1.00 30.00 181 ASN B O 1
ATOM 2606 N N . GLN B 1 182 ? 325.956 263.674 278.072 1.00 30.00 182 GLN B N 1
ATOM 2607 C CA . GLN B 1 182 ? 327.222 263.278 278.679 1.00 30.00 182 GLN B CA 1
ATOM 2608 C C . GLN B 1 182 ? 327.170 263.209 280.187 1.00 30.00 182 GLN B C 1
ATOM 2609 O O . GLN B 1 182 ? 326.449 263.961 280.827 1.00 30.00 182 GLN B O 1
ATOM 2615 N N . LEU B 1 183 ? 327.971 262.314 280.746 1.00 30.00 183 LEU B N 1
ATOM 2616 C CA . LEU B 1 183 ? 328.265 262.310 282.167 1.00 30.00 183 LEU B CA 1
ATOM 2617 C C . LEU B 1 183 ? 329.309 263.369 282.488 1.00 30.00 183 LEU B C 1
ATOM 2618 O O . LEU B 1 183 ? 330.099 263.741 281.631 1.00 30.00 183 LEU B O 1
ATOM 2623 N N . TYR B 1 184 ? 329.313 263.841 283.729 1.00 30.00 184 TYR B N 1
ATOM 2624 C CA . TYR B 1 184 ? 330.291 264.815 284.203 1.00 30.00 184 TYR B CA 1
ATOM 2625 C C . TYR B 1 184 ? 330.987 264.314 285.447 1.00 30.00 184 TYR B C 1
ATOM 2626 O O . TYR B 1 184 ? 330.396 263.588 286.222 1.00 30.00 184 TYR B O 1
ATOM 2635 N N . TYR B 1 185 ? 332.246 264.689 285.639 1.00 30.00 185 TYR B N 1
ATOM 2636 C CA . TYR B 1 185 ? 332.979 264.286 286.830 1.00 30.00 185 TYR B CA 1
ATOM 2637 C C . TYR B 1 185 ? 332.570 265.046 288.074 1.00 30.00 185 TYR B C 1
ATOM 2638 O O . TYR B 1 185 ? 332.161 266.195 287.999 1.00 30.00 185 TYR B O 1
ATOM 2647 N N . THR B 1 186 ? 332.705 264.396 289.221 1.00 30.00 186 THR B N 1
ATOM 2648 C CA . THR B 1 186 ? 332.464 265.026 290.510 1.00 30.00 186 THR B CA 1
ATOM 2649 C C . THR B 1 186 ? 333.743 265.638 291.068 1.00 30.00 186 THR B C 1
ATOM 2650 O O . THR B 1 186 ? 334.833 265.366 290.580 1.00 30.00 186 THR B O 1
ATOM 2654 N N . GLY B 1 187 ? 333.602 266.461 292.096 1.00 30.00 187 GLY B N 1
ATOM 2655 C CA . GLY B 1 187 ? 334.742 267.011 292.806 1.00 30.00 187 GLY B CA 1
ATOM 2656 C C . GLY B 1 187 ? 335.277 268.322 292.273 1.00 30.00 187 GLY B C 1
ATOM 2657 O O . GLY B 1 187 ? 334.791 268.833 291.271 1.00 30.00 187 GLY B O 1
ATOM 2658 N N . PRO B 1 188 ? 336.286 268.874 292.960 1.00 30.00 188 PRO B N 1
ATOM 2659 C CA . PRO B 1 188 ? 336.936 270.164 292.713 1.00 30.00 188 PRO B CA 1
ATOM 2660 C C . PRO B 1 188 ? 337.637 270.221 291.364 1.00 30.00 188 PRO B C 1
ATOM 2661 O O . PRO B 1 188 ? 338.100 269.194 290.879 1.00 30.00 188 PRO B O 1
ATOM 2665 N N . VAL B 1 189 ? 337.691 271.407 290.770 1.00 30.00 189 VAL B N 1
ATOM 2666 C CA . VAL B 1 189 ? 338.252 271.599 289.435 1.00 30.00 189 VAL B CA 1
ATOM 2667 C C . VAL B 1 189 ? 339.713 271.180 289.324 1.00 30.00 189 VAL B C 1
ATOM 2668 O O . VAL B 1 189 ? 340.526 271.473 290.197 1.00 30.00 189 VAL B O 1
ATOM 2672 N N . LYS B 1 190 ? 340.039 270.495 288.234 1.00 30.00 190 LYS B N 1
ATOM 2673 C CA . LYS B 1 190 ? 341.406 270.083 287.951 1.00 30.00 190 LYS B CA 1
ATOM 2674 C C . LYS B 1 190 ? 341.718 270.342 286.482 1.00 30.00 190 LYS B C 1
ATOM 2675 O O . LYS B 1 190 ? 341.224 269.628 285.607 1.00 30.00 190 LYS B O 1
ATOM 2681 N N . GLU B 1 191 ? 342.527 271.371 286.232 1.00 30.00 191 GLU B N 1
ATOM 2682 C CA . GLU B 1 191 ? 342.856 271.846 284.887 1.00 30.00 191 GLU B CA 1
ATOM 2683 C C . GLU B 1 191 ? 341.651 272.498 284.200 1.00 30.00 191 GLU B C 1
ATOM 2684 O O . GLU B 1 191 ? 341.455 273.705 284.307 1.00 30.00 191 GLU B O 1
ATOM 2690 N N . ASN B 1 192 ? 340.848 271.709 283.499 1.00 30.00 192 ASN B N 1
ATOM 2691 C CA . ASN B 1 192 ? 339.784 272.255 282.661 1.00 30.00 192 ASN B CA 1
ATOM 2692 C C . ASN B 1 192 ? 338.394 272.108 283.269 1.00 30.00 192 ASN B C 1
ATOM 2693 O O . ASN B 1 192 ? 337.941 270.996 283.515 1.00 30.00 192 ASN B O 1
ATOM 2698 N N . PRO B 1 193 ? 337.705 273.231 283.499 1.00 30.00 193 PRO B N 1
ATOM 2699 C CA . PRO B 1 193 ? 336.350 273.246 284.055 1.00 30.00 193 PRO B CA 1
ATOM 2700 C C . PRO B 1 193 ? 335.313 272.485 283.233 1.00 30.00 193 PRO B C 1
ATOM 2701 O O . PRO B 1 193 ? 334.349 272.001 283.810 1.00 30.00 193 PRO B O 1
ATOM 2705 N N . ARG B 1 194 ? 335.483 272.395 281.922 1.00 30.00 194 ARG B N 1
ATOM 2706 C CA . ARG B 1 194 ? 334.490 271.731 281.079 1.00 30.00 194 ARG B CA 1
ATOM 2707 C C . ARG B 1 194 ? 334.244 270.256 281.367 1.00 30.00 194 ARG B C 1
ATOM 2708 O O . ARG B 1 194 ? 333.165 269.754 281.064 1.00 30.00 194 ARG B O 1
ATOM 2716 N N . PHE B 1 195 ? 335.217 269.545 281.924 1.00 30.00 195 PHE B N 1
ATOM 2717 C CA . PHE B 1 195 ? 334.960 268.171 282.370 1.00 30.00 195 PHE B CA 1
ATOM 2718 C C . PHE B 1 195 ? 334.041 268.068 283.578 1.00 30.00 195 PHE B C 1
ATOM 2719 O O . PHE B 1 195 ? 333.462 267.022 283.823 1.00 30.00 195 PHE B O 1
ATOM 2727 N N . ASN B 1 196 ? 333.922 269.144 284.343 1.00 30.00 196 ASN B N 1
ATOM 2728 C CA . ASN B 1 196 ? 333.162 269.104 285.582 1.00 30.00 196 ASN B CA 1
ATOM 2729 C C . ASN B 1 196 ? 331.771 269.670 285.477 1.00 30.00 196 ASN B C 1
ATOM 2730 O O . ASN B 1 196 ? 330.785 268.956 285.379 1.00 30.00 196 ASN B O 1
ATOM 2735 N N . GLN B 1 197 ? 331.726 270.989 285.535 1.00 30.00 197 GLN B N 1
ATOM 2736 C CA . GLN B 1 197 ? 330.510 271.747 285.702 1.00 30.00 197 GLN B CA 1
ATOM 2737 C C . GLN B 1 197 ? 329.582 271.637 284.503 1.00 30.00 197 GLN B C 1
ATOM 2738 O O . GLN B 1 197 ? 330.032 271.763 283.373 1.00 30.00 197 GLN B O 1
ATOM 2744 N N . GLN B 1 198 ? 328.288 271.431 284.732 1.00 30.00 198 GLN B N 1
ATOM 2745 C CA . GLN B 1 198 ? 327.344 271.529 283.628 1.00 30.00 198 GLN B CA 1
ATOM 2746 C C . GLN B 1 198 ? 327.122 272.958 283.207 1.00 30.00 198 GLN B C 1
ATOM 2747 O O . GLN B 1 198 ? 326.649 273.215 282.108 1.00 30.00 198 GLN B O 1
ATOM 2753 N N . GLY B 1 199 ? 327.448 273.894 284.082 1.00 30.00 199 GLY B N 1
ATOM 2754 C CA . GLY B 1 199 ? 327.182 275.279 283.783 1.00 30.00 199 GLY B CA 1
ATOM 2755 C C . GLY B 1 199 ? 327.536 276.218 284.904 1.00 30.00 199 GLY B C 1
ATOM 2756 O O . GLY B 1 199 ? 328.203 275.841 285.861 1.00 30.00 199 GLY B O 1
ATOM 2757 N N . VAL B 1 200 ? 327.090 277.459 284.770 1.00 30.00 200 VAL B N 1
ATOM 2758 C CA . VAL B 1 200 ? 327.351 278.480 285.768 1.00 30.00 200 VAL B CA 1
ATOM 2759 C C . VAL B 1 200 ? 326.117 279.346 285.941 1.00 30.00 200 VAL B C 1
ATOM 2760 O O . VAL B 1 200 ? 325.490 279.733 284.965 1.00 30.00 200 VAL B O 1
ATOM 2764 N N . VAL B 1 201 ? 325.769 279.652 287.185 1.00 30.00 201 VAL B N 1
ATOM 2765 C CA . VAL B 1 201 ? 324.654 280.539 287.456 1.00 30.00 201 VAL B CA 1
ATOM 2766 C C . VAL B 1 201 ? 325.141 281.943 287.743 1.00 30.00 201 VAL B C 1
ATOM 2767 O O . VAL B 1 201 ? 326.043 282.130 288.549 1.00 30.00 201 VAL B O 1
ATOM 2771 N N . TYR B 1 202 ? 324.554 282.934 287.081 1.00 30.00 202 TYR B N 1
ATOM 2772 C CA . TYR B 1 202 ? 324.882 284.319 287.386 1.00 30.00 202 TYR B CA 1
ATOM 2773 C C . TYR B 1 202 ? 323.710 285.082 287.952 1.00 30.00 202 TYR B C 1
ATOM 2774 O O . TYR B 1 202 ? 322.614 285.119 287.363 1.00 30.00 202 TYR B O 1
ATOM 2783 N N . PHE B 1 203 ? 323.976 285.689 289.104 1.00 30.00 203 PHE B N 1
ATOM 2784 C CA . PHE B 1 203 ? 323.063 286.612 289.744 1.00 30.00 203 PHE B CA 1
ATOM 2785 C C . PHE B 1 203 ? 323.543 288.035 289.511 1.00 30.00 203 PHE B C 1
ATOM 2786 O O . PHE B 1 203 ? 324.574 288.445 290.059 1.00 30.00 203 PHE B O 1
ATOM 2794 N N . ILE B 1 204 ? 322.775 288.786 288.727 1.00 30.00 204 ILE B N 1
ATOM 2795 C CA . ILE B 1 204 ? 323.160 290.123 288.294 1.00 30.00 204 ILE B CA 1
ATOM 2796 C C . ILE B 1 204 ? 322.204 291.218 288.753 1.00 30.00 204 ILE B C 1
ATOM 2797 O O . ILE B 1 204 ? 320.998 291.162 288.491 1.00 30.00 204 ILE B O 1
ATOM 2802 N N . GLN B 1 205 ? 322.763 292.202 289.452 1.00 30.00 205 GLN B N 1
ATOM 2803 C CA . GLN B 1 205 ? 322.033 293.395 289.861 1.00 30.00 205 GLN B CA 1
ATOM 2804 C C . GLN B 1 205 ? 321.755 294.314 288.686 1.00 30.00 205 GLN B C 1
ATOM 2805 O O . GLN B 1 205 ? 322.581 294.469 287.794 1.00 30.00 205 GLN B O 1
ATOM 2811 N N . VAL B 1 206 ? 320.588 294.935 288.701 1.00 30.00 206 VAL B N 1
ATOM 2812 C CA . VAL B 1 206 ? 320.215 295.914 287.697 1.00 30.00 206 VAL B CA 1
ATOM 2813 C C . VAL B 1 206 ? 319.779 297.137 288.479 1.00 30.00 206 VAL B C 1
ATOM 2814 O O . VAL B 1 206 ? 319.385 297.008 289.634 1.00 30.00 206 VAL B O 1
ATOM 2818 N N . SER B 1 207 ? 319.873 298.314 287.876 1.00 30.00 207 SER B N 1
ATOM 2819 C CA . SER B 1 207 ? 319.500 299.540 288.560 1.00 30.00 207 SER B CA 1
ATOM 2820 C C . SER B 1 207 ? 320.340 299.702 289.808 1.00 30.00 207 SER B C 1
ATOM 2821 O O . SER B 1 207 ? 321.506 299.321 289.840 1.00 30.00 207 SER B O 1
ATOM 2824 N N . GLN B 1 208 ? 319.731 300.253 290.846 1.00 30.00 208 GLN B N 1
ATOM 2825 C CA . GLN B 1 208 ? 320.432 300.521 292.086 1.00 30.00 208 GLN B CA 1
ATOM 2826 C C . GLN B 1 208 ? 319.529 300.194 293.255 1.00 30.00 208 GLN B C 1
ATOM 2827 O O . GLN B 1 208 ? 318.315 300.367 293.172 1.00 30.00 208 GLN B O 1
ATOM 2833 N N . ALA B 1 209 ? 320.121 299.736 294.349 1.00 30.00 209 ALA B N 1
ATOM 2834 C CA . ALA B 1 209 ? 319.377 299.561 295.582 1.00 30.00 209 ALA B CA 1
ATOM 2835 C C . ALA B 1 209 ? 318.856 300.923 295.974 1.00 30.00 209 ALA B C 1
ATOM 2836 O O . ALA B 1 209 ? 319.548 301.923 295.811 1.00 30.00 209 ALA B O 1
ATOM 2838 N N . LEU B 1 210 ? 317.638 300.976 296.488 1.00 30.00 210 LEU B N 1
ATOM 2839 C CA . LEU B 1 210 ? 317.014 302.264 296.682 1.00 30.00 210 LEU B CA 1
ATOM 2840 C C . LEU B 1 210 ? 316.124 302.252 297.916 1.00 30.00 210 LEU B C 1
ATOM 2841 O O . LEU B 1 210 ? 315.487 301.250 298.228 1.00 30.00 210 LEU B O 1
ATOM 2846 N N . ASP B 1 211 ? 316.101 303.378 298.614 1.00 30.00 211 ASP B N 1
ATOM 2847 C CA . ASP B 1 211 ? 315.437 303.503 299.904 1.00 30.00 211 ASP B CA 1
ATOM 2848 C C . ASP B 1 211 ? 314.057 304.135 299.767 1.00 30.00 211 ASP B C 1
ATOM 2849 O O . ASP B 1 211 ? 313.700 304.643 298.708 1.00 30.00 211 ASP B O 1
ATOM 2854 N N . MET B 1 212 ? 313.283 304.088 300.844 1.00 30.00 212 MET B N 1
ATOM 2855 C CA . MET B 1 212 ? 312.149 304.982 301.008 1.00 30.00 212 MET B CA 1
ATOM 2856 C C . MET B 1 212 ? 312.718 306.384 300.958 1.00 30.00 212 MET B C 1
ATOM 2857 O O . MET B 1 212 ? 313.861 306.593 301.362 1.00 30.00 212 MET B O 1
ATOM 2862 N N . ASN B 1 213 ? 311.936 307.318 300.422 1.00 30.00 213 ASN B N 1
ATOM 2863 C CA . ASN B 1 213 ? 312.359 308.688 300.129 1.00 30.00 213 ASN B CA 1
ATOM 2864 C C . ASN B 1 213 ? 313.224 308.728 298.884 1.00 30.00 213 ASN B C 1
ATOM 2865 O O . ASN B 1 213 ? 313.585 309.799 298.403 1.00 30.00 213 ASN B O 1
ATOM 2870 N N . GLY B 1 214 ? 313.580 307.554 298.378 1.00 30.00 214 GLY B N 1
ATOM 2871 C CA . GLY B 1 214 ? 314.215 307.452 297.079 1.00 30.00 214 GLY B CA 1
ATOM 2872 C C . GLY B 1 214 ? 315.692 307.778 297.037 1.00 30.00 214 GLY B C 1
ATOM 2873 O O . GLY B 1 214 ? 316.252 307.949 295.958 1.00 30.00 214 GLY B O 1
ATOM 2874 N N . LYS B 1 215 ? 316.321 307.909 298.194 1.00 30.00 215 LYS B N 1
ATOM 2875 C CA . LYS B 1 215 ? 317.765 308.096 298.233 1.00 30.00 215 LYS B CA 1
ATOM 2876 C C . LYS B 1 215 ? 318.467 306.767 297.992 1.00 30.00 215 LYS B C 1
ATOM 2877 O O . LYS B 1 215 ? 318.027 305.741 298.502 1.00 30.00 215 LYS B O 1
ATOM 2883 N N . PRO B 1 216 ? 319.558 306.778 297.210 1.00 30.00 216 PRO B N 1
ATOM 2884 C CA . PRO B 1 216 ? 320.276 305.524 296.986 1.00 30.00 216 PRO B CA 1
ATOM 2885 C C . PRO B 1 216 ? 320.800 304.955 298.291 1.00 30.00 216 PRO B C 1
ATOM 2886 O O . PRO B 1 216 ? 321.260 305.702 299.148 1.00 30.00 216 PRO B O 1
ATOM 2890 N N . LEU B 1 217 ? 320.730 303.638 298.429 1.00 30.00 217 LEU B N 1
ATOM 2891 C CA . LEU B 1 217 ? 321.062 302.983 299.683 1.00 30.00 217 LEU B CA 1
ATOM 2892 C C . LEU B 1 217 ? 322.544 303.058 300.011 1.00 30.00 217 LEU B C 1
ATOM 2893 O O . LEU B 1 217 ? 323.386 302.868 299.140 1.00 30.00 217 LEU B O 1
ATOM 2898 N N . THR B 1 218 ? 322.861 303.338 301.270 1.00 30.00 218 THR B N 1
ATOM 2899 C CA . THR B 1 218 ? 324.238 303.260 301.743 1.00 30.00 218 THR B CA 1
ATOM 2900 C C . THR B 1 218 ? 324.602 301.827 302.110 1.00 30.00 218 THR B C 1
ATOM 2901 O O . THR B 1 218 ? 323.728 301.032 302.452 1.00 30.00 218 THR B O 1
ATOM 2905 N N . ALA B 1 219 ? 325.891 301.502 302.035 1.00 30.00 219 ALA B N 1
ATOM 2906 C CA . ALA B 1 219 ? 326.394 300.181 302.407 1.00 30.00 219 ALA B CA 1
ATOM 2907 C C . ALA B 1 219 ? 325.753 299.053 301.593 1.00 30.00 219 ALA B C 1
ATOM 2908 O O . ALA B 1 219 ? 325.768 299.086 300.366 1.00 30.00 219 ALA B O 1
ATOM 2910 N N . ASP B 1 220 ? 325.177 298.073 302.284 1.00 30.00 220 ASP B N 1
ATOM 2911 C CA . ASP B 1 220 ? 324.659 296.860 301.649 1.00 30.00 220 ASP B CA 1
ATOM 2912 C C . ASP B 1 220 ? 323.412 296.304 302.330 1.00 30.00 220 ASP B C 1
ATOM 2913 O O . ASP B 1 220 ? 323.143 296.594 303.494 1.00 30.00 220 ASP B O 1
ATOM 2918 N N . MET B 1 221 ? 322.660 295.498 301.584 1.00 30.00 221 MET B N 1
ATOM 2919 C CA . MET B 1 221 ? 321.430 294.882 302.072 1.00 30.00 221 MET B CA 1
ATOM 2920 C C . MET B 1 221 ? 321.509 293.370 301.880 1.00 30.00 221 MET B C 1
ATOM 2921 O O . MET B 1 221 ? 322.150 292.892 300.945 1.00 30.00 221 MET B O 1
ATOM 2926 N N . GLU B 1 222 ? 320.867 292.619 302.770 1.00 30.00 222 GLU B N 1
ATOM 2927 C CA . GLU B 1 222 ? 320.910 291.167 302.694 1.00 30.00 222 GLU B CA 1
ATOM 2928 C C . GLU B 1 222 ? 319.906 290.581 301.709 1.00 30.00 222 GLU B C 1
ATOM 2929 O O . GLU B 1 222 ? 319.981 289.399 301.380 1.00 30.00 222 GLU B O 1
ATOM 2935 N N . CYS B 1 223 ? 318.964 291.399 301.258 1.00 30.00 223 CYS B N 1
ATOM 2936 C CA . CYS B 1 223 ? 318.034 291.019 300.197 1.00 30.00 223 CYS B CA 1
ATOM 2937 C C . CYS B 1 223 ? 317.321 289.689 300.407 1.00 30.00 223 CYS B C 1
ATOM 2938 O O . CYS B 1 223 ? 316.236 289.650 300.972 1.00 30.00 223 CYS B O 1
ATOM 2941 N N . GLY B 1 224 ? 317.923 288.602 299.937 1.00 30.00 224 GLY B N 1
ATOM 2942 C CA . GLY B 1 224 ? 317.259 287.312 299.980 1.00 30.00 224 GLY B CA 1
ATOM 2943 C C . GLY B 1 224 ? 318.189 286.128 300.115 1.00 30.00 224 GLY B C 1
ATOM 2944 O O . GLY B 1 224 ? 319.269 286.241 300.682 1.00 30.00 224 GLY B O 1
ATOM 2945 N N . SER B 1 225 ? 317.768 284.981 299.593 1.00 30.00 225 SER B N 1
ATOM 2946 C CA . SER B 1 225 ? 318.582 283.777 299.664 1.00 30.00 225 SER B CA 1
ATOM 2947 C C . SER B 1 225 ? 318.283 282.838 298.516 1.00 30.00 225 SER B C 1
ATOM 2948 O O . SER B 1 225 ? 317.166 282.803 298.012 1.00 30.00 225 SER B O 1
ATOM 2951 N N . LEU B 1 226 ? 319.285 282.068 298.113 1.00 30.00 226 LEU B N 1
ATOM 2952 C CA . LEU B 1 226 ? 319.134 281.165 296.982 1.00 30.00 226 LEU B CA 1
ATOM 2953 C C . LEU B 1 226 ? 318.913 279.717 297.404 1.00 30.00 226 LEU B C 1
ATOM 2954 O O . LEU B 1 226 ? 319.449 279.263 298.407 1.00 30.00 226 LEU B O 1
ATOM 2959 N N . TYR B 1 227 ? 318.128 278.998 296.612 1.00 30.00 227 TYR B N 1
ATOM 2960 C CA . TYR B 1 227 ? 317.772 277.612 296.888 1.00 30.00 227 TYR B CA 1
ATOM 2961 C C . TYR B 1 227 ? 317.917 276.779 295.627 1.00 30.00 227 TYR B C 1
ATOM 2962 O O . TYR B 1 227 ? 318.092 277.320 294.544 1.00 30.00 227 TYR B O 1
ATOM 2971 N N . VAL B 1 228 ? 317.863 275.460 295.776 1.00 30.00 228 VAL B N 1
ATOM 2972 C CA . VAL B 1 228 ? 317.959 274.542 294.646 1.00 30.00 228 VAL B CA 1
ATOM 2973 C C . VAL B 1 228 ? 316.994 273.388 294.828 1.00 30.00 228 VAL B C 1
ATOM 2974 O O . VAL B 1 228 ? 316.822 272.901 295.931 1.00 30.00 228 VAL B O 1
ATOM 2978 N N . ASP B 1 229 ? 316.360 272.953 293.748 1.00 30.00 229 ASP B N 1
ATOM 2979 C CA . ASP B 1 229 ? 315.516 271.768 293.761 1.00 30.00 229 ASP B CA 1
ATOM 2980 C C . ASP B 1 229 ? 316.020 270.812 292.697 1.00 30.00 229 ASP B C 1
ATOM 2981 O O . ASP B 1 229 ? 315.767 271.025 291.519 1.00 30.00 229 ASP B O 1
ATOM 2986 N N . TRP B 1 230 ? 316.721 269.759 293.093 1.00 30.00 230 TRP B N 1
ATOM 2987 C CA . TRP B 1 230 ? 317.463 268.963 292.123 1.00 30.00 230 TRP B CA 1
ATOM 2988 C C . TRP B 1 230 ? 317.113 267.484 292.032 1.00 30.00 230 TRP B C 1
ATOM 2989 O O . TRP B 1 230 ? 316.575 266.892 292.961 1.00 30.00 230 TRP B O 1
ATOM 3000 N N . VAL B 1 231 ? 317.422 266.918 290.871 1.00 30.00 231 VAL B N 1
ATOM 3001 C CA . VAL B 1 231 ? 317.370 265.489 290.599 1.00 30.00 231 VAL B CA 1
ATOM 3002 C C . VAL B 1 231 ? 318.672 265.131 289.896 1.00 30.00 231 VAL B C 1
ATOM 3003 O O . VAL B 1 231 ? 319.110 265.869 289.026 1.00 30.00 231 VAL B O 1
ATOM 3007 N N . ILE B 1 232 ? 319.299 264.011 290.254 1.00 30.00 232 ILE B N 1
ATOM 3008 C CA . ILE B 1 232 ? 320.632 263.693 289.735 1.00 30.00 232 ILE B CA 1
ATOM 3009 C C . ILE B 1 232 ? 320.771 262.216 289.415 1.00 30.00 232 ILE B C 1
ATOM 3010 O O . ILE B 1 232 ? 320.115 261.385 290.020 1.00 30.00 232 ILE B O 1
ATOM 3015 N N . ASP B 1 233 ? 321.639 261.895 288.463 1.00 30.00 233 ASP B N 1
ATOM 3016 C CA . ASP B 1 233 ? 322.055 260.524 288.236 1.00 30.00 233 ASP B CA 1
ATOM 3017 C C . ASP B 1 233 ? 323.530 260.333 288.558 1.00 30.00 233 ASP B C 1
ATOM 3018 O O . ASP B 1 233 ? 324.366 261.079 288.067 1.00 30.00 233 ASP B O 1
ATOM 3023 N N . PHE B 1 234 ? 323.841 259.334 289.377 1.00 30.00 234 PHE B N 1
ATOM 3024 C CA . PHE B 1 234 ? 325.223 258.970 289.666 1.00 30.00 234 PHE B CA 1
ATOM 3025 C C . PHE B 1 234 ? 325.586 257.645 289.000 1.00 30.00 234 PHE B C 1
ATOM 3026 O O . PHE B 1 234 ? 324.708 256.853 288.682 1.00 30.00 234 PHE B O 1
ATOM 3034 N N . GLN B 1 235 ? 326.874 257.398 288.788 1.00 30.00 235 GLN B N 1
ATOM 3035 C CA . GLN B 1 235 ? 327.300 256.209 288.056 1.00 30.00 235 GLN B CA 1
ATOM 3036 C C . GLN B 1 235 ? 328.041 255.206 288.944 1.00 30.00 235 GLN B C 1
ATOM 3037 O O . GLN B 1 235 ? 327.413 254.355 289.567 1.00 30.00 235 GLN B O 1
ATOM 3043 N N . THR B 1 236 ? 329.366 255.284 288.997 1.00 30.00 236 THR B N 1
ATOM 3044 C CA . THR B 1 236 ? 330.155 254.292 289.733 1.00 30.00 236 THR B CA 1
ATOM 3045 C C . THR B 1 236 ? 330.730 254.772 291.066 1.00 30.00 236 THR B C 1
ATOM 3046 O O . THR B 1 236 ? 331.465 255.744 291.112 1.00 30.00 236 THR B O 1
ATOM 3050 N N . PRO B 1 237 ? 330.366 254.093 292.167 1.00 30.00 237 PRO B N 1
ATOM 3051 C CA . PRO B 1 237 ? 330.721 254.452 293.547 1.00 30.00 237 PRO B CA 1
ATOM 3052 C C . PRO B 1 237 ? 332.207 254.438 293.892 1.00 30.00 237 PRO B C 1
ATOM 3053 O O . PRO B 1 237 ? 332.958 253.615 293.396 1.00 30.00 237 PRO B O 1
ATOM 3057 N N . GLN B 1 238 ? 332.605 255.364 294.756 1.00 30.00 238 GLN B N 1
ATOM 3058 C CA . GLN B 1 238 ? 333.986 255.494 295.193 1.00 30.00 238 GLN B CA 1
ATOM 3059 C C . GLN B 1 238 ? 334.083 256.411 296.395 1.00 30.00 238 GLN B C 1
ATOM 3060 O O . GLN B 1 238 ? 333.075 256.829 296.954 1.00 30.00 238 GLN B O 1
ATOM 3066 N N . VAL B 1 239 ? 335.311 256.728 296.779 1.00 30.00 239 VAL B N 1
ATOM 3067 C CA . VAL B 1 239 ? 335.588 257.901 297.594 1.00 30.00 239 VAL B CA 1
ATOM 3068 C C . VAL B 1 239 ? 336.792 258.578 296.960 1.00 30.00 239 VAL B C 1
ATOM 3069 O O . VAL B 1 239 ? 337.694 257.902 296.484 1.00 30.00 239 VAL B O 1
ATOM 3073 N N . ASN B 1 240 ? 336.819 259.904 296.952 1.00 30.00 240 ASN B N 1
ATOM 3074 C CA . ASN B 1 240 ? 337.935 260.613 296.344 1.00 30.00 240 ASN B CA 1
ATOM 3075 C C . ASN B 1 240 ? 338.550 261.625 297.298 1.00 30.00 240 ASN B C 1
ATOM 3076 O O . ASN B 1 240 ? 337.872 262.120 298.196 1.00 30.00 240 ASN B O 1
ATOM 3081 N N . PRO B 1 241 ? 339.844 261.926 297.115 1.00 30.00 241 PRO B N 1
ATOM 3082 C CA . PRO B 1 241 ? 340.581 262.800 298.029 1.00 30.00 241 PRO B CA 1
ATOM 3083 C C . PRO B 1 241 ? 339.950 264.179 298.192 1.00 30.00 241 PRO B C 1
ATOM 3084 O O . PRO B 1 241 ? 339.646 264.551 299.326 1.00 30.00 241 PRO B O 1
ATOM 3088 N N . VAL C 1 30 ? 256.460 309.742 283.256 1.00 30.00 30 VAL C N 1
ATOM 3089 C CA . VAL C 1 30 ? 257.747 309.730 283.937 1.00 30.00 30 VAL C CA 1
ATOM 3090 C C . VAL C 1 30 ? 258.805 310.393 283.070 1.00 30.00 30 VAL C C 1
ATOM 3091 O O . VAL C 1 30 ? 258.856 310.163 281.867 1.00 30.00 30 VAL C O 1
ATOM 3095 N N . GLN C 1 31 ? 259.652 311.216 283.675 1.00 30.00 31 GLN C N 1
ATOM 3096 C CA . GLN C 1 31 ? 260.660 311.933 282.909 1.00 30.00 31 GLN C CA 1
ATOM 3097 C C . GLN C 1 31 ? 262.050 311.781 283.499 1.00 30.00 31 GLN C C 1
ATOM 3098 O O . GLN C 1 31 ? 262.343 312.303 284.568 1.00 30.00 31 GLN C O 1
ATOM 3104 N N . ASN C 1 32 ? 262.900 311.048 282.791 1.00 30.00 32 ASN C N 1
ATOM 3105 C CA . ASN C 1 32 ? 264.271 310.830 283.218 1.00 30.00 32 ASN C CA 1
ATOM 3106 C C . ASN C 1 32 ? 265.176 312.025 282.968 1.00 30.00 32 ASN C C 1
ATOM 3107 O O . ASN C 1 32 ? 264.944 312.821 282.066 1.00 30.00 32 ASN C O 1
ATOM 3112 N N . ALA C 1 33 ? 266.215 312.132 283.783 1.00 30.00 33 ALA C N 1
ATOM 3113 C CA . ALA C 1 33 ? 267.223 313.168 283.641 1.00 30.00 33 ALA C CA 1
ATOM 3114 C C . ALA C 1 33 ? 268.577 312.476 283.605 1.00 30.00 33 ALA C C 1
ATOM 3115 O O . ALA C 1 33 ? 268.702 311.367 284.109 1.00 30.00 33 ALA C O 1
ATOM 3117 N N . PRO C 1 34 ? 269.590 313.102 282.981 1.00 30.00 34 PRO C N 1
ATOM 3118 C CA . PRO C 1 34 ? 270.866 312.386 282.880 1.00 30.00 34 PRO C CA 1
ATOM 3119 C C . PRO C 1 34 ? 271.471 312.055 284.240 1.00 30.00 34 PRO C C 1
ATOM 3120 O O . PRO C 1 34 ? 271.366 312.853 285.166 1.00 30.00 34 PRO C O 1
ATOM 3124 N N . ARG C 1 35 ? 272.095 310.887 284.348 1.00 30.00 35 ARG C N 1
ATOM 3125 C CA . ARG C 1 35 ? 272.605 310.402 285.623 1.00 30.00 35 ARG C CA 1
ATOM 3126 C C . ARG C 1 35 ? 274.121 310.418 285.679 1.00 30.00 35 ARG C C 1
ATOM 3127 O O . ARG C 1 35 ? 274.784 310.422 284.651 1.00 30.00 35 ARG C O 1
ATOM 3135 N N . ILE C 1 36 ? 274.659 310.414 286.894 1.00 30.00 36 ILE C N 1
ATOM 3136 C CA . ILE C 1 36 ? 276.087 310.613 287.117 1.00 30.00 36 ILE C CA 1
ATOM 3137 C C . ILE C 1 36 ? 277.024 309.466 286.715 1.00 30.00 36 ILE C C 1
ATOM 3138 O O . ILE C 1 36 ? 278.086 309.723 286.145 1.00 30.00 36 ILE C O 1
ATOM 3143 N N . GLN C 1 37 ? 276.637 308.222 286.983 1.00 30.00 37 GLN C N 1
ATOM 3144 C CA . GLN C 1 37 ? 277.421 307.049 286.578 1.00 30.00 37 GLN C CA 1
ATOM 3145 C C . GLN C 1 37 ? 278.828 306.985 287.161 1.00 30.00 37 GLN C C 1
ATOM 3146 O O . GLN C 1 37 ? 279.756 307.584 286.635 1.00 30.00 37 GLN C O 1
ATOM 3152 N N . GLN C 1 38 ? 278.971 306.231 288.244 1.00 30.00 38 GLN C N 1
ATOM 3153 C CA . GLN C 1 38 ? 280.238 306.068 288.952 1.00 30.00 38 GLN C CA 1
ATOM 3154 C C . GLN C 1 38 ? 281.207 305.080 288.295 1.00 30.00 38 GLN C C 1
ATOM 3155 O O . GLN C 1 38 ? 280.795 304.180 287.575 1.00 30.00 38 GLN C O 1
ATOM 3161 N N . GLY C 1 39 ? 282.500 305.257 288.558 1.00 30.00 39 GLY C N 1
ATOM 3162 C CA . GLY C 1 39 ? 283.528 304.400 287.992 1.00 30.00 39 GLY C CA 1
ATOM 3163 C C . GLY C 1 39 ? 284.755 304.252 288.875 1.00 30.00 39 GLY C C 1
ATOM 3164 O O . GLY C 1 39 ? 284.666 304.372 290.094 1.00 30.00 39 GLY C O 1
ATOM 3165 N N . GLY C 1 40 ? 285.909 304.001 288.260 1.00 30.00 40 GLY C N 1
ATOM 3166 C CA . GLY C 1 40 ? 287.161 303.854 288.989 1.00 30.00 40 GLY C CA 1
ATOM 3167 C C . GLY C 1 40 ? 287.458 302.452 289.498 1.00 30.00 40 GLY C C 1
ATOM 3168 O O . GLY C 1 40 ? 286.714 301.518 289.216 1.00 30.00 40 GLY C O 1
ATOM 3169 N N . GLY C 1 41 ? 288.558 302.307 290.235 1.00 30.00 41 GLY C N 1
ATOM 3170 C CA . GLY C 1 41 ? 288.948 301.021 290.792 1.00 30.00 41 GLY C CA 1
ATOM 3171 C C . GLY C 1 41 ? 290.172 301.074 291.693 1.00 30.00 41 GLY C C 1
ATOM 3172 O O . GLY C 1 41 ? 290.824 302.111 291.792 1.00 30.00 41 GLY C O 1
ATOM 3173 N N . PRO C 1 42 ? 290.490 299.948 292.351 1.00 30.00 42 PRO C N 1
ATOM 3174 C CA . PRO C 1 42 ? 291.551 299.788 293.360 1.00 30.00 42 PRO C CA 1
ATOM 3175 C C . PRO C 1 42 ? 292.972 300.018 292.852 1.00 30.00 42 PRO C C 1
ATOM 3176 O O . PRO C 1 42 ? 293.275 299.724 291.699 1.00 30.00 42 PRO C O 1
ATOM 3180 N N . VAL C 1 43 ? 293.828 300.544 293.721 1.00 30.00 43 VAL C N 1
ATOM 3181 C CA . VAL C 1 43 ? 295.240 300.741 293.410 1.00 30.00 43 VAL C CA 1
ATOM 3182 C C . VAL C 1 43 ? 296.168 299.968 294.350 1.00 30.00 43 VAL C C 1
ATOM 3183 O O . VAL C 1 43 ? 296.206 300.236 295.547 1.00 30.00 43 VAL C O 1
ATOM 3187 N N . PRO C 1 44 ? 296.908 299.000 293.801 1.00 30.00 44 PRO C N 1
ATOM 3188 C CA . PRO C 1 44 ? 297.902 298.157 294.476 1.00 30.00 44 PRO C CA 1
ATOM 3189 C C . PRO C 1 44 ? 299.110 298.932 294.996 1.00 30.00 44 PRO C C 1
ATOM 3190 O O . PRO C 1 44 ? 299.476 299.945 294.413 1.00 30.00 44 PRO C O 1
ATOM 3194 N N . LEU C 1 45 ? 299.702 298.469 296.091 1.00 30.00 45 LEU C N 1
ATOM 3195 C CA . LEU C 1 45 ? 300.902 299.088 296.645 1.00 30.00 45 LEU C CA 1
ATOM 3196 C C . LEU C 1 45 ? 302.084 298.964 295.694 1.00 30.00 45 LEU C C 1
ATOM 3197 O O . LEU C 1 45 ? 302.988 299.796 295.701 1.00 30.00 45 LEU C O 1
ATOM 3202 N N . LEU C 1 46 ? 302.074 297.916 294.883 1.00 30.00 46 LEU C N 1
ATOM 3203 C CA . LEU C 1 46 ? 303.168 297.653 293.967 1.00 30.00 46 LEU C CA 1
ATOM 3204 C C . LEU C 1 46 ? 302.731 296.792 292.795 1.00 30.00 46 LEU C C 1
ATOM 3205 O O . LEU C 1 46 ? 301.920 295.884 292.951 1.00 30.00 46 LEU C O 1
ATOM 3210 N N . GLU C 1 47 ? 303.276 297.079 291.620 1.00 30.00 47 GLU C N 1
ATOM 3211 C CA . GLU C 1 47 ? 303.033 296.258 290.445 1.00 30.00 47 GLU C CA 1
ATOM 3212 C C . GLU C 1 47 ? 304.237 295.386 290.154 1.00 30.00 47 GLU C C 1
ATOM 3213 O O . GLU C 1 47 ? 305.247 295.868 289.652 1.00 30.00 47 GLU C O 1
ATOM 3219 N N . SER C 1 48 ? 304.146 294.106 290.487 1.00 30.00 48 SER C N 1
ATOM 3220 C CA . SER C 1 48 ? 305.217 293.175 290.170 1.00 30.00 48 SER C CA 1
ATOM 3221 C C . SER C 1 48 ? 305.280 292.945 288.668 1.00 30.00 48 SER C C 1
ATOM 3222 O O . SER C 1 48 ? 304.255 292.909 287.999 1.00 30.00 48 SER C O 1
ATOM 3224 N N . ASN C 1 49 ? 306.487 292.787 288.144 1.00 30.00 49 ASN C N 1
ATOM 3225 C CA . ASN C 1 49 ? 306.682 292.505 286.729 1.00 30.00 49 ASN C CA 1
ATOM 3226 C C . ASN C 1 49 ? 307.752 291.456 286.520 1.00 30.00 49 ASN C C 1
ATOM 3227 O O . ASN C 1 49 ? 308.653 291.313 287.336 1.00 30.00 49 ASN C O 1
ATOM 3232 N N . SER C 1 50 ? 307.657 290.724 285.421 1.00 30.00 50 SER C N 1
ATOM 3233 C CA . SER C 1 50 ? 308.645 289.703 285.128 1.00 30.00 50 SER C CA 1
ATOM 3234 C C . SER C 1 50 ? 308.706 289.426 283.642 1.00 30.00 50 SER C C 1
ATOM 3235 O O . SER C 1 50 ? 307.691 289.471 282.953 1.00 30.00 50 SER C O 1
ATOM 3238 N N . ASN C 1 51 ? 309.902 289.122 283.157 1.00 30.00 51 ASN C N 1
ATOM 3239 C CA . ASN C 1 51 ? 310.113 288.893 281.739 1.00 30.00 51 ASN C CA 1
ATOM 3240 C C . ASN C 1 51 ? 311.038 287.714 281.516 1.00 30.00 51 ASN C C 1
ATOM 3241 O O . ASN C 1 51 ? 312.133 287.680 282.059 1.00 30.00 51 ASN C O 1
ATOM 3246 N N . MET C 1 52 ? 310.600 286.750 280.713 1.00 15.95 52 MET C N 1
ATOM 3247 C CA . MET C 1 52 ? 311.357 285.520 280.538 1.00 16.77 52 MET C CA 1
ATOM 3248 C C . MET C 1 52 ? 311.620 285.162 279.083 1.00 17.33 52 MET C C 1
ATOM 3249 O O . MET C 1 52 ? 310.695 285.068 278.284 1.00 18.06 52 MET C O 1
ATOM 3254 N N . ARG C 1 53 ? 312.883 284.937 278.749 1.00 30.00 53 ARG C N 1
ATOM 3255 C CA . ARG C 1 53 ? 313.232 284.401 277.442 1.00 30.00 53 ARG C CA 1
ATOM 3256 C C . ARG C 1 53 ? 312.789 282.948 277.388 1.00 30.00 53 ARG C C 1
ATOM 3257 O O . ARG C 1 53 ? 313.298 282.121 278.133 1.00 30.00 53 ARG C O 1
ATOM 3265 N N . GLN C 1 54 ? 311.841 282.628 276.517 1.00 30.00 54 GLN C N 1
ATOM 3266 C CA . GLN C 1 54 ? 311.280 281.284 276.492 1.00 30.00 54 GLN C CA 1
ATOM 3267 C C . GLN C 1 54 ? 312.272 280.285 275.916 1.00 30.00 54 GLN C C 1
ATOM 3268 O O . GLN C 1 54 ? 313.090 280.629 275.075 1.00 30.00 54 GLN C O 1
ATOM 3274 N N . MET C 1 55 ? 312.189 279.046 276.382 1.00 30.00 55 MET C N 1
ATOM 3275 C CA . MET C 1 55 ? 313.229 278.052 276.138 1.00 30.00 55 MET C CA 1
ATOM 3276 C C . MET C 1 55 ? 313.007 277.180 274.898 1.00 30.00 55 MET C C 1
ATOM 3277 O O . MET C 1 55 ? 311.877 276.869 274.544 1.00 30.00 55 MET C O 1
ATOM 3282 N N . HIS C 1 56 ? 314.101 276.791 274.243 1.00 30.00 56 HIS C N 1
ATOM 3283 C CA . HIS C 1 56 ? 314.066 275.833 273.136 1.00 30.00 56 HIS C CA 1
ATOM 3284 C C . HIS C 1 56 ? 315.159 274.789 273.255 1.00 30.00 56 HIS C C 1
ATOM 3285 O O . HIS C 1 56 ? 316.211 275.048 273.830 1.00 30.00 56 HIS C O 1
ATOM 3292 N N . ASN C 1 57 ? 314.917 273.615 272.691 1.00 30.00 57 ASN C N 1
ATOM 3293 C CA . ASN C 1 57 ? 315.895 272.541 272.724 1.00 30.00 57 ASN C CA 1
ATOM 3294 C C . ASN C 1 57 ? 316.118 271.893 271.360 1.00 30.00 57 ASN C C 1
ATOM 3295 O O . ASN C 1 57 ? 317.043 271.108 271.186 1.00 30.00 57 ASN C O 1
ATOM 3300 N N . GLY C 1 58 ? 315.269 272.215 270.395 1.00 30.00 58 GLY C N 1
ATOM 3301 C CA . GLY C 1 58 ? 315.399 271.667 269.056 1.00 30.00 58 GLY C CA 1
ATOM 3302 C C . GLY C 1 58 ? 316.655 272.089 268.321 1.00 30.00 58 GLY C C 1
ATOM 3303 O O . GLY C 1 58 ? 317.055 273.244 268.380 1.00 30.00 58 GLY C O 1
ATOM 3304 N N . MET C 1 59 ? 317.279 271.149 267.626 1.00 30.00 59 MET C N 1
ATOM 3305 C CA . MET C 1 59 ? 318.432 271.460 266.793 1.00 30.00 59 MET C CA 1
ATOM 3306 C C . MET C 1 59 ? 317.999 272.085 265.470 1.00 30.00 59 MET C C 1
ATOM 3307 O O . MET C 1 59 ? 316.893 271.846 264.998 1.00 30.00 59 MET C O 1
ATOM 3312 N N . THR C 1 60 ? 318.871 272.890 264.875 1.00 30.00 60 THR C N 1
ATOM 3313 C CA . THR C 1 60 ? 318.530 273.609 263.653 1.00 30.00 60 THR C CA 1
ATOM 3314 C C . THR C 1 60 ? 319.562 273.451 262.543 1.00 30.00 60 THR C C 1
ATOM 3315 O O . THR C 1 60 ? 320.696 273.892 262.684 1.00 30.00 60 THR C O 1
ATOM 3319 N N . ARG C 1 61 ? 319.165 272.826 261.438 1.00 30.00 61 ARG C N 1
ATOM 3320 C CA . ARG C 1 61 ? 320.050 272.676 260.288 1.00 30.00 61 ARG C CA 1
ATOM 3321 C C . ARG C 1 61 ? 320.234 273.944 259.477 1.00 30.00 61 ARG C C 1
ATOM 3322 O O . ARG C 1 61 ? 319.341 274.776 259.400 1.00 30.00 61 ARG C O 1
ATOM 3330 N N . VAL C 1 62 ? 321.406 274.068 258.861 1.00 30.00 62 VAL C N 1
ATOM 3331 C CA . VAL C 1 62 ? 321.692 275.127 257.905 1.00 30.00 62 VAL C CA 1
ATOM 3332 C C . VAL C 1 62 ? 322.559 274.592 256.769 1.00 30.00 62 VAL C C 1
ATOM 3333 O O . VAL C 1 62 ? 323.699 274.201 256.988 1.00 30.00 62 VAL C O 1
ATOM 3337 N N . VAL C 1 63 ? 322.017 274.565 255.557 1.00 30.00 63 VAL C N 1
ATOM 3338 C CA . VAL C 1 63 ? 322.779 274.146 254.384 1.00 30.00 63 VAL C CA 1
ATOM 3339 C C . VAL C 1 63 ? 323.447 275.351 253.726 1.00 30.00 63 VAL C C 1
ATOM 3340 O O . VAL C 1 63 ? 322.860 276.423 253.679 1.00 30.00 63 VAL C O 1
ATOM 3344 N N . GLY C 1 64 ? 324.662 275.185 253.214 1.00 30.00 64 GLY C N 1
ATOM 3345 C CA . GLY C 1 64 ? 325.367 276.277 252.561 1.00 30.00 64 GLY C CA 1
ATOM 3346 C C . GLY C 1 64 ? 326.717 275.892 251.983 1.00 30.00 64 GLY C C 1
ATOM 3347 O O . GLY C 1 64 ? 327.107 274.734 252.032 1.00 30.00 64 GLY C O 1
ATOM 3348 N N . SER C 1 65 ? 327.429 276.867 251.427 1.00 30.00 65 SER C N 1
ATOM 3349 C CA . SER C 1 65 ? 328.753 276.629 250.864 1.00 30.00 65 SER C CA 1
ATOM 3350 C C . SER C 1 65 ? 329.616 277.879 250.924 1.00 30.00 65 SER C C 1
ATOM 3351 O O . SER C 1 65 ? 329.094 278.984 250.926 1.00 30.00 65 SER C O 1
ATOM 3354 N N . ASP C 1 66 ? 330.930 277.700 250.951 1.00 30.00 66 ASP C N 1
ATOM 3355 C CA . ASP C 1 66 ? 331.857 278.809 251.127 1.00 30.00 66 ASP C CA 1
ATOM 3356 C C . ASP C 1 66 ? 333.092 278.705 250.250 1.00 30.00 66 ASP C C 1
ATOM 3357 O O . ASP C 1 66 ? 333.013 278.348 249.084 1.00 30.00 66 ASP C O 1
ATOM 3362 N N . TYR C 1 67 ? 334.239 279.010 250.845 1.00 30.00 67 TYR C N 1
ATOM 3363 C CA . TYR C 1 67 ? 335.485 279.165 250.114 1.00 30.00 67 TYR C CA 1
ATOM 3364 C C . TYR C 1 67 ? 336.671 279.194 251.067 1.00 30.00 67 TYR C C 1
ATOM 3365 O O . TYR C 1 67 ? 336.831 280.149 251.815 1.00 30.00 67 TYR C O 1
ATOM 3374 N N . LEU C 1 68 ? 337.507 278.162 251.043 1.00 30.00 68 LEU C N 1
ATOM 3375 C CA . LEU C 1 68 ? 338.573 278.056 252.033 1.00 30.00 68 LEU C CA 1
ATOM 3376 C C . LEU C 1 68 ? 339.814 278.894 251.747 1.00 30.00 68 LEU C C 1
ATOM 3377 O O . LEU C 1 68 ? 340.299 279.591 252.631 1.00 30.00 68 LEU C O 1
ATOM 3382 N N . GLY C 1 69 ? 340.340 278.825 250.528 1.00 30.00 69 GLY C N 1
ATOM 3383 C CA . GLY C 1 69 ? 341.501 279.627 250.192 1.00 30.00 69 GLY C CA 1
ATOM 3384 C C . GLY C 1 69 ? 342.461 279.073 249.160 1.00 30.00 69 GLY C C 1
ATOM 3385 O O . GLY C 1 69 ? 342.356 277.926 248.740 1.00 30.00 69 GLY C O 1
ATOM 3386 N N . VAL C 1 70 ? 343.395 279.923 248.752 1.00 30.00 70 VAL C N 1
ATOM 3387 C CA . VAL C 1 70 ? 344.414 279.616 247.753 1.00 30.00 70 VAL C CA 1
ATOM 3388 C C . VAL C 1 70 ? 345.543 278.776 248.344 1.00 30.00 70 VAL C C 1
ATOM 3389 O O . VAL C 1 70 ? 345.829 278.883 249.533 1.00 30.00 70 VAL C O 1
ATOM 3393 N N . VAL C 1 71 ? 346.188 277.950 247.523 1.00 30.00 71 VAL C N 1
ATOM 3394 C CA . VAL C 1 71 ? 347.310 277.147 247.998 1.00 30.00 71 VAL C CA 1
ATOM 3395 C C . VAL C 1 71 ? 348.407 276.993 246.933 1.00 30.00 71 VAL C C 1
ATOM 3396 O O . VAL C 1 71 ? 348.126 276.989 245.738 1.00 30.00 71 VAL C O 1
ATOM 3400 N N . SER C 1 72 ? 349.660 276.869 247.377 1.00 30.00 72 SER C N 1
ATOM 3401 C CA . SER C 1 72 ? 350.808 276.866 246.475 1.00 30.00 72 SER C CA 1
ATOM 3402 C C . SER C 1 72 ? 351.640 275.587 246.539 1.00 30.00 72 SER C C 1
ATOM 3403 O O . SER C 1 72 ? 351.312 274.658 247.262 1.00 30.00 72 SER C O 1
ATOM 3406 N N . VAL C 1 73 ? 352.723 275.559 245.767 1.00 30.00 73 VAL C N 1
ATOM 3407 C CA . VAL C 1 73 ? 353.695 274.470 245.785 1.00 30.00 73 VAL C CA 1
ATOM 3408 C C . VAL C 1 73 ? 355.095 275.041 245.688 1.00 30.00 73 VAL C C 1
ATOM 3409 O O . VAL C 1 73 ? 355.271 276.250 245.757 1.00 30.00 73 VAL C O 1
ATOM 3413 N N . ALA C 1 74 ? 356.090 274.178 245.519 1.00 30.00 74 ALA C N 1
ATOM 3414 C CA . ALA C 1 74 ? 357.463 274.635 245.334 1.00 30.00 74 ALA C CA 1
ATOM 3415 C C . ALA C 1 74 ? 358.281 273.622 244.544 1.00 30.00 74 ALA C C 1
ATOM 3416 O O . ALA C 1 74 ? 358.029 272.422 244.617 1.00 30.00 74 ALA C O 1
ATOM 3418 N N . GLY C 1 75 ? 359.260 274.107 243.791 1.00 30.00 75 GLY C N 1
ATOM 3419 C CA . GLY C 1 75 ? 360.078 273.237 242.968 1.00 30.00 75 GLY C CA 1
ATOM 3420 C C . GLY C 1 75 ? 361.150 272.481 243.730 1.00 30.00 75 GLY C C 1
ATOM 3421 O O . GLY C 1 75 ? 361.546 271.389 243.335 1.00 30.00 75 GLY C O 1
ATOM 3422 N N . ASN C 1 76 ? 361.619 273.063 244.826 1.00 30.00 76 ASN C N 1
ATOM 3423 C CA . ASN C 1 76 ? 362.661 272.440 245.631 1.00 30.00 76 ASN C CA 1
ATOM 3424 C C . ASN C 1 76 ? 362.121 271.779 246.892 1.00 30.00 76 ASN C C 1
ATOM 3425 O O . ASN C 1 76 ? 361.572 272.441 247.768 1.00 30.00 76 ASN C O 1
ATOM 3430 N N . PRO C 1 77 ? 362.279 270.456 246.988 1.00 30.00 77 PRO C N 1
ATOM 3431 C CA . PRO C 1 77 ? 361.903 269.703 248.188 1.00 30.00 77 PRO C CA 1
ATOM 3432 C C . PRO C 1 77 ? 362.823 270.014 249.366 1.00 30.00 77 PRO C C 1
ATOM 3433 O O . PRO C 1 77 ? 363.447 269.108 249.916 1.00 30.00 77 PRO C O 1
ATOM 3437 N N . ALA C 1 78 ? 362.908 271.286 249.740 1.00 30.00 78 ALA C N 1
ATOM 3438 C CA . ALA C 1 78 ? 363.767 271.721 250.836 1.00 30.00 78 ALA C CA 1
ATOM 3439 C C . ALA C 1 78 ? 363.222 271.261 252.181 1.00 30.00 78 ALA C C 1
ATOM 3440 O O . ALA C 1 78 ? 362.028 270.985 252.304 1.00 30.00 78 ALA C O 1
ATOM 3442 N N . ASP C 1 79 ? 364.110 271.128 253.165 1.00 30.00 79 ASP C N 1
ATOM 3443 C CA . ASP C 1 79 ? 363.735 270.847 254.557 1.00 30.00 79 ASP C CA 1
ATOM 3444 C C . ASP C 1 79 ? 363.149 269.449 254.755 1.00 30.00 79 ASP C C 1
ATOM 3445 O O . ASP C 1 79 ? 363.572 268.726 255.659 1.00 30.00 79 ASP C O 1
ATOM 3450 N N . ALA C 1 80 ? 362.178 269.109 253.910 1.00 30.00 80 ALA C N 1
ATOM 3451 C CA . ALA C 1 80 ? 361.350 267.901 253.987 1.00 30.00 80 ALA C CA 1
ATOM 3452 C C . ALA C 1 80 ? 360.276 268.032 255.063 1.00 30.00 80 ALA C C 1
ATOM 3453 O O . ALA C 1 80 ? 359.341 267.240 255.106 1.00 30.00 80 ALA C O 1
ATOM 3455 N N . ALA C 1 81 ? 360.410 269.023 255.934 1.00 30.00 81 ALA C N 1
ATOM 3456 C CA . ALA C 1 81 ? 359.299 269.410 256.793 1.00 30.00 81 ALA C CA 1
ATOM 3457 C C . ALA C 1 81 ? 358.441 270.423 256.052 1.00 30.00 81 ALA C C 1
ATOM 3458 O O . ALA C 1 81 ? 357.365 270.793 256.502 1.00 30.00 81 ALA C O 1
ATOM 3460 N N . ALA C 1 82 ? 358.940 270.861 254.902 1.00 30.00 82 ALA C N 1
ATOM 3461 C CA . ALA C 1 82 ? 358.257 271.838 254.065 1.00 30.00 82 ALA C CA 1
ATOM 3462 C C . ALA C 1 82 ? 357.210 271.189 253.178 1.00 30.00 82 ALA C C 1
ATOM 3463 O O . ALA C 1 82 ? 356.471 271.879 252.487 1.00 30.00 82 ALA C O 1
ATOM 3465 N N . LYS C 1 83 ? 357.155 269.862 253.186 1.00 30.00 83 LYS C N 1
ATOM 3466 C CA . LYS C 1 83 ? 356.168 269.152 252.386 1.00 30.00 83 LYS C CA 1
ATOM 3467 C C . LYS C 1 83 ? 354.759 269.511 252.811 1.00 30.00 83 LYS C C 1
ATOM 3468 O O . LYS C 1 83 ? 353.858 269.586 251.982 1.00 30.00 83 LYS C O 1
ATOM 3474 N N . VAL C 1 84 ? 354.562 269.738 254.103 1.00 30.00 84 VAL C N 1
ATOM 3475 C CA . VAL C 1 84 ? 353.292 270.277 254.556 1.00 30.00 84 VAL C CA 1
ATOM 3476 C C . VAL C 1 84 ? 353.256 271.712 254.061 1.00 30.00 84 VAL C C 1
ATOM 3477 O O . VAL C 1 84 ? 354.261 272.416 254.097 1.00 30.00 84 VAL C O 1
ATOM 3481 N N . ARG C 1 85 ? 352.100 272.144 253.583 1.00 30.00 85 ARG C N 1
ATOM 3482 C CA . ARG C 1 85 ? 352.057 273.309 252.725 1.00 30.00 85 ARG C CA 1
ATOM 3483 C C . ARG C 1 85 ? 350.892 274.227 253.061 1.00 30.00 85 ARG C C 1
ATOM 3484 O O . ARG C 1 85 ? 350.944 275.429 252.811 1.00 30.00 85 ARG C O 1
ATOM 3492 N N . LYS C 1 86 ? 349.841 273.656 253.633 1.00 30.00 86 LYS C N 1
ATOM 3493 C CA . LYS C 1 86 ? 348.690 274.437 254.051 1.00 30.00 86 LYS C CA 1
ATOM 3494 C C . LYS C 1 86 ? 347.895 273.706 255.124 1.00 30.00 86 LYS C C 1
ATOM 3495 O O . LYS C 1 86 ? 347.676 272.489 255.029 1.00 30.00 86 LYS C O 1
ATOM 3501 N N . VAL C 1 87 ? 347.432 274.462 256.115 1.00 30.00 87 VAL C N 1
ATOM 3502 C CA . VAL C 1 87 ? 346.739 273.897 257.266 1.00 30.00 87 VAL C CA 1
ATOM 3503 C C . VAL C 1 87 ? 345.505 274.707 257.660 1.00 30.00 87 VAL C C 1
ATOM 3504 O O . VAL C 1 87 ? 345.566 275.926 257.806 1.00 30.00 87 VAL C O 1
ATOM 3508 N N . LEU C 1 88 ? 344.373 274.026 257.811 1.00 30.00 88 LEU C N 1
ATOM 3509 C CA . LEU C 1 88 ? 343.120 274.701 258.138 1.00 30.00 88 LEU C CA 1
ATOM 3510 C C . LEU C 1 88 ? 342.360 273.998 259.245 1.00 30.00 88 LEU C C 1
ATOM 3511 O O . LEU C 1 88 ? 342.148 272.804 259.176 1.00 30.00 88 LEU C O 1
ATOM 3516 N N . SER C 1 89 ? 341.934 274.733 260.262 1.00 30.00 89 SER C N 1
ATOM 3517 C CA . SER C 1 89 ? 341.062 274.147 261.270 1.00 30.00 89 SER C CA 1
ATOM 3518 C C . SER C 1 89 ? 339.661 273.943 260.721 1.00 30.00 89 SER C C 1
ATOM 3519 O O . SER C 1 89 ? 339.194 274.722 259.900 1.00 30.00 89 SER C O 1
ATOM 3522 N N . VAL C 1 90 ? 338.980 272.902 261.183 1.00 30.00 90 VAL C N 1
ATOM 3523 C CA . VAL C 1 90 ? 337.662 272.583 260.653 1.00 30.00 90 VAL C CA 1
ATOM 3524 C C . VAL C 1 90 ? 336.580 272.918 261.668 1.00 30.00 90 VAL C C 1
ATOM 3525 O O . VAL C 1 90 ? 336.013 272.040 262.305 1.00 30.00 90 VAL C O 1
ATOM 3529 N N . SER C 1 91 ? 336.324 274.205 261.847 1.00 30.00 91 SER C N 1
ATOM 3530 C CA . SER C 1 91 ? 335.244 274.626 262.715 1.00 30.00 91 SER C CA 1
ATOM 3531 C C . SER C 1 91 ? 334.497 275.808 262.140 1.00 30.00 91 SER C C 1
ATOM 3532 O O . SER C 1 91 ? 335.061 276.607 261.404 1.00 30.00 91 SER C O 1
ATOM 3535 N N . PRO C 1 92 ? 333.218 275.936 262.491 1.00 30.00 92 PRO C N 1
ATOM 3536 C CA . PRO C 1 92 ? 332.548 277.219 262.352 1.00 30.00 92 PRO C CA 1
ATOM 3537 C C . PRO C 1 92 ? 333.253 278.186 263.265 1.00 30.00 92 PRO C C 1
ATOM 3538 O O . PRO C 1 92 ? 333.786 277.738 264.277 1.00 30.00 92 PRO C O 1
ATOM 3542 N N . SER C 1 93 ? 333.290 279.459 262.903 1.00 30.00 93 SER C N 1
ATOM 3543 C CA . SER C 1 93 ? 334.043 280.459 263.648 1.00 30.00 93 SER C CA 1
ATOM 3544 C C . SER C 1 93 ? 335.537 280.216 263.594 1.00 30.00 93 SER C C 1
ATOM 3545 O O . SER C 1 93 ? 336.221 280.313 264.604 1.00 30.00 93 SER C O 1
ATOM 3548 N N . SER C 1 94 ? 336.037 279.883 262.410 1.00 30.00 94 SER C N 1
ATOM 3549 C CA . SER C 1 94 ? 337.474 279.868 262.165 1.00 30.00 94 SER C CA 1
ATOM 3550 C C . SER C 1 94 ? 337.789 280.355 260.753 1.00 30.00 94 SER C C 1
ATOM 3551 O O . SER C 1 94 ? 338.928 280.291 260.307 1.00 30.00 94 SER C O 1
ATOM 3554 N N . PHE C 1 95 ? 336.773 280.858 260.060 1.00 30.00 95 PHE C N 1
ATOM 3555 C CA . PHE C 1 95 ? 336.940 281.304 258.687 1.00 30.00 95 PHE C CA 1
ATOM 3556 C C . PHE C 1 95 ? 336.425 282.716 258.504 1.00 30.00 95 PHE C C 1
ATOM 3557 O O . PHE C 1 95 ? 335.310 282.910 258.035 1.00 30.00 95 PHE C O 1
ATOM 3565 N N . PRO C 1 96 ? 337.237 283.711 258.863 1.00 30.00 96 PRO C N 1
ATOM 3566 C CA . PRO C 1 96 ? 336.789 285.098 258.765 1.00 30.00 96 PRO C CA 1
ATOM 3567 C C . PRO C 1 96 ? 336.447 285.479 257.332 1.00 30.00 96 PRO C C 1
ATOM 3568 O O . PRO C 1 96 ? 337.080 285.003 256.397 1.00 30.00 96 PRO C O 1
ATOM 3572 N N . GLY C 1 97 ? 335.438 286.325 257.179 1.00 30.00 97 GLY C N 1
ATOM 3573 C CA . GLY C 1 97 ? 334.954 286.721 255.873 1.00 30.00 97 GLY C CA 1
ATOM 3574 C C . GLY C 1 97 ? 333.750 285.931 255.404 1.00 30.00 97 GLY C C 1
ATOM 3575 O O . GLY C 1 97 ? 333.143 286.272 254.397 1.00 30.00 97 GLY C O 1
ATOM 3576 N N . THR C 1 98 ? 333.397 284.874 256.126 1.00 30.00 98 THR C N 1
ATOM 3577 C CA . THR C 1 98 ? 332.223 284.089 255.767 1.00 30.00 98 THR C CA 1
ATOM 3578 C C . THR C 1 98 ? 331.012 284.442 256.616 1.00 30.00 98 THR C C 1
ATOM 3579 O O . THR C 1 98 ? 331.152 284.888 257.749 1.00 30.00 98 THR C O 1
ATOM 3583 N N . ARG C 1 99 ? 329.824 284.247 256.057 1.00 1.00 99 ARG C N 1
ATOM 3584 C CA . ARG C 1 99 ? 328.581 284.458 256.787 1.00 1.00 99 ARG C CA 1
ATOM 3585 C C . ARG C 1 99 ? 328.439 283.503 257.967 1.00 1.00 99 ARG C C 1
ATOM 3586 O O . ARG C 1 99 ? 327.931 283.872 259.029 1.00 1.00 99 ARG C O 1
ATOM 3594 N N . LEU C 1 100 ? 328.919 282.281 257.785 1.00 1.00 100 LEU C N 1
ATOM 3595 C CA . LEU C 1 100 ? 328.750 281.252 258.796 1.00 1.00 100 LEU C CA 1
ATOM 3596 C C . LEU C 1 100 ? 329.474 281.548 260.093 1.00 1.00 100 LEU C C 1
ATOM 3597 O O . LEU C 1 100 ? 328.979 281.228 261.168 1.00 1.00 100 LEU C O 1
ATOM 3602 N N . THR C 1 101 ? 330.647 282.152 260.005 1.00 1.00 101 THR C N 1
ATOM 3603 C CA . THR C 1 101 ? 331.392 282.455 261.212 1.00 1.00 101 THR C CA 1
ATOM 3604 C C . THR C 1 101 ? 330.706 283.535 262.025 1.00 1.00 101 THR C C 1
ATOM 3605 O O . THR C 1 101 ? 330.813 283.559 263.244 1.00 1.00 101 THR C O 1
ATOM 3609 N N . GLN C 1 102 ? 329.989 284.421 261.351 1.00 1.00 102 GLN C N 1
ATOM 3610 C CA . GLN C 1 102 ? 329.185 285.393 262.063 1.00 1.00 102 GLN C CA 1
ATOM 3611 C C . GLN C 1 102 ? 327.960 284.721 262.660 1.00 1.00 102 GLN C C 1
ATOM 3612 O O . GLN C 1 102 ? 327.560 285.037 263.774 1.00 1.00 102 GLN C O 1
ATOM 3618 N N . MET C 1 103 ? 327.374 283.777 261.930 1.00 1.00 103 MET C N 1
AT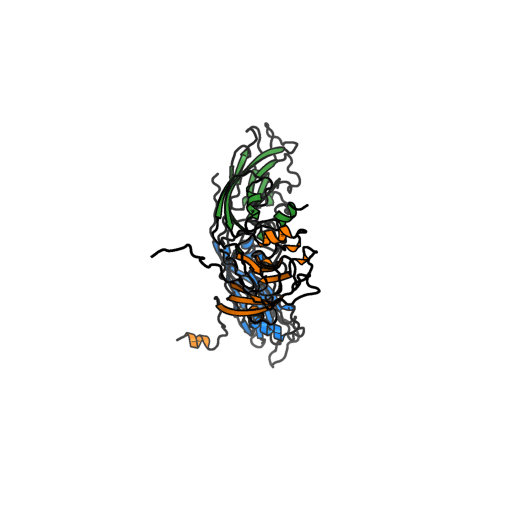OM 3619 C CA . MET C 1 103 ? 326.217 283.045 262.438 1.00 1.00 103 MET C CA 1
ATOM 3620 C C . MET C 1 103 ? 326.546 282.220 263.674 1.00 1.00 103 MET C C 1
ATOM 3621 O O . MET C 1 103 ? 325.705 282.018 264.543 1.00 1.00 103 MET C O 1
ATOM 3626 N N . SER C 1 104 ? 327.784 281.756 263.754 1.00 1.00 104 SER C N 1
ATOM 3627 C CA . SER C 1 104 ? 328.165 280.745 264.730 1.00 1.00 104 SER C CA 1
ATOM 3628 C C . SER C 1 104 ? 328.114 281.207 266.183 1.00 1.00 104 SER C C 1
ATOM 3629 O O . SER C 1 104 ? 327.995 280.388 267.080 1.00 1.00 104 SER C O 1
ATOM 3632 N N . ASP C 1 105 ? 328.201 282.507 266.419 1.00 1.00 105 ASP C N 1
ATOM 3633 C CA . ASP C 1 105 ? 328.231 283.015 267.785 1.00 1.00 105 ASP C CA 1
ATOM 3634 C C . ASP C 1 105 ? 326.856 283.062 268.422 1.00 1.00 105 ASP C C 1
ATOM 3635 O O . ASP C 1 105 ? 326.725 283.390 269.593 1.00 1.00 105 ASP C O 1
ATOM 3640 N N . LEU C 1 106 ? 325.829 282.746 267.648 1.00 1.00 106 LEU C N 1
ATOM 3641 C CA . LEU C 1 106 ? 324.474 282.837 268.150 1.00 1.00 106 LEU C CA 1
ATOM 3642 C C . LEU C 1 106 ? 324.029 281.548 268.826 1.00 1.00 106 LEU C C 1
ATOM 3643 O O . LEU C 1 106 ? 322.898 281.452 269.279 1.00 1.00 106 LEU C O 1
ATOM 3648 N N . TRP C 1 107 ? 324.906 280.552 268.881 1.00 30.00 107 TRP C N 1
ATOM 3649 C CA . TRP C 1 107 ? 324.575 279.291 269.542 1.00 30.00 107 TRP C CA 1
ATOM 3650 C C . TRP C 1 107 ? 325.725 278.748 270.373 1.00 30.00 107 TRP C C 1
ATOM 3651 O O . TRP C 1 107 ? 326.876 279.080 270.136 1.00 30.00 107 TRP C O 1
ATOM 3662 N N . GLU C 1 108 ? 325.404 277.916 271.356 1.00 30.00 108 GLU C N 1
ATOM 3663 C CA . GLU C 1 108 ? 326.421 277.202 272.116 1.00 30.00 108 GLU C CA 1
ATOM 3664 C C . GLU C 1 108 ? 327.088 276.029 271.411 1.00 30.00 108 GLU C C 1
ATOM 3665 O O . GLU C 1 108 ? 328.293 275.855 271.551 1.00 30.00 108 GLU C O 1
ATOM 3671 N N . ARG C 1 109 ? 326.345 275.222 270.659 1.00 30.00 109 ARG C N 1
ATOM 3672 C CA . ARG C 1 109 ? 326.974 274.015 270.113 1.00 30.00 109 ARG C CA 1
ATOM 3673 C C . ARG C 1 109 ? 326.652 273.694 268.658 1.00 30.00 109 ARG C C 1
ATOM 3674 O O . ARG C 1 109 ? 325.646 274.147 268.124 1.00 30.00 109 ARG C O 1
ATOM 3682 N N . TYR C 1 110 ? 327.518 272.904 268.024 1.00 30.00 110 TYR C N 1
ATOM 3683 C CA . TYR C 1 110 ? 327.371 272.576 266.613 1.00 30.00 110 TYR C CA 1
ATOM 3684 C C . TYR C 1 110 ? 327.804 271.155 266.308 1.00 30.00 110 TYR C C 1
ATOM 3685 O O . TYR C 1 110 ? 328.554 270.557 267.070 1.00 30.00 110 TYR C O 1
ATOM 3694 N N . VAL C 1 111 ? 327.326 270.632 265.183 1.00 30.00 111 VAL C N 1
ATOM 3695 C CA . VAL C 1 111 ? 327.844 269.403 264.572 1.00 30.00 111 VAL C CA 1
ATOM 3696 C C . VAL C 1 111 ? 327.762 269.472 263.049 1.00 30.00 111 VAL C C 1
ATOM 3697 O O . VAL C 1 111 ? 326.685 269.688 262.513 1.00 30.00 111 VAL C O 1
ATOM 3701 N N . PHE C 1 112 ? 328.872 269.304 262.344 1.00 30.00 112 PHE C N 1
ATOM 3702 C CA . PHE C 1 112 ? 328.785 269.112 260.898 1.00 30.00 112 PHE C CA 1
ATOM 3703 C C . PHE C 1 112 ? 328.164 267.773 260.544 1.00 30.00 112 PHE C C 1
ATOM 3704 O O . PHE C 1 112 ? 328.500 266.761 261.138 1.00 30.00 112 PHE C O 1
ATOM 3712 N N . ARG C 1 113 ? 327.270 267.758 259.563 1.00 30.00 113 ARG C N 1
ATOM 3713 C CA . ARG C 1 113 ? 326.766 266.494 259.042 1.00 30.00 113 ARG C CA 1
ATOM 3714 C C . ARG C 1 113 ? 327.409 266.198 257.698 1.00 30.00 113 ARG C C 1
ATOM 3715 O O . ARG C 1 113 ? 327.222 265.128 257.130 1.00 30.00 113 ARG C O 1
ATOM 3723 N N . GLN C 1 114 ? 328.159 267.169 257.198 1.00 30.00 114 GLN C N 1
ATOM 3724 C CA . GLN C 1 114 ? 328.772 267.110 255.880 1.00 30.00 114 GLN C CA 1
ATOM 3725 C C . GLN C 1 114 ? 329.825 268.193 255.782 1.00 30.00 114 GLN C C 1
ATOM 3726 O O . GLN C 1 114 ? 329.702 269.217 256.435 1.00 30.00 114 GLN C O 1
ATOM 3732 N N . PHE C 1 115 ? 330.852 267.975 254.972 1.00 30.00 115 PHE C N 1
ATOM 3733 C CA . PHE C 1 115 ? 331.902 268.965 254.826 1.00 30.00 115 PHE C CA 1
ATOM 3734 C C . PHE C 1 115 ? 332.776 268.589 253.633 1.00 30.00 115 PHE C C 1
ATOM 3735 O O . PHE C 1 115 ? 333.913 268.170 253.810 1.00 30.00 115 PHE C O 1
ATOM 3743 N N . ARG C 1 116 ? 332.243 268.713 252.420 1.00 30.00 116 ARG C N 1
ATOM 3744 C CA . ARG C 1 116 ? 332.983 268.298 251.229 1.00 30.00 116 ARG C CA 1
ATOM 3745 C C . ARG C 1 116 ? 333.927 269.356 250.691 1.00 30.00 116 ARG C C 1
ATOM 3746 O O . ARG C 1 116 ? 333.491 270.349 250.127 1.00 30.00 116 ARG C O 1
ATOM 3754 N N . VAL C 1 117 ? 335.227 269.144 250.863 1.00 30.00 117 VAL C N 1
ATOM 3755 C CA . VAL C 1 117 ? 336.200 270.009 250.214 1.00 30.00 117 VAL C CA 1
ATOM 3756 C C . VAL C 1 117 ? 336.221 269.687 248.720 1.00 30.00 117 VAL C C 1
ATOM 3757 O O . VAL C 1 117 ? 336.038 268.542 248.339 1.00 30.00 117 VAL C O 1
ATOM 3761 N N . ARG C 1 118 ? 336.431 270.690 247.875 1.00 30.00 118 ARG C N 1
ATOM 3762 C CA . ARG C 1 118 ? 336.457 270.468 246.432 1.00 30.00 118 ARG C CA 1
ATOM 3763 C C . ARG C 1 118 ? 337.556 271.265 245.735 1.00 30.00 118 ARG C C 1
ATOM 3764 O O . ARG C 1 118 ? 337.397 272.450 245.487 1.00 30.00 118 ARG C O 1
ATOM 3772 N N . TYR C 1 119 ? 338.677 270.617 245.445 1.00 30.00 119 TYR C N 1
ATOM 3773 C CA . TYR C 1 119 ? 339.797 271.291 244.790 1.00 30.00 119 TYR C CA 1
ATOM 3774 C C . TYR C 1 119 ? 339.533 271.679 243.345 1.00 30.00 119 TYR C C 1
ATOM 3775 O O . TYR C 1 119 ? 339.020 270.872 242.561 1.00 30.00 119 TYR C O 1
ATOM 3784 N N . VAL C 1 120 ? 339.954 272.898 243.006 1.00 30.00 120 VAL C N 1
ATOM 3785 C CA . VAL C 1 120 ? 339.758 273.508 241.691 1.00 30.00 120 VAL C CA 1
ATOM 3786 C C . VAL C 1 120 ? 341.076 273.939 241.043 1.00 30.00 120 VAL C C 1
ATOM 3787 O O . VAL C 1 120 ? 341.727 274.858 241.523 1.00 30.00 120 VAL C O 1
ATOM 3791 N N . PRO C 1 121 ? 341.465 273.286 239.943 1.00 30.00 121 PRO C N 1
ATOM 3792 C CA . PRO C 1 121 ? 342.738 273.504 239.247 1.00 30.00 121 PRO C CA 1
ATOM 3793 C C . PRO C 1 121 ? 342.910 274.902 238.673 1.00 30.00 121 PRO C C 1
ATOM 3794 O O . PRO C 1 121 ? 341.937 275.502 238.236 1.00 30.00 121 PRO C O 1
ATOM 3798 N N . SER C 1 122 ? 344.136 275.414 238.677 1.00 30.00 122 SER C N 1
ATOM 3799 C CA . SER C 1 122 ? 344.421 276.708 238.065 1.00 30.00 122 SER C CA 1
ATOM 3800 C C . SER C 1 122 ? 345.390 276.604 236.894 1.00 30.00 122 SER C C 1
ATOM 3801 O O . SER C 1 122 ? 345.762 277.612 236.306 1.00 30.00 122 SER C O 1
ATOM 3804 N N . VAL C 1 123 ? 345.788 275.384 236.553 1.00 30.00 123 VAL C N 1
ATOM 3805 C CA . VAL C 1 123 ? 346.972 275.174 235.730 1.00 30.00 123 VAL C CA 1
ATOM 3806 C C . VAL C 1 123 ? 346.695 274.283 234.521 1.00 30.00 123 VAL C C 1
ATOM 3807 O O . VAL C 1 123 ? 345.934 273.326 234.618 1.00 30.00 123 VAL C O 1
ATOM 3811 N N . PRO C 1 124 ? 347.326 274.594 233.377 1.00 30.00 124 PRO C N 1
ATOM 3812 C CA . PRO C 1 124 ? 347.281 273.804 232.145 1.00 30.00 124 PRO C CA 1
ATOM 3813 C C . PRO C 1 124 ? 348.014 272.475 232.269 1.00 30.00 124 PRO C C 1
ATOM 3814 O O . PRO C 1 124 ? 348.842 272.311 233.157 1.00 30.00 124 PRO C O 1
ATOM 3818 N N . ASN C 1 125 ? 347.714 271.537 231.379 1.00 30.00 125 ASN C N 1
ATOM 3819 C CA . ASN C 1 125 ? 348.263 270.192 231.475 1.00 30.00 125 ASN C CA 1
ATOM 3820 C C . ASN C 1 125 ? 349.726 270.105 231.061 1.00 30.00 125 ASN C C 1
ATOM 3821 O O . ASN C 1 125 ? 350.262 269.011 230.909 1.00 30.00 125 ASN C O 1
ATOM 3826 N N . THR C 1 126 ? 350.369 271.250 230.864 1.00 30.00 126 THR C N 1
ATOM 3827 C CA . THR C 1 126 ? 351.786 271.271 230.525 1.00 30.00 126 THR C CA 1
ATOM 3828 C C . THR C 1 126 ? 352.667 271.335 231.769 1.00 30.00 126 THR C C 1
ATOM 3829 O O . THR C 1 126 ? 353.855 271.621 231.677 1.00 30.00 126 THR C O 1
ATOM 3833 N N . LEU C 1 127 ? 352.071 271.075 232.928 1.00 30.00 127 LEU C N 1
ATOM 3834 C CA . LEU C 1 127 ? 352.786 271.061 234.205 1.00 30.00 127 LEU C CA 1
ATOM 3835 C C . LEU C 1 127 ? 352.272 269.949 235.114 1.00 30.00 127 LEU C C 1
ATOM 3836 O O . LEU C 1 127 ? 351.169 269.448 234.917 1.00 30.00 127 LEU C O 1
ATOM 3841 N N . ALA C 1 128 ? 353.066 269.573 236.112 1.00 30.00 128 ALA C N 1
ATOM 3842 C CA . ALA C 1 128 ? 352.677 268.515 237.041 1.00 30.00 128 ALA C CA 1
ATOM 3843 C C . ALA C 1 128 ? 353.362 268.628 238.394 1.00 30.00 128 ALA C C 1
ATOM 3844 O O . ALA C 1 128 ? 354.498 269.078 238.485 1.00 30.00 128 ALA C O 1
ATOM 3846 N N . CYS C 1 129 ? 352.667 268.192 239.445 1.00 30.00 129 CYS C N 1
ATOM 3847 C CA . CYS C 1 129 ? 353.260 268.117 240.776 1.00 30.00 129 CYS C CA 1
ATOM 3848 C C . CYS C 1 129 ? 352.870 266.876 241.554 1.00 30.00 129 CYS C C 1
ATOM 3849 O O . CYS C 1 129 ? 353.664 266.396 242.343 1.00 30.00 129 CYS C O 1
ATOM 3852 N N . GLN C 1 130 ? 351.657 266.370 241.359 1.00 30.00 130 GLN C N 1
ATOM 3853 C CA . GLN C 1 130 ? 351.105 265.324 242.231 1.00 30.00 130 GLN C CA 1
ATOM 3854 C C . GLN C 1 130 ? 351.006 265.764 243.682 1.00 30.00 130 GLN C C 1
ATOM 3855 O O . GLN C 1 130 ? 352.004 266.055 244.330 1.00 30.00 130 GLN C O 1
ATOM 3861 N N . VAL C 1 131 ? 349.788 265.772 244.203 1.00 30.00 131 VAL C N 1
ATOM 3862 C CA . VAL C 1 131 ? 349.514 266.329 245.515 1.00 30.00 131 VAL C CA 1
ATOM 3863 C C . VAL C 1 131 ? 348.503 265.467 246.251 1.00 30.00 131 VAL C C 1
ATOM 3864 O O . VAL C 1 131 ? 347.679 264.820 245.614 1.00 30.00 131 VAL C O 1
ATOM 3868 N N . MET C 1 132 ? 348.556 265.430 247.579 1.00 30.00 132 MET C N 1
ATOM 3869 C CA . MET C 1 132 ? 347.452 264.822 248.313 1.00 30.00 132 MET C CA 1
ATOM 3870 C C . MET C 1 132 ? 346.839 265.756 249.342 1.00 30.00 132 MET C C 1
ATOM 3871 O O . MET C 1 132 ? 347.454 266.730 249.764 1.00 30.00 132 MET C O 1
ATOM 3876 N N . VAL C 1 133 ? 345.606 265.447 249.728 1.00 30.00 133 VAL C N 1
ATOM 3877 C CA . VAL C 1 133 ? 344.898 266.203 250.757 1.00 30.00 133 VAL C CA 1
ATOM 3878 C C . VAL C 1 133 ? 344.191 265.253 251.706 1.00 30.00 133 VAL C C 1
ATOM 3879 O O . VAL C 1 133 ? 343.702 264.194 251.279 1.00 30.00 133 VAL C O 1
ATOM 3883 N N 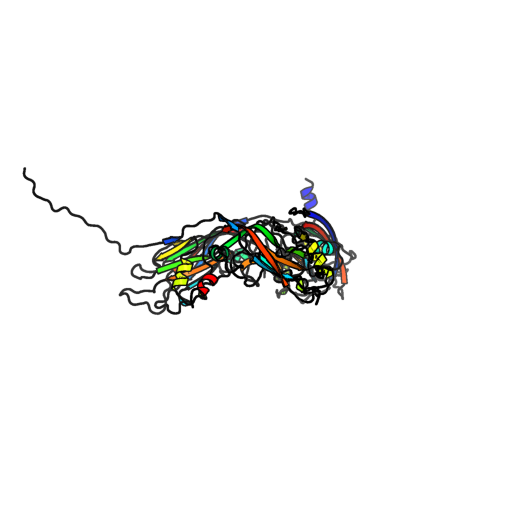. TYR C 1 134 ? 344.144 265.606 252.989 1.00 30.00 134 TYR C N 1
ATOM 3884 C CA . TYR C 1 134 ? 343.337 264.813 253.913 1.00 30.00 134 TYR C CA 1
ATOM 3885 C C . TYR C 1 134 ? 342.813 265.615 255.091 1.00 30.00 134 TYR C C 1
ATOM 3886 O O . TYR C 1 134 ? 343.236 266.738 255.331 1.00 30.00 134 TYR C O 1
ATOM 3895 N N . GLN C 1 135 ? 341.889 265.016 255.828 1.00 30.00 135 GLN C N 1
ATOM 3896 C CA . GLN C 1 135 ? 341.263 265.684 256.956 1.00 30.00 135 GLN C CA 1
ATOM 3897 C C . GLN C 1 135 ? 341.435 264.902 258.244 1.00 30.00 135 GLN C C 1
ATOM 3898 O O . GLN C 1 135 ? 340.622 264.039 258.548 1.00 30.00 135 GLN C O 1
ATOM 3904 N N . ASP C 1 136 ? 342.491 265.187 258.991 1.00 30.00 136 ASP C N 1
ATOM 3905 C CA . ASP C 1 136 ? 342.706 264.514 260.264 1.00 30.00 136 ASP C CA 1
ATOM 3906 C C . ASP C 1 136 ? 341.613 264.938 261.236 1.00 30.00 136 ASP C C 1
ATOM 3907 O O . ASP C 1 136 ? 341.186 266.079 261.214 1.00 30.00 136 ASP C O 1
ATOM 3912 N N . THR C 1 137 ? 341.147 264.021 262.072 1.00 30.00 137 THR C N 1
ATOM 3913 C CA . THR C 1 137 ? 340.091 264.350 263.022 1.00 30.00 137 THR C CA 1
ATOM 3914 C C . THR C 1 137 ? 340.617 264.537 264.434 1.00 30.00 137 THR C C 1
ATOM 3915 O O . THR C 1 137 ? 339.844 264.653 265.376 1.00 30.00 137 THR C O 1
ATOM 3919 N N . ASP C 1 138 ? 341.931 264.568 264.584 1.00 30.00 138 ASP C N 1
ATOM 3920 C CA . ASP C 1 138 ? 342.525 264.786 265.889 1.00 30.00 138 ASP C CA 1
ATOM 3921 C C . ASP C 1 138 ? 343.308 266.082 265.842 1.00 30.00 138 ASP C C 1
ATOM 3922 O O . ASP C 1 138 ? 344.438 266.110 265.366 1.00 30.00 138 ASP C O 1
ATOM 3927 N N . PRO C 1 139 ? 342.705 267.165 266.346 1.00 30.00 139 PRO C N 1
ATOM 3928 C CA . PRO C 1 139 ? 343.277 268.510 266.289 1.00 30.00 139 PRO C CA 1
ATOM 3929 C C . PRO C 1 139 ? 344.631 268.615 266.972 1.00 30.00 139 PRO C C 1
ATOM 3930 O O . PRO C 1 139 ? 345.447 269.428 266.559 1.00 30.00 139 PRO C O 1
ATOM 3934 N N . GLN C 1 140 ? 344.865 267.820 268.007 1.00 30.00 140 GLN C N 1
ATOM 3935 C CA . GLN C 1 140 ? 346.178 267.777 268.640 1.00 30.00 140 GLN C CA 1
ATOM 3936 C C . GLN C 1 140 ? 347.304 267.234 267.760 1.00 30.00 140 GLN C C 1
ATOM 3937 O O . GLN C 1 140 ? 348.452 267.626 267.940 1.00 30.00 140 GLN C O 1
ATOM 3943 N N . ASP C 1 141 ? 347.000 266.337 266.826 1.00 30.00 141 ASP C N 1
ATOM 3944 C CA . ASP C 1 141 ? 348.047 265.767 265.975 1.00 30.00 141 ASP C CA 1
ATOM 3945 C C . ASP C 1 141 ? 348.692 266.822 265.077 1.00 30.00 141 ASP C C 1
ATOM 3946 O O . ASP C 1 141 ? 347.994 267.615 264.450 1.00 30.00 141 ASP C O 1
ATOM 3951 N N . ASP C 1 142 ? 350.024 266.802 264.997 1.00 30.00 142 ASP C N 1
ATOM 3952 C CA . ASP C 1 142 ? 350.787 267.764 264.191 1.00 30.00 142 ASP C CA 1
ATOM 3953 C C . ASP C 1 142 ? 351.900 267.104 263.388 1.00 30.00 142 ASP C C 1
ATOM 3954 O O . ASP C 1 142 ? 352.919 266.710 263.947 1.00 30.00 142 ASP C O 1
ATOM 3959 N N . PRO C 1 143 ? 351.716 266.994 262.066 1.00 30.00 143 PRO C N 1
ATOM 3960 C CA . PRO C 1 143 ? 352.650 266.333 261.150 1.00 30.00 143 PRO C CA 1
ATOM 3961 C C . PRO C 1 143 ? 354.047 266.938 261.148 1.00 30.00 143 PRO C C 1
ATOM 3962 O O . PRO C 1 143 ? 355.022 266.223 260.934 1.00 30.00 143 PRO C O 1
ATOM 3966 N N . THR C 1 144 ? 354.134 268.240 261.392 1.00 30.00 144 THR C N 1
ATOM 3967 C CA . THR C 1 144 ? 355.371 268.989 261.204 1.00 30.00 144 THR C CA 1
ATOM 3968 C C . THR C 1 144 ? 356.546 268.498 262.033 1.00 30.00 144 THR C C 1
ATOM 3969 O O . THR C 1 144 ? 357.697 268.678 261.645 1.00 30.00 144 THR C O 1
ATOM 3973 N N . ALA C 1 145 ? 356.258 267.883 263.171 1.00 30.00 145 ALA C N 1
ATOM 3974 C CA . ALA C 1 145 ? 357.299 267.467 264.103 1.00 30.00 145 ALA C CA 1
ATOM 3975 C C . ALA C 1 145 ? 358.246 266.429 263.500 1.00 30.00 145 ALA C C 1
ATOM 3976 O O . ALA C 1 145 ? 359.404 266.328 263.899 1.00 30.00 145 ALA C O 1
ATOM 3978 N N . ILE C 1 146 ? 357.741 265.661 262.544 1.00 30.00 146 ILE C N 1
ATOM 3979 C CA . ILE C 1 146 ? 358.494 264.581 261.920 1.00 30.00 146 ILE C CA 1
ATOM 3980 C C . ILE C 1 146 ? 359.677 265.105 261.115 1.00 30.00 146 ILE C C 1
ATOM 3981 O O . ILE C 1 146 ? 359.584 266.152 260.480 1.00 30.00 146 ILE C O 1
ATOM 3986 N N . LYS C 1 147 ? 360.791 264.378 261.143 1.00 30.00 147 LYS C N 1
ATOM 3987 C CA . LYS C 1 147 ? 361.962 264.740 260.352 1.00 30.00 147 LYS C CA 1
ATOM 3988 C C . LYS C 1 147 ? 361.946 264.145 258.945 1.00 30.00 147 LYS C C 1
ATOM 3989 O O . LYS C 1 147 ? 362.368 264.791 257.988 1.00 30.00 147 LYS C O 1
ATOM 3995 N N . ASP C 1 148 ? 361.475 262.909 258.822 1.00 30.00 148 ASP C N 1
ATOM 3996 C CA . ASP C 1 148 ? 361.490 262.211 257.539 1.00 30.00 148 ASP C CA 1
ATOM 3997 C C . ASP C 1 148 ? 360.392 262.689 256.591 1.00 30.00 148 ASP C C 1
ATOM 3998 O O . ASP C 1 148 ? 359.335 263.133 257.031 1.00 30.00 148 ASP C O 1
ATOM 4003 N N . ALA C 1 149 ? 360.646 262.599 255.290 1.00 30.00 149 ALA C N 1
ATOM 4004 C CA . ALA C 1 149 ? 359.623 262.911 254.296 1.00 30.00 149 ALA C CA 1
ATOM 4005 C C . ALA C 1 149 ? 358.701 261.720 254.071 1.00 30.00 149 ALA C C 1
ATOM 4006 O O . ALA C 1 149 ? 357.470 261.854 253.963 1.00 30.00 149 ALA C O 1
ATOM 4008 N N . ASP C 1 150 ? 359.312 260.544 254.017 1.00 30.00 150 ASP C N 1
ATOM 4009 C CA . ASP C 1 150 ? 358.583 259.329 253.722 1.00 30.00 150 ASP C CA 1
ATOM 4010 C C . ASP C 1 150 ? 357.560 259.066 254.808 1.00 30.00 150 ASP C C 1
ATOM 4011 O O . ASP C 1 150 ? 356.455 258.603 254.536 1.00 30.00 150 ASP C O 1
ATOM 4016 N N . ALA C 1 151 ? 357.923 259.409 256.039 1.00 30.00 151 ALA C N 1
ATOM 4017 C CA . ALA C 1 151 ? 357.042 259.195 257.171 1.00 30.00 151 ALA C CA 1
ATOM 4018 C C . ALA C 1 151 ? 355.802 260.058 257.031 1.00 30.00 151 ALA C C 1
ATOM 4019 O O . ALA C 1 151 ? 354.691 259.642 257.377 1.00 30.00 151 ALA C O 1
ATOM 4021 N N . LEU C 1 152 ? 355.999 261.249 256.476 1.00 1.00 152 LEU C N 1
ATOM 4022 C CA . LEU C 1 152 ? 354.905 262.163 256.230 1.00 1.00 152 LEU C CA 1
ATOM 4023 C C . LEU C 1 152 ? 353.979 261.578 255.205 1.00 1.00 152 LEU C C 1
ATOM 4024 O O . LEU C 1 152 ? 352.767 261.535 255.402 1.00 1.00 152 LEU C O 1
ATOM 4029 N N . LEU C 1 153 ? 354.555 261.111 254.106 1.00 1.00 153 LEU C N 1
ATOM 4030 C CA . LEU C 1 153 ? 353.719 260.612 253.028 1.00 1.00 153 LEU C CA 1
ATOM 4031 C C . LEU C 1 153 ? 352.942 259.369 253.455 1.00 1.00 153 LEU C C 1
ATOM 4032 O O . LEU C 1 153 ? 351.796 259.167 253.045 1.00 1.00 153 LEU C O 1
ATOM 4037 N N . ARG C 1 154 ? 353.550 258.564 254.317 1.00 1.00 154 ARG C N 1
ATOM 4038 C CA . ARG C 1 154 ? 352.903 257.356 254.801 1.00 1.00 154 ARG C CA 1
ATOM 4039 C C . ARG C 1 154 ? 351.774 257.658 255.763 1.00 1.00 154 ARG C C 1
ATOM 4040 O O . ARG C 1 154 ? 350.685 257.100 255.637 1.00 1.00 154 ARG C O 1
ATOM 4048 N N . GLN C 1 155 ? 352.024 258.530 256.734 1.00 1.00 155 GLN C N 1
ATOM 4049 C CA . GLN C 1 155 ? 350.972 258.845 257.684 1.00 1.00 155 GLN C CA 1
ATOM 4050 C C . GLN C 1 155 ? 349.828 259.537 256.986 1.00 1.00 155 GLN C C 1
ATOM 4051 O O . GLN C 1 155 ? 348.666 259.339 257.331 1.00 1.00 155 GLN C O 1
ATOM 4057 N N . ALA C 1 156 ? 350.166 260.349 255.993 1.00 1.00 156 ALA C N 1
ATOM 4058 C CA . ALA C 1 156 ? 349.155 261.076 255.259 1.00 1.00 156 ALA C CA 1
ATOM 4059 C C . ALA C 1 156 ? 348.303 260.122 254.451 1.00 1.00 156 ALA C C 1
ATOM 4060 O O . ALA C 1 156 ? 347.089 260.262 254.398 1.00 1.00 156 ALA C O 1
ATOM 4062 N N . THR C 1 157 ? 348.941 259.151 253.813 1.00 1.00 157 THR C N 1
ATOM 4063 C CA . THR C 1 157 ? 348.190 258.173 253.037 1.00 1.00 157 THR C CA 1
ATOM 4064 C C . THR C 1 157 ? 347.321 257.281 253.906 1.00 1.00 157 THR C C 1
ATOM 4065 O O . THR C 1 157 ? 346.231 256.878 253.509 1.00 1.00 157 THR C O 1
ATOM 4069 N N . ALA C 1 158 ? 347.798 257.002 255.112 1.00 30.00 158 ALA C N 1
ATOM 4070 C CA . ALA C 1 158 ? 347.185 255.979 255.944 1.00 30.00 158 ALA C CA 1
ATOM 4071 C C . ALA C 1 158 ? 345.761 256.294 256.369 1.00 30.00 158 ALA C C 1
ATOM 4072 O O . ALA C 1 158 ? 344.948 255.388 256.518 1.00 30.00 158 ALA C O 1
ATOM 4074 N N . GLN C 1 159 ? 345.454 257.567 256.569 1.00 30.00 159 GLN C N 1
ATOM 4075 C CA . GLN C 1 159 ? 344.143 257.929 257.078 1.00 30.00 159 GLN C CA 1
ATOM 4076 C C . GLN C 1 159 ? 343.044 257.682 256.074 1.00 30.00 159 GLN C C 1
ATOM 4077 O O . GLN C 1 159 ? 343.215 257.930 254.890 1.00 30.00 159 GLN C O 1
ATOM 4083 N N . THR C 1 160 ? 341.908 257.201 256.555 1.00 30.00 160 THR C N 1
ATOM 4084 C CA . THR C 1 160 ? 340.778 256.943 255.687 1.00 30.00 160 THR C CA 1
ATOM 4085 C C . THR C 1 160 ? 340.289 258.233 255.052 1.00 30.00 160 THR C C 1
ATOM 4086 O O . THR C 1 160 ? 340.241 259.278 255.694 1.00 30.00 160 THR C O 1
ATOM 4090 N N . GLY C 1 161 ? 339.947 258.159 253.773 1.00 30.00 161 GLY C N 1
ATOM 4091 C CA . GLY C 1 161 ? 339.402 259.289 253.050 1.00 30.00 161 GLY C CA 1
ATOM 4092 C C . GLY C 1 161 ? 340.424 260.220 252.425 1.00 30.00 161 GLY C C 1
ATOM 4093 O O . GLY C 1 161 ? 340.058 261.134 251.698 1.00 30.00 161 GLY C O 1
ATOM 4094 N N . SER C 1 162 ? 341.703 259.984 252.684 1.00 30.00 162 SER C N 1
ATOM 4095 C CA . SER C 1 162 ? 342.761 260.801 252.103 1.00 30.00 162 SER C CA 1
ATOM 4096 C C . SER C 1 162 ? 342.809 260.586 250.608 1.00 30.00 162 SER C C 1
ATOM 4097 O O . SER C 1 162 ? 342.538 259.482 250.151 1.00 30.00 162 SER C O 1
ATOM 4100 N N . GLN C 1 163 ? 343.150 261.613 249.833 1.00 30.00 163 GLN C N 1
ATOM 4101 C CA . GLN C 1 163 ? 343.224 261.399 248.384 1.00 30.00 163 GLN C CA 1
ATOM 4102 C C . GLN C 1 163 ? 344.402 262.056 247.686 1.00 30.00 163 GLN C C 1
ATOM 4103 O O . GLN C 1 163 ? 344.896 263.091 248.114 1.00 30.00 163 GLN C O 1
ATOM 4109 N N . GLN C 1 164 ? 344.829 261.435 246.590 1.00 30.00 164 GLN C N 1
ATOM 4110 C CA . GLN C 1 164 ? 346.072 261.774 245.909 1.00 30.00 164 GLN C CA 1
ATOM 4111 C C . GLN C 1 164 ? 345.811 261.932 244.420 1.00 30.00 164 GLN C C 1
ATOM 4112 O O . GLN C 1 164 ? 345.183 261.065 243.824 1.00 30.00 164 GLN C O 1
ATOM 4118 N N . TRP C 1 165 ? 346.288 263.010 243.808 1.00 30.00 165 TRP C N 1
ATOM 4119 C CA . TRP C 1 165 ? 346.057 263.201 242.380 1.00 30.00 165 TRP C CA 1
ATOM 4120 C C . TRP C 1 165 ? 347.005 264.239 241.800 1.00 30.00 165 TRP C C 1
ATOM 4121 O O . TRP C 1 165 ? 347.552 265.052 242.531 1.00 30.00 165 TRP C O 1
ATOM 4132 N N . ASN C 1 166 ? 347.219 264.201 240.490 1.00 30.00 166 ASN C N 1
ATOM 4133 C CA . ASN C 1 166 ? 347.976 265.250 239.825 1.00 30.00 166 ASN C CA 1
ATOM 4134 C C . ASN C 1 166 ? 347.152 266.525 239.825 1.00 30.00 166 ASN C C 1
ATOM 4135 O O . ASN C 1 166 ? 345.948 266.473 239.612 1.00 30.00 166 ASN C O 1
ATOM 4140 N N . PHE C 1 167 ? 347.791 267.674 239.997 1.00 30.00 167 PHE C N 1
ATOM 4141 C CA . PHE C 1 167 ? 347.051 268.879 240.352 1.00 30.00 167 PHE C CA 1
ATOM 4142 C C . PHE C 1 167 ? 346.494 269.571 239.117 1.00 30.00 167 PHE C C 1
ATOM 4143 O O . PHE C 1 167 ? 346.124 270.739 239.154 1.00 30.00 167 PHE C O 1
ATOM 4151 N N . ASN C 1 168 ? 346.443 268.839 238.015 1.00 30.00 168 ASN C N 1
ATOM 4152 C CA . ASN C 1 168 ? 345.798 269.327 236.810 1.00 30.00 168 ASN C CA 1
ATOM 4153 C C . ASN C 1 168 ? 344.279 269.211 236.829 1.00 30.00 168 ASN C C 1
ATOM 4154 O O . ASN C 1 168 ? 343.613 269.794 235.986 1.00 30.00 168 ASN C O 1
ATOM 4159 N N . SER C 1 169 ? 343.724 268.457 237.773 1.00 30.00 169 SER C N 1
ATOM 4160 C CA . SER C 1 169 ? 342.295 268.170 237.730 1.00 30.00 169 SER C CA 1
ATOM 4161 C C . SER C 1 169 ? 341.563 268.429 239.045 1.00 30.00 169 SER C C 1
ATOM 4162 O O . SER C 1 169 ? 342.163 268.438 240.112 1.00 30.00 169 SER C O 1
ATOM 4165 N N . ALA C 1 170 ? 340.256 268.644 238.943 1.00 30.00 170 ALA C N 1
ATOM 4166 C CA . ALA C 1 170 ? 339.410 268.920 240.098 1.00 30.00 170 ALA C CA 1
ATOM 4167 C C . ALA C 1 170 ? 339.186 267.675 240.937 1.00 30.00 170 ALA C C 1
ATOM 4168 O O . ALA C 1 170 ? 339.230 266.569 240.411 1.00 30.00 170 ALA C O 1
ATOM 4170 N N . LYS C 1 171 ? 338.934 267.854 242.234 1.00 30.00 171 LYS C N 1
ATOM 4171 C CA . LYS C 1 171 ? 338.647 266.710 243.118 1.00 30.00 171 LYS C CA 1
ATOM 4172 C C . LYS C 1 171 ? 337.660 267.021 244.234 1.00 30.00 171 LYS C C 1
ATOM 4173 O O . LYS C 1 171 ? 337.365 268.180 244.502 1.00 30.00 171 LYS C O 1
ATOM 4179 N N . VAL C 1 172 ? 337.166 265.966 244.886 1.00 30.00 172 VAL C N 1
ATOM 4180 C CA . VAL C 1 172 ? 336.213 266.073 245.993 1.00 30.00 172 VAL C CA 1
ATOM 4181 C C . VAL C 1 172 ? 336.642 265.198 247.175 1.00 30.00 172 VAL C C 1
ATOM 4182 O O . VAL C 1 172 ? 337.101 264.082 246.971 1.00 30.00 172 VAL C O 1
ATOM 4186 N N . ILE C 1 173 ? 336.478 265.693 248.402 1.00 30.00 173 ILE C N 1
ATOM 4187 C CA . ILE C 1 173 ? 337.033 265.048 249.596 1.00 30.00 173 ILE C CA 1
ATOM 4188 C C . ILE C 1 173 ? 336.087 265.145 250.806 1.00 30.00 173 ILE C C 1
ATOM 4189 O O . ILE C 1 173 ? 335.500 266.203 251.048 1.00 30.00 173 ILE C O 1
ATOM 4194 N N . HIS C 1 174 ? 335.976 264.056 251.572 1.00 30.00 174 HIS C N 1
ATOM 4195 C CA . HIS C 1 174 ? 334.991 263.912 252.652 1.00 30.00 174 HIS C CA 1
ATOM 4196 C C . HIS C 1 174 ? 335.581 263.807 254.066 1.00 30.00 174 HIS C C 1
ATOM 4197 O O . HIS C 1 174 ? 336.717 263.380 254.232 1.00 30.00 174 HIS C O 1
ATOM 4204 N N . LEU C 1 175 ? 334.810 264.209 255.078 1.00 30.00 175 LEU C N 1
ATOM 4205 C CA . LEU C 1 175 ? 335.093 263.859 256.479 1.00 30.00 175 LEU C CA 1
ATOM 4206 C C . LEU C 1 175 ? 334.679 262.464 256.903 1.00 30.00 175 LEU C C 1
ATOM 4207 O O . LEU C 1 175 ? 333.750 261.880 256.352 1.00 30.00 175 LEU C O 1
ATOM 4212 N N . ALA C 1 176 ? 335.358 261.955 257.924 1.00 30.00 176 ALA C N 1
ATOM 4213 C CA . ALA C 1 176 ? 334.970 260.707 258.560 1.00 30.00 176 ALA C CA 1
ATOM 4214 C C . ALA C 1 176 ? 334.000 260.967 259.697 1.00 30.00 176 ALA C C 1
ATOM 4215 O O . ALA C 1 176 ? 334.222 261.843 260.517 1.00 30.00 176 ALA C O 1
ATOM 4217 N N . LYS C 1 177 ? 332.921 260.199 259.746 1.00 30.00 177 LYS C N 1
ATOM 4218 C CA . LYS C 1 177 ? 331.937 260.342 260.806 1.00 30.00 177 LYS C CA 1
ATOM 4219 C C . LYS C 1 177 ? 332.455 259.755 262.108 1.00 30.00 177 LYS C C 1
ATOM 4220 O O . LYS C 1 177 ? 333.252 258.825 262.102 1.00 30.00 177 LYS C O 1
ATOM 4226 N N . ARG C 1 178 ? 331.990 260.307 263.218 1.00 30.00 178 ARG C N 1
ATOM 4227 C CA . ARG C 1 178 ? 332.229 259.739 264.537 1.00 30.00 178 ARG C CA 1
ATOM 4228 C C . ARG C 1 178 ? 330.910 259.198 265.078 1.00 30.00 178 ARG C C 1
ATOM 4229 O O . ARG C 1 178 ? 329.872 259.826 264.903 1.00 30.00 178 ARG C O 1
ATOM 4237 N N . SER C 1 179 ? 330.939 258.031 265.716 1.00 30.00 179 SER C N 1
ATOM 4238 C CA . SER C 1 179 ? 329.705 257.391 266.174 1.00 30.00 179 SER C CA 1
ATOM 4239 C C . SER C 1 179 ? 329.215 257.874 267.542 1.00 30.00 179 SER C C 1
ATOM 4240 O O . SER C 1 179 ? 328.129 257.498 267.972 1.00 30.00 179 SER C O 1
ATOM 4243 N N . ASP C 1 180 ? 330.006 258.689 268.230 1.00 30.00 180 ASP C N 1
ATOM 4244 C CA . ASP C 1 180 ? 329.570 259.257 269.508 1.00 30.00 180 ASP C CA 1
ATOM 4245 C C . ASP C 1 180 ? 328.413 260.238 269.372 1.00 30.00 180 ASP C C 1
ATOM 4246 O O . ASP C 1 180 ? 327.651 260.436 270.318 1.00 30.00 180 ASP C O 1
ATOM 4251 N N . ASN C 1 181 ? 328.302 260.856 268.203 1.00 30.00 181 ASN C N 1
ATOM 4252 C CA . ASN C 1 181 ? 327.374 261.956 267.988 1.00 30.00 181 ASN C CA 1
ATOM 4253 C C . ASN C 1 181 ? 327.593 263.122 268.943 1.00 30.00 181 ASN C C 1
ATOM 4254 O O . ASN C 1 181 ? 326.628 263.734 269.386 1.00 30.00 181 ASN C O 1
ATOM 4259 N N . GLN C 1 182 ? 328.844 263.432 269.267 1.00 30.00 182 GLN C N 1
ATOM 4260 C CA . GLN C 1 182 ? 329.122 264.589 270.117 1.00 30.00 182 GLN C CA 1
ATOM 4261 C C . GLN C 1 182 ? 328.885 265.944 269.488 1.00 30.00 182 GLN C C 1
ATOM 4262 O O . GLN C 1 182 ? 329.143 266.157 268.312 1.00 30.00 182 GLN C O 1
ATOM 4268 N N . LEU C 1 183 ? 328.390 266.858 270.309 1.00 30.00 183 LEU C N 1
ATOM 4269 C CA . LEU C 1 183 ? 328.389 268.277 270.023 1.00 30.00 183 LEU C CA 1
ATOM 4270 C C . LEU C 1 183 ? 329.758 268.884 270.324 1.00 30.00 183 LEU C C 1
ATOM 4271 O O . LEU C 1 183 ? 330.496 268.374 271.154 1.00 30.00 183 LEU C O 1
ATOM 4276 N N . TYR C 1 184 ? 330.091 269.977 269.648 1.00 30.00 184 TYR C N 1
ATOM 4277 C CA . TYR C 1 184 ? 331.318 270.713 269.925 1.00 30.00 184 TYR C CA 1
ATOM 4278 C C . TYR C 1 184 ? 330.991 272.154 270.289 1.00 30.00 184 TYR C C 1
ATOM 4279 O O . TYR C 1 184 ? 329.981 272.688 269.851 1.00 30.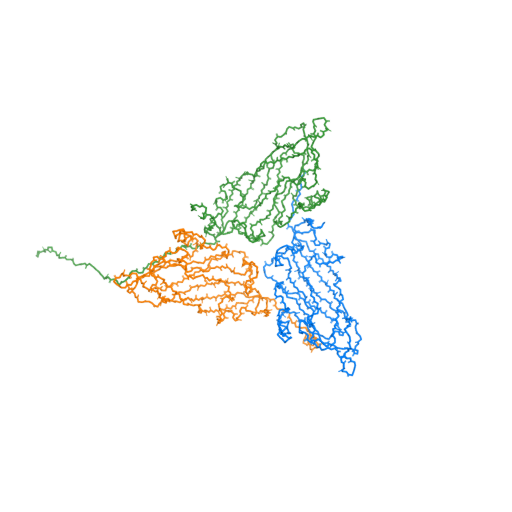00 184 TYR C O 1
ATOM 4288 N N . TYR C 1 185 ? 331.829 272.778 271.106 1.00 30.00 185 TYR C N 1
ATOM 4289 C CA . TYR C 1 185 ? 331.644 274.188 271.432 1.00 30.00 185 TYR C CA 1
ATOM 4290 C C . TYR C 1 185 ? 331.991 275.135 270.300 1.00 30.00 185 TYR C C 1
ATOM 4291 O O . TYR C 1 185 ? 332.920 274.898 269.544 1.00 30.00 185 TYR C O 1
ATOM 4300 N N . THR C 1 186 ? 331.237 276.223 270.203 1.00 30.00 186 THR C N 1
ATOM 4301 C CA . THR C 1 186 ? 331.523 277.282 269.248 1.00 30.00 186 THR C CA 1
ATOM 4302 C C . THR C 1 186 ? 332.477 278.296 269.848 1.00 30.00 186 THR C C 1
ATOM 4303 O O . THR C 1 186 ? 332.768 278.258 271.037 1.00 30.00 186 THR C O 1
ATOM 4307 N N . GLY C 1 187 ? 332.959 279.207 269.016 1.00 30.00 187 GLY C N 1
ATOM 4308 C CA . GLY C 1 187 ? 333.866 280.238 269.468 1.00 30.00 187 GLY C CA 1
ATOM 4309 C C . GLY C 1 187 ? 335.323 279.843 269.402 1.00 30.00 187 GLY C C 1
ATOM 4310 O O . GLY C 1 187 ? 335.652 278.734 268.996 1.00 30.00 187 GLY C O 1
ATOM 4311 N N . PRO C 1 188 ? 336.207 280.766 269.792 1.00 30.00 188 PRO C N 1
ATOM 4312 C CA . PRO C 1 188 ? 337.667 280.671 269.808 1.00 30.00 188 PRO C CA 1
ATOM 4313 C C . PRO C 1 188 ? 338.194 279.627 270.776 1.00 30.00 188 PRO C C 1
ATOM 4314 O O . PRO C 1 188 ? 337.564 279.369 271.794 1.00 30.00 188 PRO C O 1
ATOM 4318 N N . VAL C 1 189 ? 339.329 279.025 270.446 1.00 30.00 189 VAL C N 1
ATOM 4319 C CA . VAL C 1 189 ? 339.960 278.047 271.319 1.00 30.00 189 VAL C CA 1
ATOM 4320 C C . VAL C 1 189 ? 340.423 278.675 272.626 1.00 30.00 189 VAL C C 1
ATOM 4321 O O . VAL C 1 189 ? 340.933 279.792 272.639 1.00 30.00 189 VAL C O 1
ATOM 4325 N N . LYS C 1 190 ? 340.246 277.955 273.725 1.00 30.00 190 LYS C N 1
ATOM 4326 C CA . LYS C 1 190 ? 340.763 278.399 275.007 1.00 30.00 190 LYS C CA 1
ATOM 4327 C C . LYS C 1 190 ? 341.885 277.479 275.462 1.00 30.00 190 LYS C C 1
ATOM 4328 O O . LYS C 1 190 ? 342.952 277.468 274.862 1.00 30.00 190 LYS C O 1
ATOM 4334 N N . GLU C 1 191 ? 341.659 276.715 276.522 1.00 30.00 191 GLU C N 1
ATOM 4335 C CA . GLU C 1 191 ? 342.706 275.839 277.034 1.00 30.00 191 GLU C CA 1
ATOM 4336 C C . GLU C 1 191 ? 343.045 274.661 276.108 1.00 30.00 191 GLU C C 1
ATOM 4337 O O . GLU C 1 191 ? 344.178 274.185 276.100 1.00 30.00 191 GLU C O 1
ATOM 4343 N N . ASN C 1 192 ? 342.082 274.201 275.319 1.00 30.00 192 ASN C N 1
ATOM 4344 C CA . ASN C 1 192 ? 342.289 272.969 274.564 1.00 30.00 192 ASN C CA 1
ATOM 4345 C C . ASN C 1 192 ? 341.503 272.876 273.259 1.00 30.00 192 ASN C C 1
ATOM 4346 O O . ASN C 1 192 ? 340.288 273.039 273.250 1.00 30.00 192 ASN C O 1
ATOM 4351 N N . PRO C 1 193 ? 342.202 272.599 272.152 1.00 30.00 193 PRO C N 1
ATOM 4352 C CA . PRO C 1 193 ? 341.635 272.412 270.816 1.00 30.00 193 PRO C CA 1
ATOM 4353 C C . PRO C 1 193 ? 340.623 271.286 270.744 1.00 30.00 193 PRO C C 1
ATOM 4354 O O . PRO C 1 193 ? 339.715 271.351 269.930 1.00 30.00 193 PRO C O 1
ATOM 4358 N N . ARG C 1 194 ? 340.790 270.263 271.574 1.00 30.00 194 ARG C N 1
ATOM 4359 C CA . ARG C 1 194 ? 339.953 269.070 271.517 1.00 30.00 194 ARG C CA 1
ATOM 4360 C C . ARG C 1 194 ? 338.469 269.345 271.713 1.00 30.00 194 ARG C C 1
ATOM 4361 O O . ARG C 1 194 ? 337.636 268.624 271.183 1.00 30.00 194 ARG C O 1
ATOM 4369 N N . PHE C 1 195 ? 338.129 270.365 272.490 1.00 30.00 195 PHE C N 1
ATOM 4370 C CA . PHE C 1 195 ? 336.724 270.726 272.660 1.00 30.00 195 PHE C CA 1
ATOM 4371 C C . PHE C 1 195 ? 336.115 271.524 271.512 1.00 30.00 195 PHE C C 1
ATOM 4372 O O . PHE C 1 195 ? 334.916 271.452 271.282 1.00 30.00 195 PHE C O 1
ATOM 4380 N N . ASN C 1 196 ? 336.933 272.282 270.795 1.00 30.00 196 ASN C N 1
ATOM 4381 C CA . ASN C 1 196 ? 336.410 273.221 269.809 1.00 30.00 196 ASN C CA 1
ATOM 4382 C C . ASN C 1 196 ? 336.243 272.688 268.399 1.00 30.00 196 ASN C C 1
ATOM 4383 O O . ASN C 1 196 ? 335.336 273.100 267.690 1.00 30.00 196 ASN C O 1
ATOM 4388 N N . GLN C 1 197 ? 337.113 271.778 267.986 1.00 30.00 197 GLN C N 1
ATOM 4389 C CA . GLN C 1 197 ? 337.280 271.502 266.568 1.00 30.00 197 GLN C CA 1
ATOM 4390 C C . GLN C 1 197 ? 336.970 270.061 266.210 1.00 30.00 197 GLN C C 1
ATOM 4391 O O . GLN C 1 197 ? 337.246 269.161 266.992 1.00 30.00 197 GLN C O 1
ATOM 4397 N N . GLN C 1 198 ? 336.403 269.830 265.028 1.00 30.00 198 GLN C N 1
ATOM 4398 C CA . GLN C 1 198 ? 336.284 268.462 264.540 1.00 30.00 198 GLN C CA 1
ATOM 4399 C C . GLN C 1 198 ? 337.536 267.953 263.867 1.00 30.00 198 GLN C C 1
ATOM 4400 O O . GLN C 1 198 ? 337.625 266.778 263.544 1.00 30.00 198 GLN C O 1
ATOM 4406 N N . GLY C 1 199 ? 338.500 268.828 263.632 1.00 30.00 199 GLY C N 1
ATOM 4407 C CA . GLY C 1 199 ? 339.730 268.370 263.031 1.00 30.00 199 GLY C CA 1
ATOM 4408 C C . GLY C 1 199 ? 340.426 269.414 262.202 1.00 30.00 199 GLY C C 1
ATOM 4409 O O . GLY C 1 199 ? 340.193 270.607 262.362 1.00 30.00 199 GLY C O 1
ATOM 4410 N N . VAL C 1 200 ? 341.292 268.949 261.312 1.00 30.00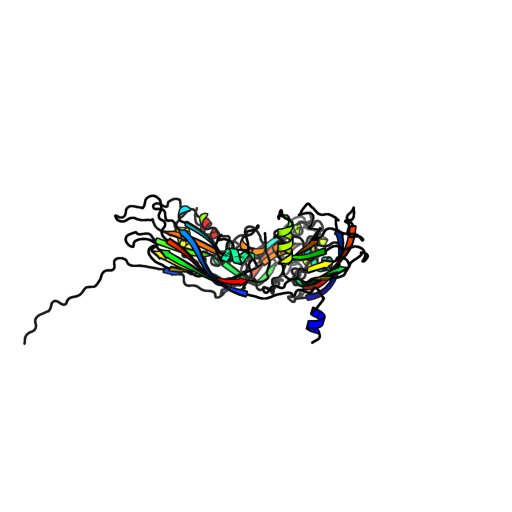 200 VAL C N 1
ATOM 4411 C CA . VAL C 1 200 ? 342.128 269.820 260.510 1.00 30.00 200 VAL C CA 1
ATOM 4412 C C . VAL C 1 200 ? 342.275 269.294 259.085 1.00 30.00 200 VAL C C 1
ATOM 4413 O O . VAL C 1 200 ? 342.464 268.101 258.869 1.00 30.00 200 VAL C O 1
ATOM 4417 N N . VAL C 1 201 ? 342.181 270.192 258.114 1.00 30.00 201 VAL C N 1
ATOM 4418 C CA . VAL C 1 201 ? 342.524 269.889 256.740 1.00 30.00 201 VAL C CA 1
ATOM 4419 C C . VAL C 1 201 ? 343.997 270.164 256.489 1.00 30.00 201 VAL C C 1
ATOM 4420 O O . VAL C 1 201 ? 344.506 271.239 256.825 1.00 30.00 201 VAL C O 1
ATOM 4424 N N . TYR C 1 202 ? 344.674 269.189 255.893 1.00 30.00 202 TYR C N 1
ATOM 4425 C CA . TYR C 1 202 ? 346.055 269.354 255.467 1.00 30.00 202 TYR C CA 1
ATOM 4426 C C . TYR C 1 202 ? 346.219 269.171 253.976 1.00 30.00 202 TYR C C 1
ATOM 4427 O O . TYR C 1 202 ? 345.677 268.215 253.380 1.00 30.00 202 TYR C O 1
ATOM 4436 N N . PHE C 1 203 ? 346.983 270.092 253.392 1.00 30.00 203 PHE C N 1
ATOM 4437 C CA . PHE C 1 203 ? 347.353 270.036 251.986 1.00 30.00 203 PHE C CA 1
ATOM 4438 C C . PHE C 1 203 ? 348.836 269.679 251.871 1.00 30.00 203 PHE C C 1
ATOM 4439 O O . PHE C 1 203 ? 349.666 270.292 252.527 1.00 30.00 203 PHE C O 1
ATOM 4447 N N . ILE C 1 204 ? 349.176 268.706 251.030 1.00 30.00 204 ILE C N 1
ATOM 4448 C CA . ILE C 1 204 ? 350.540 268.176 251.019 1.00 30.00 204 ILE C CA 1
ATOM 4449 C C . ILE C 1 204 ? 351.128 267.930 249.634 1.00 30.00 204 ILE C C 1
ATOM 4450 O O . ILE C 1 204 ? 350.580 267.165 248.841 1.00 30.00 204 ILE C O 1
ATOM 4455 N N . GLN C 1 205 ? 352.256 268.579 249.363 1.00 30.00 205 GLN C N 1
ATOM 4456 C CA . GLN C 1 205 ? 353.035 268.353 248.151 1.00 30.00 205 GLN C CA 1
ATOM 4457 C C . GLN C 1 205 ? 353.770 267.029 248.239 1.00 30.00 205 GLN C C 1
ATOM 4458 O O . GLN C 1 205 ? 354.162 266.615 249.322 1.00 30.00 205 GLN C O 1
ATOM 4464 N N . VAL C 1 206 ? 353.976 266.364 247.110 1.00 30.00 206 VAL C N 1
ATOM 4465 C CA . VAL C 1 206 ? 354.631 265.066 247.130 1.00 30.00 206 VAL C CA 1
ATOM 4466 C C . VAL C 1 206 ? 355.855 265.026 246.227 1.00 30.00 206 VAL C C 1
ATOM 4467 O O . VAL C 1 206 ? 356.879 264.449 246.584 1.00 30.00 206 VAL C O 1
ATOM 4471 N N . SER C 1 207 ? 355.756 265.662 245.065 1.00 30.00 207 SER C N 1
ATOM 4472 C CA . SER C 1 207 ? 356.818 265.580 244.070 1.00 30.00 207 SER C CA 1
ATOM 4473 C C . SER C 1 207 ? 357.536 266.904 243.845 1.00 30.00 207 SER C C 1
ATOM 4474 O O . SER C 1 207 ? 357.230 267.910 244.480 1.00 30.00 207 SER C O 1
ATOM 4477 N N . GLN C 1 208 ? 358.484 266.887 242.917 1.00 30.00 208 GLN C N 1
ATOM 4478 C CA . GLN C 1 208 ? 359.425 267.985 242.741 1.00 30.00 208 GLN C CA 1
ATOM 4479 C C . GLN C 1 208 ? 358.926 269.127 241.861 1.00 30.00 208 GLN C C 1
ATOM 4480 O O . GLN C 1 208 ? 359.633 270.119 241.698 1.00 30.00 208 GLN C O 1
ATOM 4486 N N . ALA C 1 209 ? 357.732 268.980 241.293 1.00 30.00 209 ALA C N 1
ATOM 4487 C CA . ALA C 1 209 ? 357.135 270.006 240.429 1.00 30.00 209 ALA C CA 1
ATOM 4488 C C . ALA C 1 209 ? 357.960 270.261 239.172 1.00 30.00 209 ALA C C 1
ATOM 4489 O O . ALA C 1 209 ? 358.959 270.976 239.205 1.00 30.00 209 ALA C O 1
ATOM 4491 N N . LEU C 1 210 ? 357.518 269.681 238.062 1.00 30.00 210 LEU C N 1
ATOM 4492 C CA . LEU C 1 210 ? 358.295 269.658 236.826 1.00 30.00 210 LEU C CA 1
ATOM 4493 C C . LEU C 1 210 ? 357.905 270.699 235.778 1.00 30.00 210 LEU C C 1
ATOM 4494 O O . LEU C 1 210 ? 356.782 271.188 235.754 1.00 30.00 210 LEU C O 1
ATOM 4499 N N . ASP C 1 211 ? 358.863 271.011 234.909 1.00 30.00 211 ASP C N 1
ATOM 4500 C CA . ASP C 1 211 ? 358.689 271.941 233.796 1.00 30.00 211 ASP C CA 1
ATOM 4501 C C . ASP C 1 211 ? 358.044 271.219 232.613 1.00 30.00 211 ASP C C 1
ATOM 4502 O O . ASP C 1 211 ? 357.813 270.016 232.672 1.00 30.00 211 ASP C O 1
ATOM 4507 N N . MET C 1 212 ? 357.742 271.958 231.550 1.00 30.00 212 MET C N 1
ATOM 4508 C CA . MET C 1 212 ? 357.079 271.389 230.379 1.00 30.00 212 MET C CA 1
ATOM 4509 C C . MET C 1 212 ? 357.950 270.323 229.711 1.00 30.00 212 MET C C 1
ATOM 4510 O O . MET C 1 212 ? 357.442 269.428 229.040 1.00 30.00 212 MET C O 1
ATOM 4515 N N . ASN C 1 213 ? 359.263 270.420 229.897 1.00 30.00 213 ASN C N 1
ATOM 4516 C CA . ASN C 1 213 ? 360.176 269.401 229.393 1.00 30.00 213 ASN C CA 1
ATOM 4517 C C . ASN C 1 213 ? 360.787 268.543 230.501 1.00 30.00 213 ASN C C 1
ATOM 4518 O O . ASN C 1 213 ? 361.843 267.943 230.316 1.00 30.00 213 ASN C O 1
ATOM 4523 N N . GLY C 1 214 ? 360.127 268.496 231.653 1.00 30.00 214 GLY C N 1
ATOM 4524 C CA . GLY C 1 214 ? 360.472 267.532 232.683 1.00 30.00 214 GLY C CA 1
ATOM 4525 C C . GLY C 1 214 ? 361.693 267.764 233.554 1.00 30.00 214 GLY C C 1
ATOM 4526 O O . GLY C 1 214 ? 362.356 266.810 233.951 1.00 30.00 214 GLY C O 1
ATOM 4527 N N . LYS C 1 215 ? 362.009 269.021 233.841 1.00 30.00 215 LYS C N 1
ATOM 4528 C CA . LYS C 1 215 ? 363.042 269.327 234.828 1.00 30.00 215 LYS C CA 1
ATOM 4529 C C . LYS C 1 215 ? 362.514 270.348 235.841 1.00 30.00 215 LYS C C 1
ATOM 4530 O O . LYS C 1 215 ? 361.671 271.167 235.506 1.00 30.00 215 LYS C O 1
ATOM 4536 N N . PRO C 1 216 ? 363.012 270.299 237.087 1.00 30.00 216 PRO C N 1
ATOM 4537 C CA . PRO C 1 216 ? 362.388 270.968 238.238 1.00 30.00 216 PRO C CA 1
ATOM 4538 C C . PRO C 1 216 ? 362.305 272.489 238.173 1.00 30.00 216 PRO C C 1
ATOM 4539 O O . PRO C 1 216 ? 363.177 273.148 237.612 1.00 30.00 216 PRO C O 1
ATOM 4543 N N . LEU C 1 217 ? 361.240 273.026 238.758 1.00 30.00 217 LEU C N 1
ATOM 4544 C CA . LEU C 1 217 ? 361.044 274.464 238.880 1.00 30.00 217 LEU C CA 1
ATOM 4545 C C . LEU C 1 217 ? 361.968 275.079 239.920 1.00 30.00 217 LEU C C 1
ATOM 4546 O O . LEU C 1 217 ? 362.376 274.420 240.872 1.00 30.00 217 LEU C O 1
ATOM 4551 N N . THR C 1 218 ? 362.295 276.351 239.730 1.00 30.00 218 THR C N 1
ATOM 4552 C CA . THR C 1 218 ? 363.240 277.044 240.593 1.00 30.00 218 THR C CA 1
ATOM 4553 C C . THR C 1 218 ? 362.570 277.689 241.812 1.00 30.00 218 THR C C 1
ATOM 4554 O O . THR C 1 218 ? 363.193 277.839 242.861 1.00 30.00 218 THR C O 1
ATOM 4558 N N . ALA C 1 219 ? 361.294 278.049 241.689 1.00 30.00 219 ALA C N 1
ATOM 4559 C CA . ALA C 1 219 ? 360.638 278.824 242.742 1.00 30.00 219 ALA C CA 1
ATOM 4560 C C . ALA C 1 219 ? 359.189 278.417 243.005 1.00 30.00 219 ALA C C 1
ATOM 4561 O O . ALA C 1 219 ? 358.533 277.809 242.163 1.00 30.00 219 ALA C O 1
ATOM 4563 N N . ASP C 1 220 ? 358.711 278.766 244.195 1.00 30.00 220 ASP C N 1
ATOM 4564 C CA . ASP C 1 220 ? 357.361 278.447 244.648 1.00 30.00 220 ASP C CA 1
ATOM 4565 C C . ASP C 1 220 ? 356.265 279.302 244.011 1.00 30.00 220 ASP C C 1
ATOM 4566 O O . ASP C 1 220 ? 356.494 280.450 243.651 1.00 30.00 220 ASP C O 1
ATOM 4571 N N . MET C 1 221 ? 355.070 278.728 243.892 1.00 30.00 221 MET C N 1
ATOM 4572 C CA . MET C 1 221 ? 353.997 279.342 243.113 1.00 30.00 221 MET C CA 1
ATOM 4573 C C . MET C 1 221 ? 352.587 278.856 243.455 1.00 30.00 221 MET C C 1
ATOM 4574 O O . MET C 1 221 ? 352.373 277.679 243.718 1.00 30.00 221 MET C O 1
ATOM 4579 N N . GLU C 1 222 ? 351.624 279.772 243.418 1.00 30.00 222 GLU C N 1
ATOM 4580 C CA . GLU C 1 222 ? 350.216 279.448 243.647 1.00 30.00 222 GLU C CA 1
ATOM 4581 C C . GLU C 1 222 ? 349.645 278.647 242.488 1.00 30.00 222 GLU C C 1
ATOM 4582 O O . GLU C 1 222 ? 350.040 278.850 241.347 1.00 30.00 222 GLU C O 1
ATOM 4588 N N . CYS C 1 223 ? 348.712 277.744 242.773 1.00 30.00 223 CYS C N 1
ATOM 4589 C CA . CYS C 1 223 ? 348.218 276.850 241.731 1.00 30.00 223 CYS C CA 1
ATOM 4590 C C . CYS C 1 223 ? 346.757 276.442 241.865 1.00 30.00 223 CYS C C 1
ATOM 4591 O O . CYS C 1 223 ? 346.308 275.552 241.153 1.00 30.00 223 CYS C O 1
ATOM 4594 N N . GLY C 1 224 ? 346.016 277.070 242.770 1.00 30.00 224 GLY C N 1
ATOM 4595 C CA . GLY C 1 224 ? 344.616 276.722 242.931 1.00 30.00 224 GLY C CA 1
ATOM 4596 C C . GLY C 1 224 ? 343.986 277.176 244.231 1.00 30.00 224 GLY C C 1
ATOM 4597 O O . GLY C 1 224 ? 344.630 277.830 245.050 1.00 30.00 224 GLY C O 1
ATOM 4598 N N . SER C 1 225 ? 342.725 276.804 244.426 1.00 30.00 225 SER C N 1
ATOM 4599 C CA . SER C 1 225 ? 341.965 277.234 245.588 1.00 30.00 225 SER C CA 1
ATOM 4600 C C . SER C 1 225 ? 340.903 276.214 245.992 1.00 30.00 225 SER C C 1
ATOM 4601 O O . SER C 1 225 ? 340.505 275.373 245.193 1.00 30.00 225 SER C O 1
ATOM 4604 N N . LEU C 1 226 ? 340.452 276.287 247.240 1.00 30.00 226 LEU C N 1
ATOM 4605 C CA . LEU C 1 226 ? 339.488 275.324 247.762 1.00 30.00 226 LEU C CA 1
ATOM 4606 C C . LEU C 1 226 ? 338.106 275.911 248.027 1.00 30.00 226 LEU C C 1
ATOM 4607 O O . LEU C 1 226 ? 337.957 277.107 248.232 1.00 30.00 226 LEU C O 1
ATOM 4612 N N . TYR C 1 227 ? 337.105 275.039 248.029 1.00 30.00 227 TYR C N 1
ATOM 4613 C CA . TYR C 1 227 ? 335.721 275.380 248.355 1.00 30.00 227 TYR C CA 1
ATOM 4614 C C . TYR C 1 227 ? 335.143 274.324 249.285 1.00 30.00 227 TYR C C 1
ATOM 4615 O O . TYR C 1 227 ? 335.728 273.265 249.443 1.00 30.00 227 TYR C O 1
ATOM 4624 N N . VAL C 1 228 ? 333.993 274.601 249.891 1.00 30.00 228 VAL C N 1
ATOM 4625 C CA . VAL C 1 228 ? 333.336 273.625 250.761 1.00 30.00 228 VAL C CA 1
ATOM 4626 C C . VAL C 1 228 ? 331.826 273.594 250.599 1.00 30.00 228 VAL C C 1
ATOM 4627 O O . VAL C 1 228 ? 331.197 274.632 250.510 1.00 30.00 228 VAL C O 1
ATOM 4631 N N . ASP C 1 229 ? 331.251 272.399 250.562 1.00 30.00 229 ASP C N 1
ATOM 4632 C CA . ASP C 1 229 ? 329.810 272.232 250.714 1.00 30.00 229 ASP C CA 1
ATOM 4633 C C . ASP C 1 229 ? 329.523 271.669 252.097 1.00 30.00 229 ASP C C 1
ATOM 4634 O O . ASP C 1 229 ? 329.986 270.583 252.422 1.00 30.00 229 ASP C O 1
ATOM 4639 N N . TRP C 1 230 ? 328.763 272.390 252.915 1.00 30.00 230 TRP C N 1
ATOM 4640 C CA . TRP C 1 230 ? 328.614 272.010 254.320 1.00 30.00 230 TRP C CA 1
ATOM 4641 C C . TRP C 1 230 ? 327.186 271.995 254.856 1.00 30.00 230 TRP C C 1
ATOM 4642 O O . TRP C 1 230 ? 326.294 272.613 254.296 1.00 30.00 230 TRP C O 1
ATOM 4653 N N . VAL C 1 231 ? 326.998 271.264 255.955 1.00 30.00 231 VAL C N 1
ATOM 4654 C CA . VAL C 1 231 ? 325.728 271.156 256.667 1.00 30.00 231 VAL C CA 1
ATOM 4655 C C . VAL C 1 231 ? 326.000 271.167 258.178 1.00 30.00 231 VAL C C 1
ATOM 4656 O O . VAL C 1 231 ? 326.913 270.494 258.629 1.00 30.00 231 VAL C O 1
ATOM 4660 N N . ILE C 1 232 ? 325.209 271.905 258.958 1.00 30.00 232 ILE C N 1
ATOM 4661 C CA . ILE C 1 232 ? 325.424 272.003 260.411 1.00 30.00 232 ILE C CA 1
ATOM 4662 C C . ILE C 1 232 ? 324.153 271.895 261.237 1.00 30.00 232 ILE C C 1
ATOM 4663 O O . ILE C 1 232 ? 323.098 272.339 260.819 1.00 30.00 232 ILE C O 1
ATOM 4668 N N . ASP C 1 233 ? 324.268 271.290 262.413 1.00 30.00 233 ASP C N 1
ATOM 4669 C CA . ASP C 1 233 ? 323.224 271.332 263.417 1.00 30.00 233 ASP C CA 1
ATOM 4670 C C . ASP C 1 233 ? 323.657 272.216 264.577 1.00 30.00 233 ASP C C 1
ATOM 4671 O O . ASP C 1 233 ? 324.657 271.927 265.227 1.00 30.00 233 ASP C O 1
ATOM 4676 N N . PHE C 1 234 ? 322.929 273.304 264.815 1.00 30.00 234 PHE C N 1
ATOM 4677 C CA . PHE C 1 234 ? 323.211 274.185 265.947 1.00 30.00 234 PHE C CA 1
ATOM 4678 C C . PHE C 1 234 ? 322.310 273.909 267.133 1.00 30.00 234 PHE C C 1
ATOM 4679 O O . PHE C 1 234 ? 321.229 273.358 266.975 1.00 30.00 234 PHE C O 1
ATOM 4687 N N . GLN C 1 235 ? 322.746 274.296 268.328 1.00 30.00 235 GLN C N 1
ATOM 4688 C CA . GLN C 1 235 ? 321.894 274.124 269.497 1.00 30.00 235 GLN C CA 1
ATOM 4689 C C . GLN C 1 235 ? 322.186 275.111 270.626 1.00 30.00 235 GLN C C 1
ATOM 4690 O O . GLN C 1 235 ? 323.347 275.479 270.868 1.00 30.00 235 GLN C O 1
ATOM 4696 N N . THR C 1 236 ? 321.101 275.494 271.307 1.00 30.00 236 THR C N 1
ATOM 4697 C CA . THR C 1 236 ? 321.062 276.445 272.424 1.00 30.00 236 THR C CA 1
ATOM 4698 C C . THR C 1 236 ? 321.455 277.855 272.007 1.00 30.00 236 THR C C 1
ATOM 4699 O O . THR C 1 236 ? 322.632 278.140 271.835 1.00 30.00 236 THR C O 1
ATOM 4703 N N . PRO C 1 237 ? 320.461 278.740 271.829 1.00 30.00 237 PRO C N 1
ATOM 4704 C CA . PRO C 1 237 ? 320.651 280.158 271.497 1.00 30.00 237 PRO C CA 1
ATOM 4705 C C . PRO C 1 237 ? 321.387 280.960 272.564 1.00 30.00 237 PRO C C 1
ATOM 4706 O O . PRO C 1 237 ? 321.186 280.720 273.742 1.00 30.00 237 PRO C O 1
ATOM 4710 N N . GLN C 1 238 ? 322.233 281.894 272.143 1.00 30.00 238 GLN C N 1
ATOM 4711 C CA . GLN C 1 238 ? 322.933 282.792 273.054 1.00 30.00 238 GLN C CA 1
ATOM 4712 C C . GLN C 1 238 ? 323.812 283.773 272.300 1.00 30.00 238 GLN C C 1
ATOM 4713 O O . GLN C 1 238 ? 323.714 283.905 271.090 1.00 30.00 238 GLN C O 1
ATOM 4719 N N . VAL C 1 239 ? 324.712 284.422 273.034 1.00 30.00 239 VAL C N 1
ATOM 4720 C CA . VAL C 1 239 ? 325.788 285.206 272.444 1.00 30.00 239 VAL C CA 1
ATOM 4721 C C . VAL C 1 239 ? 327.113 284.956 273.171 1.00 30.00 239 VAL C C 1
ATOM 4722 O O . VAL C 1 239 ? 327.161 285.029 274.391 1.00 30.00 239 VAL C O 1
ATOM 4726 N N . ASN C 1 240 ? 328.180 284.651 272.437 1.00 30.00 240 ASN C N 1
ATOM 4727 C CA . ASN C 1 240 ? 329.507 284.531 273.049 1.00 30.00 240 ASN C CA 1
ATOM 4728 C C . ASN C 1 240 ? 330.077 285.894 273.416 1.00 30.00 240 ASN C C 1
ATOM 4729 O O . ASN C 1 240 ? 329.958 286.837 272.647 1.00 30.00 240 ASN C O 1
ATOM 4734 N N . PRO C 1 241 ? 330.691 286.003 274.601 1.00 30.00 241 PRO C N 1
ATOM 4735 C CA . PRO C 1 241 ? 331.298 287.250 275.084 1.00 30.00 241 PRO C CA 1
ATOM 4736 C C . PRO C 1 241 ? 332.394 287.791 274.176 1.00 30.00 241 PRO C C 1
ATOM 4737 O O . PRO C 1 241 ? 332.567 289.005 274.062 1.00 30.00 241 PRO C O 1
ATOM 4741 N N . SER C 1 242 ? 333.130 286.892 273.536 1.00 30.00 242 SER C N 1
ATOM 4742 C CA . SER C 1 242 ? 334.227 287.295 272.676 1.00 30.00 242 SER C CA 1
ATOM 4743 C C . SER C 1 242 ? 333.710 288.080 271.487 1.00 30.00 242 SER C C 1
ATOM 4744 O O . SER C 1 242 ? 334.375 288.988 270.996 1.00 30.00 242 SER C O 1
ATOM 4747 N N . ALA C 1 243 ? 332.515 287.725 271.034 1.00 30.00 243 ALA C N 1
ATOM 4748 C CA . ALA C 1 243 ? 331.870 288.428 269.936 1.00 30.00 243 ALA C CA 1
ATOM 4749 C C . ALA C 1 243 ? 331.508 289.838 270.349 1.00 30.00 243 ALA C C 1
ATOM 4750 O O . ALA C 1 243 ? 331.511 290.753 269.537 1.00 30.00 243 ALA C O 1
ATOM 4752 N N . VAL C 1 244 ? 331.213 290.007 271.628 1.00 30.00 244 VAL C N 1
ATOM 4753 C CA . VAL C 1 244 ? 330.751 291.287 272.134 1.00 30.00 244 VAL C CA 1
ATOM 4754 C C . VAL C 1 244 ? 331.902 292.229 272.423 1.00 30.00 244 VAL C C 1
ATOM 4755 O O . VAL C 1 244 ? 331.801 293.429 272.183 1.00 30.00 244 VAL C O 1
ATOM 4759 N N . GLU C 1 245 ? 333.007 291.688 272.921 1.00 30.00 245 GLU C N 1
ATOM 4760 C CA . GLU C 1 245 ? 334.156 292.521 273.246 1.00 30.00 245 GLU C CA 1
ATOM 4761 C C . GLU C 1 245 ? 334.678 293.231 272.002 1.00 30.00 245 GLU C C 1
ATOM 4762 O O . GLU C 1 245 ? 335.190 294.345 272.080 1.00 30.00 245 GLU C O 1
ATOM 4768 N N . ALA C 1 246 ? 334.541 292.570 270.859 1.00 30.00 246 ALA C N 1
ATOM 4769 C CA . ALA C 1 246 ? 335.029 293.105 269.597 1.00 30.00 246 ALA C CA 1
ATOM 4770 C C . ALA C 1 246 ? 334.303 294.370 269.164 1.00 30.00 246 ALA C C 1
ATOM 4771 O O . ALA C 1 246 ? 334.907 295.264 268.577 1.00 30.00 246 ALA C O 1
ATOM 4773 N N . ARG C 1 247 ? 333.010 294.454 269.453 1.00 30.00 247 ARG C N 1
ATOM 4774 C CA . ARG C 1 247 ? 332.222 295.596 269.000 1.00 30.00 247 ARG C CA 1
ATOM 4775 C C . ARG C 1 247 ? 332.363 296.793 269.936 1.00 30.00 247 ARG C C 1
ATOM 4776 O O . ARG C 1 247 ? 331.993 297.912 269.587 1.00 30.00 247 ARG C O 1
ATOM 4784 N N . LEU C 1 248 ? 332.906 296.551 271.120 1.00 30.00 248 LEU C N 1
ATOM 4785 C CA . LEU C 1 248 ? 333.165 297.617 272.074 1.00 30.00 248 LEU C CA 1
ATOM 4786 C C . LEU C 1 248 ? 334.632 298.003 272.048 1.00 30.00 248 LEU C C 1
ATOM 4787 O O . LEU C 1 248 ? 335.497 297.177 272.329 1.00 30.00 248 LEU C O 1
ATOM 4792 N N . PRO C 1 249 ? 334.922 299.263 271.707 1.00 30.00 249 PRO C N 1
ATOM 4793 C CA . PRO C 1 249 ? 336.307 299.729 271.602 1.00 30.00 249 PRO C CA 1
ATOM 4794 C C . PRO C 1 249 ? 337.019 299.755 272.954 1.00 30.00 249 PRO C C 1
ATOM 4795 O O . PRO C 1 249 ? 338.244 299.648 272.989 1.00 30.00 249 PRO C O 1
#

Solvent-accessible surface area: 30078 Å² total; per-residue (Å²): 169,179,92,115,54,116,55,55,98,56,155,25,102,17,63,27,119,28,12,81,3,44,6,26,5,109,24,92,112,18,50,36,37,26,60,67,84,20,29,0,10,1,30,48,42,127,72,17,123,11,15,126,44,0,31,76,39,2,7,1,15,15,105,78,10,84,3,84,3,60,37,66,21,80,129,92,28,40,7,72,0,9,2,10,8,9,11,7,11,31,18,79,8,80,79,33,191,87,17,87,43,6,39,174,23,1,57,39,8,10,7,0,14,48,14,77,10,35,58,61,37,51,5,75,22,22,134,55,67,32,102,25,15,14,11,13,6,69,78,86,77,15,29,10,29,6,30,23,0,13,5,12,2,0,0,35,45,96,10,73,41,127,120,47,138,68,56,143,55,89,59,80,0,2,16,4,64,2,26,3,22,0,8,2,6,8,49,12,43,8,28,86,77,81,101,104,75,134,132,129,87,140,70,98,139,84,119,54,106,74,34,92,57,163,27,100,17,71,17,111,28,13,75,4,39,2,20,1,115,17,89,112,16,47,34,31,33,60,61,87,12,24,0,8,0,28,44,20,123,73,19,133,3,12,118,36,0,57,87,46,4,7,0,14,15,110,80,4,80,1,88,4,59,37,71,18,75,82,74,35,47,13,65,2,11,3,14,12,6,12,5,13,30,22,86,8,60,67,6,180,68,28,86,12,8,42,174,20,1,62,19,11,10,11,8,12,46,4,30,9,19,38,59,56,62,4,99,33,18,151,42,64,45,91,38,16,15,14,12,4,102,77,61,104,2,27,12,29,3,25,28,0,11,2,10,2,4,0,22,63,82,5,59,60,115,151,43,140,65,52,101,89,86,54,106,2,5,15,4,54,0,20,2,23,0,10,2,10,7,41,11,61,25,103,190,178,147,80,141,190,169,131,180,78,87,61,136,135,94,140,78,126,68,88,60,88,123,121,118,65,106,59,60,72,59,184,55,120,24,71,39,99,28,11,79,5,30,1,7,2,85,64,51,113,22,29,32,20,27,68,64,90,20,31,1,8,2,32,42,32,127,89,22,204,12,19,139,85,0,26,80,40,2,7,0,9,16,112,67,8,66,0,101,0,55,44,76,22,86,126,73,44,34,7,83,1,8,0,16,8,10,12,6,13,35,7,79,14,76,88,26,186,90,26,88,27,8,40,173,26,1,65,37,7,9,7,0,20,63,22,63,4,34,56,60,47,56,1,89,30,15,148,42,53,34,94,32,12,18,15,7,8,66,68,91,85,6,38,16,34,4,26,27,0,12,3,8,3,5,8,33,41,96,2,72,62,148,104,49,121,78,44,134,61,100,57,122,1,9,20,4,79,2,34,22,22,0,9,2,5,6,47,10,49,8,15,47,12,22,78,88,180,62,176

Foldseek 3Di:
DCPDDDWDKDKDWDKDFDDWFKDAQADDQLLVQFTDKDFAFALGDPPIPRVVVQQFFFWKDWPKKKKKWAWDDDPQKKFKKKKDWFQAAPPDLSVDRHNVVSVVVQVVDPFMDMDILRGMDMTIDDDDDVPDIAGHYDDDDDPVRTTSTMMIIGGDGGIAGHVGHTDDGMDITTGMMIITMMIGTDTDGDPVD/DVVVVVVVDDPDDDDDWDKDKDWDKWFQDWWKFAQDDDQLLVQWTDKDFAFQCGRPPIPSNVVQQFFWWKDWPWKKKKWDWDDDPLWWFKWKKDKDQDAPDDLSVDRHNVVSVVVQVPDPFIDMDILHDMDMTIDDDDPPDDIATHDDDDDDCVRHTRTMMIIGTDDGTADRVGDGDHDMDRTITMMITTMMMGTGTDGDD/DDDDDDDDDDDDDDDPDDDDDDDDDDDWDKDKDWDKDWQWWWKDWQDCPQLLPQFTDKAFAAQLRGPPDPRVVVQQFFFWKDWPWKKKKWDWDDDPLKWWKKKKDWDQAAPDDLSVDRHNVVSVVVQVPDPFIDIDIRRDMDMTIDDDDPVPDIAGDDDDDPDPNRHGRTMMIIGTDGNMAGSVGDTDDTMDITTTMMITIMMIGGHGDGDVVVVVVVPD

Secondary structure (DSSP, 8-state):
--PPP----EEEEEEEEEEEEEE-SS--SSSSSEEEEEEESSS-SSS-HHHHHHTTBSEEEEEEEEEEEE--S-TT-B-EEEEEEES-TT--GGG-S-HHHHHHHHHHSTT-EEEETTS-EEE-PPP-TT---EE-SS-SS-GGGT-SEEEEEEE-S--B-GGG-B-SS-EEEEEEEEEEEEEE-SB---TT-/-HHHHHHTT---PPP-----EEEEEEEEEEEEEES---SSGGGEEEEEE-SGGGSTTSHHHHHHTTSSEEEEEEEEEEEEE-S-TTSEEEEEEEEES-SS--GGG-S-HHHHHHHHHSSTT-EEEETTS-EEE-PPP-TT---EE-SS--S-GGGT-S-EEEEEEEEEEE-GGGPBPPSEEEEEEEEEEEEEEE-S-----/---------------S----EEE-------EEEEEE---EEEEE-SS--TTTTTEEEEEE-SSSS-TTSHHHHHGGGEEEEEEEEEEEEEEE-S-TT-B--EEEEEES-TT--GGG---HHHHHHHHHHSTT-EEE-TTS-EEE-PPP-TT---EE-SS--S-HHHH-S-EEEEEE-S--B-TTS-B-SS-EEEEEE-EEEEEEEEEE---HHHHHHH--

Sequence (614 aa):
NMRQMHNGMTRVVGSDYLGVVSVAGNPADAAAKVRKVLSVSPSSFPGTRLTQMSDLWERYVFRQFRVRYVPSVPNTLACQVMVYQDTDPQDDPTAIKDADALLRQATAQTGSQQWNFNSAKVIHLAKRSDNQLYYTGPVKENPRFNQQGVVYFIQVSQALDMNGKPLTADMECGSLYVDWVIDFQTPQVNPSAGPVPLLESNSNMRQMHNGMTRVVGSDYLGVVSVAGNPADAAAKVRKVLSVSPSSFPGTRLTQMSDLWERYVFRQFRVRYVPSVPNTLACQVMVYQDTDPQDDPTAIKDADALLRQATAQTGSQQWNFNSAKVIHLAKRSDNQLYYTGPVKENPRFNQQGVVYFIQVSQALDMNGKPLTADMECGSLYVDWVIDFQTPQVNPVQNAPRIQQGGGPVPLLESNSNMRQMHNGMTRVVGSDYLGVVSVAGNPADAAAKVRKVLSVSPSSFPGTRLTQMSDLWERYVFRQFRVRYVPSVPNTLACQVMVYQDTDPQDDPTAIKDADALLRQATAQTGSQQWNFNSAKVIHLAKRSDNQLYYTGPVKENPRFNQQGVVYFIQVSQALDMNGKPLTADMECGSLYVDWVIDFQTPQVNPSAVEARLP

Nearest PDB structures (foldseek):
  6izl-assembly1_C  TM=9.863E-01  e=1.936E-33  Wenzhou tombus-like virus 18
  6izl-assembly1_B  TM=9.833E-01  e=2.524E-33  Wenzhou tombus-like virus 18
  6jjc-assembly1_A  TM=9.748E-01  e=3.409E-21  Macrobrachium rosenbergii nodavirus
  6h2b-assembly1_C  TM=9.788E-01  e=6.107E-21  Macrobrachium rosenbergii nodavirus
  6ab5-assembly1_A  TM=9.800E-01  e=6.993E-20  Penaeus vannamei nodavirus